Protein AF-A0A9D6HSB9-F1 (afdb_monomer)

Nearest PDB structures (foldseek):
  6v7g-assembly1_A  TM=1.587E-01  e=1.668E-02  Canavalia ensiformis
  6cxb-assembly1_A  TM=3.527E-01  e=1.781E+00  Pseudomonas aeruginosa LESB58
  6v7l-assembly1_A  TM=1.735E-01  e=2.803E-02  Canavalia ensiformis
  6v7l-assembly1_C  TM=1.920E-01  e=6.772E-02  Canavalia ensiformis
  6cl5-assembly2_F  TM=3.652E-01  e=3.879E+00  Pseudomonas aeruginos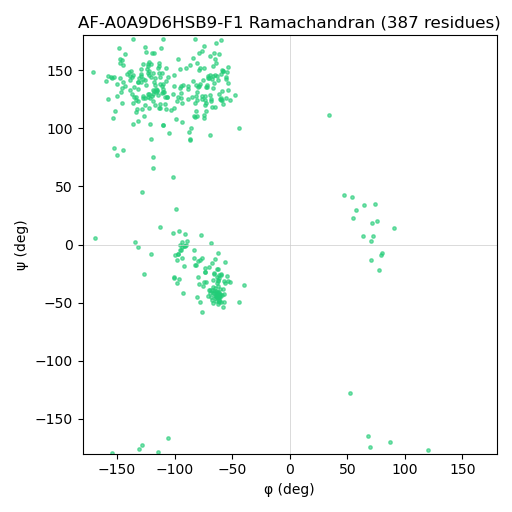a LESB58

pLDDT: mean 82.83, std 13.98, range [35.16, 97.69]

Secondary structure (DSSP, 8-state):
-HHHHHHHHHHHHHHHHHHHHHHHHHHHHHHHHHHHHHHHHHHHHHH-BTTB--GGG-SEEEEEETTEEEEE--EEPPPEEP--TT-EEEPSSPBPTTPPPPEEEEE-TT--S-EEE-EEEE--TT-SS-EEEESS---TT-EEEEEE-B-TTT-GGG-EEEEEETTTTEEEEE-SSS--EESS--SS--EEEEEEEEEE-TT--B--SSSB--GGGGGG--EEEEEEEEEETTEEEEEEEEEE-TT-HHHH-EEEE-TT-EEEE--SSS-SEEEEEEEES--TT-EEEEEEE-SSSPPEEEEEEEE--TTS--EEEEEEEESSTT-EEEEE----BGGG-EETT--STT---BBSS-SS---BB---SSEEEEEEEE-SSEEEEEEE-

Foldseek 3Di:
DVVVVVVCVVVVVVVVVVVVVVVVVVVVVQVVVQVVLVVQLVCCQFANDPPGGHQQQFQFWPWDFFFKTKGFGKDKFDKDWADFQADKDWTPFAFAFAWDDWWKWWAPPPGDDTDTFDKDWDADQDDPTTIIGTPDHDDGRIIMMIIGGGHCVSPVLSMKMWGADQVQQFIWIQNSVGDIDTSSDDPQPKGWNDKTKWWAAPVRDTQDPDRTHDSLCRQRTFKIWIKIWIDDDPDIDIDIDMHGHNNNCANFVKGKDDAFHKYWAFKPVQWPFKWKASFAQDAAQWKWKKWKDAPDAAIKMKIWGKHDPPPDAIFGQKIWIATRPPRTPDMDGPRHHRNVTATPQANDPVRADDDDDDDDPDDDDIRDGTMMMHGNGGPTSIMMIGTYD

Mean predicted aligned error: 10.27 Å

Solvent-accessible surface area (backbone atoms only — not comparable to full-atom values): 20891 Å² total; per-residue (Å²): 108,70,70,57,55,52,49,52,54,51,53,50,50,51,50,53,54,52,48,54,51,50,52,52,48,52,52,53,50,52,52,52,49,47,53,48,49,50,51,52,27,48,45,34,52,39,68,18,54,103,87,44,77,14,54,35,51,24,58,44,60,78,45,50,32,35,45,34,40,30,28,28,46,70,41,72,48,75,79,42,72,36,61,62,49,88,46,74,46,75,47,92,58,40,61,30,56,8,43,76,84,51,50,32,31,36,26,52,86,90,46,87,73,71,41,84,41,64,58,40,81,52,90,59,98,78,69,87,59,29,38,36,30,49,72,59,78,64,65,69,67,12,41,29,37,42,37,35,53,54,26,42,93,83,40,60,55,56,33,30,34,44,35,49,42,84,88,78,27,36,38,36,37,33,52,45,81,71,60,76,40,66,58,46,73,70,95,79,69,56,38,38,82,41,55,40,45,44,46,17,31,75,87,70,43,76,75,57,95,56,67,52,61,58,81,72,54,40,84,49,45,17,31,38,40,43,36,42,32,36,36,45,92,96,46,73,52,74,50,75,51,78,40,60,29,52,44,8,46,78,75,68,18,48,41,59,56,50,67,74,33,61,43,83,41,66,20,52,90,50,45,76,40,41,32,42,30,49,60,30,74,66,42,73,76,27,38,42,27,40,34,37,42,39,79,63,78,71,42,37,30,42,40,37,37,31,33,41,52,90,97,54,72,42,23,38,45,33,40,36,34,18,58,46,73,94,35,77,76,47,77,46,67,75,63,40,58,35,87,76,38,46,46,72,70,43,81,46,101,86,58,60,55,64,49,69,98,71,93,75,93,84,55,54,50,61,54,52,55,66,21,38,39,31,24,78,40,60,64,40,67,13,28,18,38,35,47,36,105

Radius of gyration: 28.24 Å; Cα contacts (8 Å, |Δi|>4): 897; chains: 1; bounding box: 81×59×90 Å

Sequence (389 aa):
MISITLVVIITGSIYYCMNSALESWSYSRDQLSLQKVLAETIDKVINGSFKRYGLKDTLEIVSAGNREVEFVPPWVDNTHTAGPLNFIYTLNKKIKPGSPIPLGQYRPTDKDPWQFLPLARVDLENDLSSQLQLKLAVQEGSLLRFIYHPDYESSPDVAEKIYWDETDRQVYFDDGEGNLESLSKNLFGVEIERMELRYYTNSNQLVTDRRWVDVADLPILTGVEVMIEAKLNDHKQTLVTFVTLRNAPARTGYLSLRRDMRLRIPDSEHVKTLMITSLTGITNNDKLQLEAVPASGEIWRLTVDFEKPAGAKPVIKMLTVEYPPQQTVYTEYPRSDADLGINLNLIGNDGRYDYDDDGDVDDAVLLEGDVDLVVTQMNIKGAGIFVRP

Structure (mmCIF, N/CA/C/O backbone):
data_AF-A0A9D6HSB9-F1
#
_entry.id   AF-A0A9D6HSB9-F1
#
loop_
_atom_site.group_PDB
_atom_site.id
_atom_site.type_symbol
_atom_site.label_atom_id
_atom_site.label_alt_id
_atom_site.label_comp_id
_atom_site.label_asym_id
_atom_site.label_entity_id
_atom_site.label_seq_id
_atom_site.pdbx_PDB_ins_code
_atom_site.Cartn_x
_atom_site.Cartn_y
_atom_site.Cartn_z
_atom_site.occupancy
_atom_site.B_iso_or_equiv
_atom_site.auth_seq_id
_atom_site.auth_comp_id
_atom_site.auth_asym_id
_atom_site.auth_atom_id
_atom_site.pdbx_PDB_model_num
ATOM 1 N N . MET A 1 1 ? 55.634 -11.070 -57.864 1.00 61.94 1 MET A N 1
ATOM 2 C CA . MET A 1 1 ? 54.511 -11.865 -57.316 1.00 61.94 1 MET A CA 1
ATOM 3 C C . MET A 1 1 ? 54.596 -12.030 -55.805 1.00 61.94 1 MET A C 1
ATOM 5 O O . MET A 1 1 ? 53.731 -11.470 -55.158 1.00 61.94 1 MET A O 1
ATOM 9 N N . ILE A 1 2 ? 55.621 -12.689 -55.239 1.00 78.56 2 ILE A N 1
ATOM 10 C CA . ILE A 1 2 ? 55.722 -12.997 -53.788 1.00 78.56 2 ILE A CA 1
ATOM 11 C C . ILE A 1 2 ? 55.337 -11.814 -52.875 1.00 78.56 2 ILE A C 1
ATOM 13 O O . ILE A 1 2 ? 54.478 -11.969 -52.013 1.00 78.56 2 ILE A O 1
ATOM 17 N N . SER A 1 3 ? 55.886 -10.616 -53.104 1.00 69.50 3 SER A N 1
ATOM 18 C CA . SER A 1 3 ? 55.573 -9.422 -52.300 1.00 69.50 3 SER A CA 1
ATOM 19 C C . SER A 1 3 ? 54.103 -8.982 -52.381 1.00 69.50 3 SER A C 1
ATOM 21 O O . SER A 1 3 ? 53.558 -8.507 -51.395 1.00 69.50 3 SER A O 1
ATOM 23 N N . ILE A 1 4 ? 53.446 -9.169 -53.531 1.00 78.56 4 ILE A N 1
ATOM 24 C CA . ILE A 1 4 ? 52.016 -8.864 -53.718 1.00 78.56 4 ILE A CA 1
ATOM 25 C C . ILE A 1 4 ? 51.176 -9.883 -52.942 1.00 78.56 4 ILE A C 1
ATOM 27 O O . ILE A 1 4 ? 50.260 -9.500 -52.224 1.00 78.56 4 ILE A O 1
ATOM 31 N N . THR A 1 5 ? 51.526 -11.170 -53.022 1.00 79.38 5 THR A N 1
ATOM 32 C CA . THR A 1 5 ? 50.860 -12.241 -52.266 1.00 79.38 5 THR A CA 1
ATOM 33 C C . THR A 1 5 ? 50.980 -12.024 -50.755 1.00 79.38 5 THR A C 1
ATOM 35 O O . THR A 1 5 ? 49.985 -12.140 -50.047 1.00 79.38 5 THR A O 1
ATOM 38 N N . LEU A 1 6 ? 52.165 -11.640 -50.263 1.00 78.38 6 LEU A N 1
ATOM 39 C CA . LEU A 1 6 ? 52.378 -11.297 -48.852 1.00 78.38 6 LEU A CA 1
ATOM 40 C C . LEU A 1 6 ? 51.539 -10.089 -48.417 1.00 78.38 6 LEU A C 1
ATOM 42 O O . LEU A 1 6 ? 50.896 -10.155 -47.374 1.00 78.38 6 LEU A O 1
ATOM 46 N N . VAL A 1 7 ? 51.489 -9.019 -49.220 1.00 88.38 7 VAL A N 1
ATOM 47 C CA . VAL A 1 7 ? 50.640 -7.850 -48.929 1.00 88.38 7 VAL A CA 1
ATOM 48 C C . VAL A 1 7 ? 49.162 -8.240 -48.873 1.00 88.38 7 VAL A C 1
ATOM 50 O O . VAL A 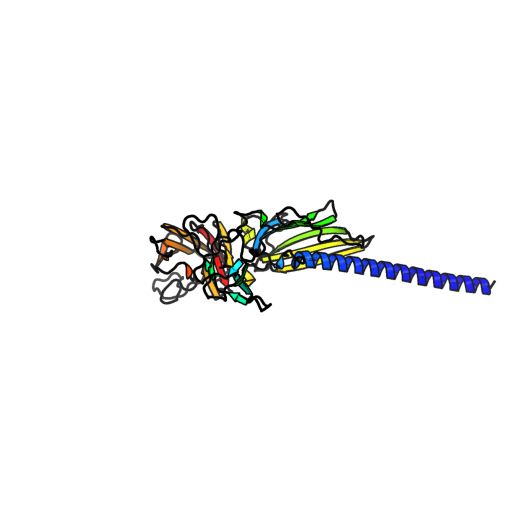1 7 ? 48.498 -7.883 -47.910 1.00 88.38 7 VAL A O 1
ATOM 53 N N . VAL A 1 8 ? 48.653 -9.031 -49.824 1.00 84.81 8 VAL A N 1
ATOM 54 C CA . VAL A 1 8 ? 47.248 -9.488 -49.813 1.00 84.81 8 VAL A CA 1
ATOM 55 C C . VAL A 1 8 ? 46.928 -10.321 -48.565 1.00 84.81 8 VAL A C 1
ATOM 57 O O . VAL A 1 8 ? 45.890 -10.099 -47.947 1.00 84.81 8 VAL A O 1
ATOM 60 N N . ILE A 1 9 ? 47.820 -11.227 -48.145 1.00 85.75 9 ILE A N 1
ATOM 61 C CA . ILE A 1 9 ? 47.636 -12.028 -46.920 1.00 85.75 9 ILE A CA 1
ATOM 62 C C . ILE A 1 9 ? 47.632 -11.136 -45.669 1.00 85.75 9 ILE A C 1
ATOM 64 O O . ILE A 1 9 ? 46.773 -11.300 -44.802 1.00 85.75 9 ILE A O 1
ATOM 68 N N . ILE A 1 10 ? 48.556 -10.174 -45.576 1.00 86.81 10 ILE A N 1
ATOM 69 C CA . ILE A 1 10 ? 48.653 -9.253 -44.434 1.00 86.81 10 ILE A CA 1
ATOM 70 C C . ILE A 1 10 ? 47.429 -8.331 -44.382 1.00 86.81 10 ILE A C 1
ATOM 72 O O . ILE A 1 10 ? 46.777 -8.247 -43.345 1.00 86.81 10 ILE A O 1
ATOM 76 N N . THR A 1 11 ? 47.068 -7.685 -45.493 1.00 85.75 11 THR A N 1
ATOM 77 C CA . THR A 1 11 ? 45.900 -6.797 -45.576 1.00 85.75 11 THR A CA 1
ATOM 78 C C . THR A 1 11 ? 44.598 -7.552 -45.317 1.00 85.75 11 THR A C 1
ATOM 80 O O . THR A 1 11 ? 43.761 -7.048 -44.576 1.00 85.75 11 THR A O 1
ATOM 83 N N . GLY A 1 12 ? 44.442 -8.771 -45.847 1.00 83.81 12 GLY A N 1
ATOM 84 C CA . GLY A 1 12 ? 43.291 -9.626 -45.552 1.00 83.81 12 GLY A CA 1
ATOM 85 C C . GLY A 1 12 ? 43.206 -9.995 -44.070 1.00 83.81 12 GLY A C 1
ATOM 86 O O . GLY A 1 12 ? 42.148 -9.853 -43.466 1.00 83.81 12 GLY A O 1
ATOM 87 N N . SER A 1 13 ? 44.326 -10.383 -43.453 1.00 84.19 13 SER A N 1
ATOM 88 C CA . SER A 1 13 ? 44.377 -10.700 -42.016 1.00 84.19 13 SER A CA 1
ATOM 89 C C . SER A 1 13 ? 44.042 -9.484 -41.145 1.00 84.19 13 SER A C 1
ATOM 91 O O . SER A 1 13 ? 43.254 -9.599 -40.211 1.00 84.19 13 SER A O 1
ATOM 93 N N . ILE A 1 14 ? 44.585 -8.304 -41.471 1.00 88.19 14 ILE A N 1
ATOM 94 C CA . ILE A 1 14 ? 44.258 -7.045 -40.782 1.00 88.19 14 ILE A CA 1
ATOM 95 C C . ILE A 1 14 ? 42.769 -6.721 -40.942 1.00 88.19 14 ILE A C 1
ATOM 97 O O . ILE A 1 14 ? 42.117 -6.406 -39.951 1.00 88.19 14 ILE A O 1
ATOM 101 N N . TYR A 1 15 ? 42.219 -6.847 -42.152 1.00 89.62 15 TYR A N 1
ATOM 102 C CA . TYR A 1 15 ? 40.804 -6.603 -42.425 1.00 89.62 15 TYR A CA 1
ATOM 103 C C . TYR A 1 15 ? 39.891 -7.528 -41.607 1.00 89.62 15 TYR A C 1
ATOM 105 O O . TYR A 1 15 ? 39.001 -7.034 -40.920 1.00 89.62 15 TYR A O 1
ATOM 113 N N . TYR A 1 16 ? 40.146 -8.842 -41.596 1.00 86.19 16 TYR A N 1
ATOM 114 C CA . TYR A 1 16 ? 39.364 -9.791 -40.792 1.00 86.19 16 TYR A CA 1
ATOM 115 C C . TYR A 1 16 ? 39.469 -9.517 -39.286 1.00 86.19 16 TYR A C 1
ATOM 117 O O . TYR A 1 16 ? 38.446 -9.518 -38.598 1.00 86.19 16 TYR A O 1
ATOM 125 N N . CYS A 1 17 ? 40.671 -9.235 -38.770 1.00 87.69 17 CYS A N 1
ATOM 126 C CA . CYS A 1 17 ? 40.861 -8.884 -37.361 1.00 87.69 17 CYS A CA 1
ATOM 127 C C . CYS A 1 17 ? 40.143 -7.578 -36.987 1.00 87.69 17 CYS A C 1
ATOM 129 O O . CYS A 1 17 ? 39.495 -7.521 -35.945 1.00 87.69 17 CYS A O 1
ATOM 131 N N . MET A 1 18 ? 40.216 -6.543 -37.831 1.00 87.12 18 MET A N 1
ATOM 132 C CA . MET A 1 18 ? 39.514 -5.276 -37.600 1.00 87.12 18 MET A CA 1
ATOM 133 C C . MET A 1 18 ? 37.996 -5.440 -37.681 1.00 87.12 18 MET A C 1
ATOM 135 O O . MET A 1 18 ? 37.296 -4.902 -36.830 1.00 87.12 18 MET A O 1
ATOM 139 N N . ASN A 1 19 ? 37.484 -6.203 -38.651 1.00 89.38 19 ASN A N 1
ATOM 140 C CA . ASN A 1 19 ? 36.052 -6.453 -38.784 1.00 89.38 19 ASN A CA 1
ATOM 141 C C . ASN A 1 19 ? 35.509 -7.220 -37.567 1.00 89.38 19 ASN A C 1
ATOM 143 O O . ASN A 1 19 ? 34.573 -6.756 -36.926 1.00 89.38 19 ASN A O 1
ATOM 147 N N . SER A 1 20 ? 36.177 -8.306 -37.165 1.00 86.94 20 SER A N 1
ATOM 148 C CA . SER A 1 20 ? 35.794 -9.089 -35.977 1.00 86.94 20 SER A CA 1
ATOM 149 C C . SER A 1 20 ? 35.878 -8.264 -34.683 1.00 86.94 20 SER A C 1
ATOM 151 O O . SER A 1 20 ? 35.050 -8.418 -33.788 1.00 86.94 20 SER A O 1
ATOM 153 N N . ALA A 1 21 ? 36.858 -7.356 -34.572 1.00 85.44 21 ALA A N 1
ATOM 154 C CA . ALA A 1 21 ? 36.970 -6.444 -33.433 1.00 85.44 21 ALA A CA 1
ATOM 155 C C . ALA A 1 21 ? 35.845 -5.391 -33.409 1.00 85.44 21 ALA A C 1
ATOM 157 O O . ALA A 1 21 ? 35.326 -5.086 -32.337 1.00 85.44 21 ALA A O 1
ATOM 158 N N . LEU A 1 22 ? 35.441 -4.859 -34.569 1.00 88.19 22 LEU A N 1
ATOM 159 C CA . LEU A 1 22 ? 34.322 -3.917 -34.691 1.00 88.19 22 LEU A CA 1
ATOM 160 C C . LEU A 1 22 ? 32.972 -4.590 -34.410 1.00 88.19 22 LEU A C 1
ATOM 162 O O . LEU A 1 22 ? 32.155 -4.017 -33.692 1.00 88.19 22 LEU A O 1
ATOM 166 N N . GLU A 1 23 ? 32.760 -5.810 -34.906 1.00 86.31 23 GLU A N 1
ATOM 167 C CA . GLU A 1 23 ? 31.581 -6.633 -34.605 1.00 86.31 23 GLU A CA 1
ATOM 168 C C . GLU A 1 23 ? 31.502 -6.944 -33.105 1.00 86.31 23 GLU A C 1
ATOM 170 O O . GLU A 1 23 ? 30.487 -6.666 -32.467 1.00 86.31 23 GLU A O 1
ATOM 175 N N . SER A 1 24 ? 32.602 -7.417 -32.505 1.00 85.19 24 SER A N 1
ATOM 176 C CA . SER A 1 24 ? 32.686 -7.680 -31.063 1.00 85.19 24 SER A CA 1
ATOM 177 C C . SER A 1 24 ? 32.464 -6.419 -30.220 1.00 85.19 24 SER A C 1
ATOM 179 O O . SER A 1 24 ? 31.808 -6.492 -29.176 1.00 85.19 24 SER A O 1
ATOM 181 N N . TRP A 1 25 ? 32.968 -5.262 -30.659 1.00 89.12 25 TRP A N 1
ATOM 182 C CA . TRP A 1 25 ? 32.743 -3.984 -29.985 1.00 89.12 25 TRP A CA 1
ATOM 183 C C . TRP A 1 25 ? 31.286 -3.523 -30.094 1.00 89.12 25 TRP A C 1
ATOM 185 O O . TRP A 1 25 ? 30.707 -3.132 -29.082 1.00 89.12 25 TRP A O 1
ATOM 195 N N . SER A 1 26 ? 30.671 -3.614 -31.280 1.00 86.50 26 SER A N 1
ATOM 196 C CA . SER A 1 26 ? 29.261 -3.253 -31.479 1.00 86.50 26 SER A CA 1
ATOM 197 C C . SER A 1 26 ? 28.340 -4.152 -30.657 1.00 86.50 26 SER A C 1
ATOM 199 O O . SER A 1 26 ? 27.472 -3.645 -29.957 1.00 86.50 26 SER A O 1
ATOM 201 N N . TYR A 1 27 ? 28.584 -5.465 -30.661 1.00 88.06 27 TYR A N 1
ATOM 202 C CA . TYR A 1 27 ? 27.861 -6.431 -29.834 1.00 88.06 27 TYR A CA 1
ATOM 203 C C . TYR A 1 27 ? 27.966 -6.091 -28.339 1.00 88.06 27 TYR A C 1
ATOM 205 O O . TYR A 1 27 ? 26.957 -5.984 -27.644 1.00 88.06 27 TYR A O 1
ATOM 213 N N . SER A 1 28 ? 29.187 -5.845 -27.849 1.00 88.12 28 SER A N 1
ATOM 214 C CA . SER A 1 28 ? 29.426 -5.496 -26.441 1.00 88.12 28 SER A CA 1
ATOM 215 C C . SER A 1 28 ? 28.752 -4.177 -26.055 1.00 88.12 28 SER A C 1
ATOM 217 O O . SER A 1 28 ? 28.167 -4.073 -24.979 1.00 88.12 28 SER A O 1
ATOM 219 N N . ARG A 1 29 ? 28.800 -3.168 -26.934 1.00 91.38 29 ARG A N 1
ATOM 220 C CA . ARG A 1 29 ? 28.112 -1.885 -26.749 1.00 91.38 29 ARG A CA 1
ATOM 221 C C . ARG A 1 29 ? 26.601 -2.085 -26.660 1.00 91.38 29 ARG A C 1
ATOM 223 O O . ARG A 1 29 ? 25.987 -1.560 -25.737 1.00 91.38 29 ARG A O 1
ATOM 230 N N . ASP A 1 30 ? 26.018 -2.842 -27.583 1.00 92.19 30 ASP A N 1
ATOM 231 C CA . ASP A 1 30 ? 24.570 -3.030 -27.665 1.00 92.19 30 ASP A CA 1
ATOM 232 C C . ASP A 1 30 ? 24.044 -3.822 -26.455 1.00 92.19 30 ASP A C 1
ATOM 234 O O . ASP A 1 30 ? 23.033 -3.439 -25.865 1.00 92.19 30 ASP A O 1
ATOM 238 N N . GLN A 1 31 ? 24.781 -4.842 -25.993 1.00 91.38 31 GLN A N 1
ATOM 239 C CA . GLN A 1 31 ? 24.486 -5.531 -24.729 1.00 91.38 31 GLN A CA 1
ATOM 240 C C . GLN A 1 31 ? 24.580 -4.605 -23.507 1.00 91.38 31 GLN A C 1
ATOM 242 O O . GLN A 1 31 ? 23.696 -4.628 -22.653 1.00 91.38 31 GLN A O 1
ATOM 247 N N . LEU A 1 32 ? 25.617 -3.763 -23.413 1.00 92.62 32 LEU A N 1
ATOM 248 C CA . LEU A 1 32 ? 25.759 -2.807 -22.307 1.00 92.62 32 LEU A CA 1
ATOM 249 C C . LEU A 1 32 ? 24.649 -1.745 -22.317 1.00 92.62 32 LEU A C 1
ATOM 251 O O . LEU A 1 32 ? 24.155 -1.368 -21.255 1.00 92.62 32 LEU A O 1
ATOM 255 N N . SER A 1 33 ? 24.223 -1.285 -23.497 1.00 94.38 33 SER A N 1
ATOM 256 C CA . SER A 1 33 ? 23.079 -0.383 -23.655 1.00 94.38 33 SER A CA 1
ATOM 257 C C . SER A 1 33 ? 21.764 -1.042 -23.230 1.00 94.38 33 SER A C 1
ATOM 259 O O . SER A 1 33 ? 21.016 -0.429 -22.467 1.00 94.38 33 SER A O 1
ATOM 261 N N . LEU A 1 34 ? 21.506 -2.287 -23.647 1.00 95.88 34 LEU A N 1
ATOM 262 C CA . LEU A 1 34 ? 20.344 -3.072 -23.211 1.00 95.88 34 LEU A CA 1
ATOM 263 C C . LEU A 1 34 ? 20.318 -3.248 -21.690 1.00 95.88 34 LEU A C 1
ATOM 265 O O . LEU A 1 34 ? 19.338 -2.873 -21.045 1.00 95.88 34 LEU A O 1
ATOM 269 N N . GLN A 1 35 ? 21.412 -3.747 -21.110 1.00 94.56 35 GLN A N 1
ATOM 270 C CA . GLN A 1 35 ? 21.530 -3.966 -19.670 1.00 94.56 35 GLN A CA 1
ATOM 271 C C . GLN A 1 35 ? 21.326 -2.666 -18.886 1.00 94.56 35 GLN A C 1
ATOM 273 O O . GLN A 1 35 ? 20.614 -2.668 -17.883 1.00 94.56 35 GLN A O 1
ATOM 278 N N . LYS A 1 36 ? 21.920 -1.555 -19.344 1.00 95.12 36 LYS A N 1
ATOM 279 C CA . LYS A 1 36 ? 21.776 -0.250 -18.695 1.00 95.12 36 LYS A CA 1
ATOM 280 C C . LYS A 1 36 ? 20.325 0.232 -18.708 1.00 95.12 36 LYS A C 1
ATOM 282 O O . LYS A 1 36 ? 19.810 0.588 -17.654 1.00 95.12 36 LYS A O 1
ATOM 287 N N . VAL A 1 37 ? 19.665 0.228 -19.868 1.00 96.12 37 VAL A N 1
ATOM 288 C CA . VAL A 1 37 ? 18.280 0.717 -19.987 1.00 96.12 37 VAL A CA 1
ATOM 289 C C . VAL A 1 37 ? 17.312 -0.172 -19.212 1.00 96.12 37 VAL A C 1
ATOM 291 O O . VAL A 1 37 ? 16.439 0.354 -18.525 1.00 96.12 37 VAL A O 1
ATOM 294 N N . LEU A 1 38 ? 17.482 -1.498 -19.247 1.00 96.19 38 LEU A N 1
ATOM 295 C CA . LEU A 1 38 ? 16.680 -2.423 -18.441 1.00 96.19 38 LEU A CA 1
ATOM 296 C C . LEU A 1 38 ? 16.865 -2.181 -16.941 1.00 96.19 38 LEU A C 1
ATOM 298 O O . LEU A 1 38 ? 15.874 -2.075 -16.224 1.00 96.19 38 LEU A O 1
ATOM 302 N N . ALA A 1 39 ? 18.109 -2.052 -16.472 1.00 95.12 39 ALA A N 1
ATOM 303 C CA . ALA A 1 39 ? 18.399 -1.803 -15.063 1.00 95.12 39 ALA A CA 1
ATOM 304 C C . ALA A 1 39 ? 17.851 -0.447 -14.589 1.00 95.12 39 ALA A C 1
ATOM 306 O O . ALA A 1 39 ? 17.212 -0.398 -13.546 1.00 95.12 39 ALA A O 1
ATOM 307 N N . GLU A 1 40 ? 18.029 0.631 -15.363 1.00 94.94 40 GLU A N 1
ATOM 308 C CA . GLU A 1 40 ? 17.478 1.959 -15.041 1.00 94.94 40 GLU A CA 1
ATOM 309 C C . GLU A 1 40 ? 15.940 1.985 -15.096 1.00 94.94 40 GLU A C 1
ATOM 311 O O . GLU A 1 40 ? 15.312 2.644 -14.271 1.00 94.94 40 GLU A O 1
ATOM 316 N N . THR A 1 41 ? 15.315 1.266 -16.036 1.00 95.62 41 THR A N 1
ATOM 317 C CA . THR A 1 41 ? 13.845 1.171 -16.120 1.00 95.62 41 THR A CA 1
ATOM 318 C C . THR A 1 41 ? 13.289 0.409 -14.922 1.00 95.62 41 THR A C 1
ATOM 320 O O . THR A 1 41 ? 12.359 0.882 -14.275 1.00 95.62 41 THR A O 1
ATOM 323 N N . ILE A 1 42 ? 13.880 -0.745 -14.590 1.00 95.12 42 ILE A N 1
ATOM 324 C CA . ILE A 1 42 ? 13.476 -1.525 -13.420 1.00 95.12 42 ILE A CA 1
ATOM 325 C C . ILE A 1 42 ? 13.718 -0.743 -12.129 1.00 95.12 42 ILE A C 1
ATOM 327 O O . ILE A 1 42 ? 12.819 -0.695 -11.299 1.00 95.12 42 ILE A O 1
ATOM 331 N N . ASP A 1 43 ? 14.869 -0.091 -11.954 1.00 94.19 43 ASP A N 1
ATOM 332 C CA . ASP A 1 43 ? 15.149 0.686 -10.741 1.00 94.19 43 ASP A CA 1
ATOM 333 C C . ASP A 1 43 ? 14.088 1.773 -10.508 1.00 94.19 43 ASP A C 1
ATOM 335 O O . ASP A 1 43 ? 13.554 1.870 -9.404 1.00 94.19 43 ASP A O 1
ATOM 339 N N . LYS A 1 44 ? 13.675 2.489 -11.565 1.00 94.62 44 LYS A N 1
ATOM 340 C CA . LYS A 1 44 ? 12.571 3.460 -11.493 1.00 94.62 44 LYS A CA 1
ATOM 341 C C . LYS A 1 44 ? 11.219 2.823 -11.165 1.00 94.62 44 LYS A C 1
ATOM 343 O O . LYS A 1 44 ? 10.465 3.394 -10.388 1.00 94.62 44 LYS A O 1
ATOM 348 N N . VAL A 1 45 ? 10.899 1.654 -11.726 1.00 95.00 45 VAL A N 1
ATOM 349 C CA . VAL A 1 45 ? 9.645 0.936 -11.416 1.00 95.00 45 VAL A CA 1
ATOM 350 C C . VAL A 1 45 ? 9.628 0.454 -9.957 1.00 95.00 45 VAL A C 1
ATOM 352 O O . VAL A 1 45 ? 8.610 0.571 -9.277 1.00 95.00 45 VAL A O 1
ATOM 355 N N . ILE A 1 46 ? 10.749 -0.063 -9.443 1.00 93.56 46 ILE A N 1
ATOM 356 C CA . ILE A 1 46 ? 10.846 -0.577 -8.069 1.00 93.56 46 ILE A CA 1
ATOM 357 C C . ILE A 1 46 ? 10.923 0.559 -7.048 1.00 93.56 46 ILE A C 1
ATOM 359 O O . ILE A 1 46 ? 10.131 0.590 -6.110 1.00 93.56 46 ILE A O 1
ATOM 363 N N . ASN A 1 47 ? 11.925 1.431 -7.175 1.00 90.19 47 ASN A N 1
ATOM 364 C CA . ASN A 1 47 ? 12.324 2.405 -6.157 1.00 90.19 47 ASN A CA 1
ATOM 365 C C . ASN A 1 47 ? 11.784 3.820 -6.428 1.00 90.19 47 ASN A C 1
ATOM 367 O O . ASN A 1 47 ? 11.900 4.672 -5.550 1.00 90.19 47 ASN A O 1
ATOM 371 N N . GLY A 1 48 ? 11.192 4.068 -7.600 1.00 88.31 48 GLY A N 1
ATOM 372 C CA . GLY A 1 48 ? 10.676 5.377 -7.992 1.00 88.31 48 GLY A CA 1
ATOM 373 C C . GLY A 1 48 ? 11.725 6.278 -8.649 1.00 88.31 48 GLY A C 1
ATOM 374 O O . GLY A 1 48 ? 12.833 5.856 -8.985 1.00 88.31 48 GLY A O 1
ATOM 375 N N . SER A 1 49 ? 11.375 7.548 -8.847 1.00 83.00 49 SER A N 1
ATOM 376 C CA . SER A 1 49 ? 12.281 8.581 -9.373 1.00 83.00 49 SER A CA 1
ATOM 377 C C . SER A 1 49 ? 12.554 9.654 -8.309 1.00 83.00 49 SER A C 1
ATOM 379 O O . SER A 1 49 ? 12.066 9.572 -7.186 1.00 83.00 49 SER A O 1
ATOM 381 N N . PHE A 1 50 ? 13.331 10.698 -8.626 1.00 71.88 50 PHE A N 1
ATOM 382 C CA . PHE A 1 50 ? 13.746 11.731 -7.654 1.00 71.88 50 PHE A CA 1
ATOM 383 C C . PHE A 1 50 ? 12.584 12.443 -6.916 1.00 71.88 50 PHE A C 1
ATOM 385 O O . PHE A 1 50 ? 12.821 13.125 -5.918 1.00 71.88 50 PHE A O 1
ATOM 392 N N . LYS A 1 51 ? 11.339 12.312 -7.395 1.00 75.75 51 LYS A N 1
ATOM 393 C CA . LYS A 1 51 ? 10.131 12.884 -6.773 1.00 75.75 51 LYS A CA 1
ATOM 394 C C . LYS A 1 51 ? 8.934 11.930 -6.680 1.00 75.75 51 LYS A C 1
ATOM 396 O O . LYS A 1 51 ? 7.875 12.374 -6.254 1.00 75.75 51 LYS A O 1
ATOM 401 N N . ARG A 1 52 ? 9.069 10.678 -7.118 1.00 83.62 52 ARG A N 1
ATOM 402 C CA . ARG A 1 52 ? 7.949 9.744 -7.317 1.00 83.62 52 ARG A CA 1
ATOM 403 C C . ARG A 1 52 ? 8.246 8.430 -6.632 1.00 83.62 52 ARG A C 1
ATOM 405 O O . ARG A 1 52 ? 9.406 8.022 -6.599 1.00 83.62 52 ARG A O 1
ATOM 412 N N . TYR A 1 53 ? 7.221 7.785 -6.098 1.00 87.94 53 TYR A N 1
ATOM 413 C CA . TYR A 1 53 ? 7.371 6.499 -5.435 1.00 87.94 53 TYR A CA 1
ATOM 414 C C . TYR A 1 53 ? 7.429 5.365 -6.463 1.00 87.94 53 TYR A C 1
ATOM 416 O O . TYR A 1 53 ? 6.988 5.507 -7.597 1.00 87.94 53 TYR A O 1
ATOM 424 N N . GLY A 1 54 ? 8.036 4.242 -6.090 1.00 90.75 54 GLY A N 1
ATOM 425 C CA . GLY A 1 54 ? 7.980 3.008 -6.876 1.00 90.75 54 GLY A CA 1
ATOM 426 C C . GLY A 1 54 ? 7.133 1.952 -6.174 1.00 90.75 54 GLY A C 1
ATOM 427 O O . GLY A 1 54 ? 6.714 2.141 -5.029 1.00 90.75 54 GLY A O 1
ATOM 428 N N . LEU A 1 55 ? 6.955 0.796 -6.817 1.00 92.19 55 LEU A N 1
ATOM 429 C CA . LEU A 1 55 ? 6.174 -0.330 -6.275 1.00 92.19 55 LEU A CA 1
ATOM 430 C C . LEU A 1 55 ? 6.639 -0.782 -4.883 1.00 92.19 55 LEU A C 1
ATOM 432 O O . LEU A 1 55 ? 5.871 -1.309 -4.083 1.00 92.19 55 LEU A O 1
ATOM 436 N N . LYS A 1 56 ? 7.913 -0.564 -4.556 1.00 88.50 56 LYS A N 1
ATOM 437 C CA . LYS A 1 56 ? 8.453 -0.866 -3.233 1.00 88.50 56 LYS A CA 1
ATOM 438 C C . LYS A 1 56 ? 7.794 -0.052 -2.126 1.00 88.50 56 LYS A C 1
ATOM 440 O O . LYS A 1 56 ? 7.736 -0.560 -1.016 1.00 88.50 56 LYS A O 1
ATOM 445 N N . ASP A 1 57 ? 7.325 1.167 -2.389 1.00 87.19 57 ASP A N 1
ATOM 446 C CA . ASP A 1 57 ? 6.742 2.072 -1.388 1.00 87.19 57 ASP A CA 1
ATOM 447 C C . ASP A 1 57 ? 5.209 2.009 -1.296 1.00 87.19 57 ASP A C 1
ATOM 449 O O . ASP A 1 57 ? 4.638 2.609 -0.384 1.00 87.19 57 ASP A O 1
ATOM 453 N N . THR A 1 58 ? 4.555 1.232 -2.164 1.00 89.12 58 THR A N 1
ATOM 454 C CA . THR A 1 58 ? 3.102 1.023 -2.189 1.00 89.12 58 THR A CA 1
ATOM 455 C C . THR A 1 58 ? 2.499 0.716 -0.811 1.00 89.12 58 THR A C 1
ATOM 457 O O . THR A 1 58 ? 2.933 -0.206 -0.107 1.00 89.12 58 THR A O 1
ATOM 460 N N . LEU A 1 59 ? 1.448 1.468 -0.465 1.00 85.75 59 LEU A N 1
ATOM 461 C CA . LEU A 1 59 ? 0.601 1.264 0.711 1.00 85.75 59 LEU A CA 1
ATOM 462 C C . LEU A 1 59 ? -0.674 0.464 0.414 1.00 85.75 59 LEU A C 1
ATOM 464 O O . LEU A 1 59 ? -1.177 -0.233 1.293 1.00 85.75 59 LEU A O 1
ATOM 468 N N . GLU A 1 60 ? -1.190 0.560 -0.808 1.00 87.19 60 GLU A N 1
ATOM 469 C CA . GLU A 1 60 ? -2.392 -0.134 -1.273 1.00 87.19 60 GLU A CA 1
ATOM 470 C C . GLU A 1 60 ? -2.347 -0.290 -2.796 1.00 87.19 60 GLU A C 1
ATOM 472 O O . GLU A 1 60 ? -1.868 0.605 -3.489 1.00 87.19 60 GLU A O 1
ATOM 477 N N . ILE A 1 61 ? -2.853 -1.408 -3.316 1.00 91.06 61 ILE A N 1
ATOM 478 C CA . ILE A 1 61 ? -3.069 -1.617 -4.751 1.00 91.06 61 ILE A CA 1
ATOM 479 C C . ILE A 1 61 ? -4.538 -1.299 -5.059 1.00 91.06 61 ILE A C 1
ATOM 481 O O . ILE A 1 61 ? -5.430 -1.855 -4.420 1.00 91.06 61 ILE A O 1
ATOM 485 N N . VAL A 1 62 ? -4.779 -0.416 -6.030 1.00 92.06 62 VAL A N 1
ATOM 486 C CA . VAL A 1 62 ? -6.120 -0.010 -6.495 1.00 92.06 62 VAL A CA 1
ATOM 487 C C . VAL A 1 62 ? -6.564 -0.877 -7.672 1.00 92.06 62 VAL A C 1
ATOM 489 O O . VAL A 1 62 ? -7.704 -1.334 -7.713 1.00 92.06 62 VAL A O 1
ATOM 492 N N . SER A 1 63 ? -5.651 -1.160 -8.605 1.00 94.12 63 SER A N 1
ATOM 493 C CA . SER A 1 63 ? -5.883 -2.093 -9.706 1.00 94.12 63 SER A CA 1
ATOM 494 C C . SER A 1 63 ? -4.588 -2.820 -10.096 1.00 94.12 63 SER A C 1
ATOM 496 O O . SER A 1 63 ? -3.490 -2.267 -10.022 1.00 94.12 63 SER A O 1
ATOM 498 N N . ALA A 1 64 ? -4.703 -4.102 -10.457 1.00 95.25 64 ALA A N 1
ATOM 499 C CA . ALA A 1 64 ? -3.569 -4.984 -10.742 1.00 95.25 64 ALA A CA 1
ATOM 500 C C . ALA A 1 64 ? -3.822 -5.822 -11.997 1.00 95.25 64 ALA A C 1
ATOM 502 O O . ALA A 1 64 ? -4.575 -6.801 -11.975 1.00 95.25 64 ALA A O 1
ATOM 503 N N . GLY A 1 65 ? -3.183 -5.427 -13.094 1.00 96.31 65 GLY A N 1
ATOM 504 C CA . GLY A 1 65 ? -3.230 -6.091 -14.386 1.00 96.31 65 GLY A CA 1
ATOM 505 C C . GLY A 1 65 ? -1.842 -6.532 -14.841 1.00 96.31 65 GLY A C 1
ATOM 506 O O . GLY A 1 65 ? -0.821 -5.946 -14.501 1.00 96.31 65 GLY A O 1
ATOM 507 N N . ASN A 1 66 ? -1.779 -7.547 -15.696 1.00 95.06 66 ASN A N 1
ATOM 508 C CA . ASN A 1 66 ? -0.510 -8.144 -16.122 1.00 95.06 66 ASN A CA 1
ATOM 509 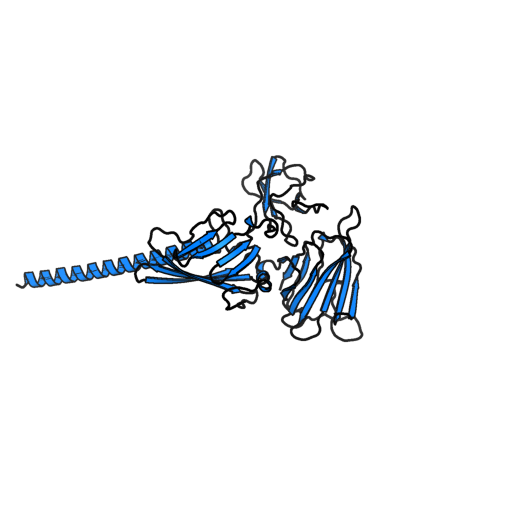C C . ASN A 1 66 ? 0.452 -7.201 -16.879 1.00 95.06 66 ASN A C 1
ATOM 511 O O . ASN A 1 66 ? 1.572 -7.603 -17.171 1.00 95.06 66 ASN A O 1
ATOM 515 N N . ARG A 1 67 ? 0.032 -5.981 -17.228 1.00 95.12 67 ARG A N 1
ATOM 516 C CA . ARG A 1 67 ? 0.836 -4.940 -17.895 1.00 95.12 67 ARG A CA 1
ATOM 517 C C . ARG A 1 67 ? 0.729 -3.568 -17.221 1.00 95.12 67 ARG A C 1
ATOM 519 O O . ARG A 1 67 ? 1.359 -2.624 -17.693 1.00 95.12 67 ARG A O 1
ATOM 526 N N . GLU A 1 68 ? -0.082 -3.440 -16.173 1.00 95.88 68 GLU A N 1
ATOM 527 C CA . GLU A 1 68 ? -0.315 -2.171 -15.490 1.00 95.88 68 GLU A CA 1
ATOM 528 C C . GLU A 1 68 ? -0.727 -2.363 -14.035 1.00 95.88 68 GLU A C 1
ATOM 530 O O . GLU A 1 68 ? -1.455 -3.290 -13.696 1.00 95.88 68 GLU A O 1
ATOM 535 N N . VAL A 1 69 ? -0.264 -1.470 -13.171 1.00 95.69 69 VAL A N 1
ATOM 536 C CA . VAL A 1 69 ? -0.588 -1.463 -11.749 1.00 95.69 69 VAL A CA 1
ATOM 537 C C . VAL A 1 69 ? -0.836 -0.036 -11.299 1.00 95.69 69 VAL A C 1
ATOM 539 O O . VAL A 1 69 ? -0.060 0.869 -11.599 1.00 95.69 69 VAL A O 1
ATOM 542 N N . GLU A 1 70 ? -1.927 0.141 -10.576 1.00 95.44 70 GLU A N 1
ATOM 543 C CA . GLU A 1 70 ? -2.351 1.393 -9.971 1.00 95.44 70 GLU A CA 1
ATOM 544 C C . GLU A 1 70 ? -2.287 1.223 -8.457 1.00 95.44 70 GLU A C 1
ATOM 546 O O . GLU A 1 70 ? -2.785 0.232 -7.909 1.00 95.44 70 GLU A O 1
ATOM 551 N N . PHE A 1 71 ? -1.628 2.149 -7.776 1.00 93.50 71 PHE A N 1
ATOM 552 C CA . PHE A 1 71 ? -1.294 2.004 -6.370 1.00 93.50 71 PHE A CA 1
ATOM 553 C C . PHE A 1 71 ? -1.294 3.340 -5.636 1.00 93.50 71 PHE A C 1
ATOM 555 O O . PHE A 1 71 ? -1.090 4.403 -6.211 1.00 93.50 71 PHE A O 1
ATOM 562 N N . VAL A 1 72 ? -1.494 3.271 -4.324 1.00 91.81 72 VAL A N 1
ATOM 563 C CA . VAL A 1 72 ? -1.442 4.426 -3.429 1.00 91.81 72 VAL A CA 1
ATOM 564 C C . VAL A 1 72 ? -0.082 4.441 -2.723 1.00 91.81 72 VAL A C 1
ATOM 566 O O . VAL A 1 72 ? 0.219 3.496 -1.981 1.00 91.81 72 VAL A O 1
ATOM 569 N N . PRO A 1 73 ? 0.761 5.465 -2.921 1.00 90.50 73 PRO A N 1
ATOM 570 C CA . PRO A 1 73 ? 1.994 5.661 -2.166 1.00 90.50 73 PRO A CA 1
ATOM 571 C C . PRO A 1 73 ? 1.738 6.359 -0.810 1.00 90.50 73 PRO A C 1
ATOM 573 O O . PRO A 1 73 ? 0.616 6.774 -0.505 1.00 90.50 73 PRO A O 1
ATOM 576 N N . PRO A 1 74 ? 2.772 6.548 0.031 1.00 89.25 74 PRO A N 1
ATOM 577 C CA . PRO A 1 74 ? 2.691 7.423 1.194 1.00 89.25 74 PRO A CA 1
ATOM 578 C C . PRO A 1 74 ? 2.588 8.887 0.759 1.00 89.25 74 PRO A C 1
ATOM 580 O O . PRO A 1 74 ? 3.479 9.404 0.089 1.00 89.25 74 PRO A O 1
ATOM 583 N N . TRP A 1 75 ? 1.547 9.587 1.203 1.00 89.00 75 TRP A N 1
ATOM 584 C CA . TRP A 1 75 ? 1.402 11.018 0.952 1.00 89.00 75 TRP A CA 1
ATOM 585 C C . TRP A 1 75 ? 2.224 11.832 1.950 1.00 89.00 75 TRP A C 1
ATOM 587 O O . TRP A 1 75 ? 2.204 11.549 3.151 1.00 89.00 75 TRP A O 1
ATOM 597 N N . VAL A 1 76 ? 2.915 12.866 1.466 1.00 89.31 76 VAL A N 1
ATOM 598 C CA . VAL A 1 76 ? 3.606 13.861 2.296 1.00 89.31 76 VAL A CA 1
ATOM 599 C C . VAL A 1 76 ? 2.821 15.164 2.225 1.00 89.31 76 VAL A C 1
ATOM 601 O O . VAL A 1 76 ? 2.704 15.769 1.164 1.00 89.31 76 VAL A O 1
ATOM 604 N N . ASP A 1 77 ? 2.284 15.602 3.360 1.00 89.19 77 ASP A N 1
ATOM 605 C CA . ASP A 1 77 ? 1.517 16.845 3.435 1.00 89.19 77 ASP A CA 1
ATOM 606 C C . ASP A 1 77 ? 2.381 18.084 3.164 1.00 89.19 77 ASP A C 1
ATOM 608 O O . ASP A 1 77 ? 3.614 18.051 3.275 1.00 89.19 77 ASP A O 1
ATOM 612 N N . ASN A 1 78 ? 1.721 19.215 2.895 1.00 88.56 78 ASN A N 1
ATOM 613 C CA . ASN A 1 78 ? 2.400 20.508 2.861 1.00 88.56 78 ASN A CA 1
ATOM 614 C C . ASN A 1 78 ? 3.173 20.758 4.165 1.00 88.56 78 ASN A C 1
ATOM 616 O O . ASN A 1 78 ? 2.830 20.259 5.236 1.00 88.56 78 ASN A O 1
ATOM 620 N N . THR A 1 79 ? 4.235 21.559 4.084 1.00 89.38 79 THR A N 1
ATOM 621 C CA . THR A 1 79 ? 4.983 21.935 5.287 1.00 89.38 79 THR A CA 1
ATOM 622 C C . THR A 1 79 ? 4.173 22.935 6.111 1.00 89.38 79 THR A C 1
ATOM 624 O O . THR A 1 79 ? 3.853 24.020 5.631 1.00 89.38 79 THR A O 1
ATOM 627 N N . HIS A 1 80 ? 3.882 22.580 7.360 1.00 90.44 80 HIS A N 1
ATOM 628 C CA . HIS A 1 80 ? 3.191 23.427 8.335 1.00 90.44 80 HIS A CA 1
ATOM 629 C C . HIS A 1 80 ? 4.199 24.135 9.247 1.00 90.44 80 HIS A C 1
ATOM 631 O O . HIS A 1 80 ? 5.333 23.682 9.414 1.00 90.44 80 HIS A O 1
ATOM 637 N N . THR A 1 81 ? 3.785 25.222 9.896 1.00 90.62 81 THR A N 1
ATOM 638 C CA . THR A 1 81 ? 4.557 25.842 10.985 1.00 90.62 81 THR A CA 1
ATOM 639 C C . THR A 1 81 ? 4.108 25.279 12.333 1.00 90.62 81 THR A C 1
ATOM 641 O O . THR A 1 81 ? 2.914 25.124 12.594 1.00 90.62 81 THR A O 1
ATOM 644 N N . ALA A 1 82 ? 5.060 24.975 13.210 1.00 89.38 82 ALA A N 1
ATOM 645 C CA . ALA A 1 82 ? 4.790 24.548 14.573 1.00 89.38 82 ALA A CA 1
ATOM 646 C C . ALA A 1 82 ? 4.128 25.669 15.388 1.00 89.38 82 ALA A C 1
ATOM 648 O O . ALA A 1 82 ? 4.721 26.731 15.593 1.00 89.38 82 ALA A O 1
ATOM 649 N N . GLY A 1 83 ? 2.910 25.392 15.850 1.00 86.62 83 GLY A N 1
ATOM 650 C CA . GLY A 1 83 ? 2.155 26.182 16.812 1.00 86.62 83 GLY A CA 1
ATOM 651 C C . GLY A 1 83 ? 2.145 25.498 18.187 1.00 86.62 83 GLY A C 1
ATOM 652 O O . GLY A 1 83 ? 2.919 24.564 18.419 1.00 86.62 83 GLY A O 1
ATOM 653 N N . PRO A 1 84 ? 1.273 25.936 19.111 1.00 85.81 84 PRO A N 1
ATOM 654 C CA . PRO A 1 84 ? 1.202 25.375 20.458 1.00 85.81 84 PRO A CA 1
ATOM 655 C C . PRO A 1 84 ? 0.751 23.905 20.456 1.00 85.81 84 PRO A C 1
ATOM 657 O O . PRO A 1 84 ? 0.080 23.447 19.538 1.00 85.81 84 PRO A O 1
ATOM 660 N N . LEU A 1 85 ? 1.047 23.173 21.537 1.00 86.00 85 LEU A N 1
ATOM 661 C CA . LEU A 1 85 ? 0.744 21.735 21.692 1.00 86.00 85 LEU A CA 1
ATOM 662 C C . LEU A 1 85 ? -0.728 21.354 21.420 1.00 86.00 85 LEU A C 1
ATOM 664 O O . LEU A 1 85 ? -1.014 20.265 20.928 1.00 86.00 85 LEU A O 1
ATOM 668 N N . ASN A 1 86 ? -1.660 22.255 21.732 1.00 85.44 86 ASN A N 1
ATOM 669 C CA . ASN A 1 86 ? -3.098 22.047 21.539 1.00 85.44 86 ASN A CA 1
ATOM 670 C C . ASN A 1 86 ? -3.609 22.538 20.173 1.00 85.44 86 ASN A C 1
ATOM 672 O O . ASN A 1 86 ? -4.817 22.607 19.962 1.00 85.44 86 ASN A O 1
ATOM 676 N N . PHE A 1 87 ? -2.714 22.915 19.256 1.00 88.00 87 PHE A N 1
ATOM 677 C CA . PHE A 1 87 ? -3.084 23.276 17.894 1.00 88.00 87 PHE A CA 1
ATOM 678 C C . PHE A 1 87 ? -3.480 22.029 17.096 1.00 88.00 87 PHE A C 1
ATOM 680 O O . PHE A 1 87 ? -2.799 21.001 17.143 1.00 88.00 87 PHE A O 1
ATOM 687 N N . ILE A 1 88 ? -4.575 22.148 16.348 1.00 90.12 88 ILE A N 1
ATOM 688 C CA . ILE A 1 88 ? -5.106 21.086 15.499 1.00 90.12 88 ILE A CA 1
ATOM 689 C C . ILE A 1 88 ? -4.745 21.408 14.049 1.00 90.12 88 ILE A C 1
ATOM 691 O O . ILE A 1 88 ? -5.189 22.406 13.482 1.00 90.12 88 ILE A O 1
ATOM 695 N N . TYR A 1 89 ? -3.927 20.549 13.453 1.00 90.69 89 TYR A N 1
ATOM 696 C CA . TYR A 1 89 ? -3.499 20.635 12.065 1.00 90.69 89 TYR A CA 1
ATOM 697 C C . TYR A 1 89 ? -4.537 19.968 11.172 1.00 90.69 89 TYR A C 1
ATOM 699 O O . TYR A 1 89 ? -4.885 18.811 11.393 1.00 90.69 89 TYR A O 1
ATOM 707 N N . THR A 1 90 ? -5.012 20.681 10.153 1.00 91.12 90 THR A N 1
ATOM 708 C CA . THR A 1 90 ? -5.854 20.106 9.096 1.00 91.12 90 THR A CA 1
ATOM 709 C C . THR A 1 90 ? -4.974 19.690 7.924 1.00 91.12 90 THR A C 1
ATOM 711 O O . THR A 1 90 ? -4.149 20.482 7.473 1.00 91.12 90 THR A O 1
ATOM 714 N N . LEU A 1 91 ? -5.147 18.457 7.451 1.00 90.88 91 LEU A N 1
ATOM 715 C CA . LEU A 1 91 ? -4.398 17.891 6.328 1.00 90.88 91 LEU A CA 1
ATOM 716 C C . LEU A 1 91 ? -5.042 18.227 4.979 1.00 90.88 91 LEU A C 1
ATOM 718 O O . LEU A 1 91 ? -6.257 18.422 4.896 1.00 90.88 91 LEU A O 1
ATOM 722 N N . ASN A 1 92 ? -4.234 18.234 3.915 1.00 89.50 92 ASN A N 1
ATOM 723 C CA . ASN A 1 92 ? -4.708 18.498 2.552 1.00 89.50 92 ASN A CA 1
ATOM 724 C C . ASN A 1 92 ? -5.577 17.365 1.987 1.00 89.50 92 ASN A C 1
ATOM 726 O O . ASN A 1 92 ? -6.539 17.620 1.263 1.00 89.50 92 ASN A O 1
ATOM 730 N N . LYS A 1 93 ? -5.206 16.115 2.278 1.00 90.62 93 LYS A N 1
ATOM 731 C CA . LYS A 1 93 ? -5.908 14.898 1.860 1.00 90.62 93 LYS A CA 1
ATOM 732 C C . LYS A 1 93 ? -6.456 14.199 3.100 1.00 90.62 93 LYS A C 1
ATOM 734 O O . LYS A 1 93 ? -5.901 14.327 4.195 1.00 90.62 93 LYS A O 1
ATOM 739 N N . LYS A 1 94 ? -7.550 13.450 2.949 1.00 90.62 94 LYS A N 1
ATOM 740 C CA . LYS A 1 94 ? -8.030 12.604 4.047 1.00 90.62 94 LYS A CA 1
ATOM 741 C C . LYS A 1 94 ? -7.056 11.458 4.281 1.00 90.62 94 LYS A C 1
ATOM 743 O O . LYS A 1 94 ? -6.454 10.942 3.342 1.00 90.62 94 LYS A O 1
ATOM 748 N N . ILE A 1 95 ? -6.918 11.056 5.537 1.00 88.25 95 ILE A N 1
ATOM 749 C CA . ILE A 1 95 ? -6.212 9.833 5.904 1.00 88.25 95 ILE A CA 1
ATOM 750 C C . ILE A 1 95 ? -7.164 8.660 5.672 1.00 88.25 95 ILE A C 1
ATOM 752 O O . ILE A 1 95 ? -8.319 8.727 6.096 1.00 88.25 95 ILE A O 1
ATOM 756 N N . LYS A 1 96 ? -6.681 7.574 5.062 1.00 88.12 96 LYS A N 1
ATOM 757 C CA . LYS A 1 96 ? -7.478 6.363 4.853 1.00 88.12 96 LYS A CA 1
ATOM 758 C C . LYS A 1 96 ? -8.042 5.843 6.187 1.00 88.12 96 LYS A C 1
ATOM 760 O O . LYS A 1 96 ? -7.248 5.611 7.111 1.00 88.12 96 LYS A O 1
ATOM 765 N N . PRO A 1 97 ? -9.363 5.621 6.313 1.00 85.56 97 PRO A N 1
ATOM 766 C CA . PRO A 1 97 ? -9.944 4.985 7.491 1.00 85.56 97 PRO A CA 1
ATOM 767 C C . PRO A 1 97 ? -9.267 3.642 7.795 1.00 85.56 97 PRO A C 1
ATOM 769 O O . PRO A 1 97 ? -8.929 2.885 6.889 1.00 85.56 97 PRO A O 1
ATOM 772 N N . GLY A 1 98 ? -9.019 3.351 9.074 1.00 80.44 98 GLY A N 1
ATOM 773 C CA . GLY A 1 98 ? -8.349 2.110 9.481 1.00 80.44 98 GLY A CA 1
ATOM 774 C C . GLY A 1 98 ? -6.855 2.002 9.152 1.00 80.44 98 GLY A C 1
ATOM 775 O O . GLY A 1 98 ? -6.261 0.961 9.405 1.00 80.44 98 GLY A O 1
ATOM 776 N N . SER A 1 99 ? -6.218 3.026 8.577 1.00 84.00 99 SER A N 1
ATOM 777 C CA . SER A 1 99 ? -4.752 3.061 8.421 1.00 84.00 99 SER A CA 1
ATOM 778 C C . SER A 1 99 ? -4.048 3.463 9.733 1.00 84.00 99 SER A C 1
ATOM 780 O O . SER A 1 99 ? -4.709 4.034 10.612 1.00 84.00 99 SER A O 1
ATOM 782 N N . PRO A 1 100 ? -2.721 3.262 9.878 1.00 79.69 100 PRO A N 1
ATOM 783 C CA . PRO A 1 100 ? -1.963 3.682 11.061 1.00 79.69 100 PRO A CA 1
ATOM 784 C C . PRO A 1 100 ? -1.929 5.205 11.279 1.00 79.69 100 PRO A C 1
ATOM 786 O O . PRO A 1 100 ? -2.034 5.996 10.337 1.00 79.69 100 PRO A O 1
ATOM 789 N N . ILE A 1 101 ? -1.711 5.636 12.528 1.00 81.94 101 ILE A N 1
ATOM 790 C CA . ILE A 1 101 ? -1.506 7.057 12.871 1.00 81.94 101 ILE A CA 1
ATOM 791 C C . ILE A 1 101 ? -0.362 7.644 12.011 1.00 81.94 101 ILE A C 1
ATOM 793 O O . ILE A 1 101 ? 0.700 7.021 11.930 1.00 81.94 101 ILE A O 1
ATOM 797 N N . PRO A 1 102 ? -0.540 8.830 11.392 1.00 86.44 102 PRO A N 1
ATOM 798 C CA . PRO A 1 102 ? 0.488 9.461 10.567 1.00 86.44 102 PRO A CA 1
ATOM 799 C C . PRO A 1 102 ? 1.833 9.654 11.268 1.00 86.44 102 PRO A C 1
ATOM 801 O O . PRO A 1 102 ? 1.907 9.943 12.465 1.00 86.44 102 PRO A O 1
ATOM 804 N N . LEU A 1 103 ? 2.906 9.582 10.484 1.00 86.25 103 LEU A N 1
ATOM 805 C CA . LEU A 1 103 ? 4.252 9.896 10.944 1.00 86.25 103 LEU A CA 1
ATOM 806 C C . LEU A 1 103 ? 4.446 11.413 10.942 1.00 86.25 103 LEU A C 1
ATOM 808 O O . LEU A 1 103 ? 4.533 12.042 9.885 1.00 86.25 103 LEU A O 1
ATOM 812 N N . GLY A 1 104 ? 4.539 11.995 12.135 1.00 88.12 104 GLY A N 1
ATOM 813 C CA . GLY A 1 104 ? 4.953 13.380 12.314 1.00 88.12 104 GLY A CA 1
ATOM 814 C C . GLY A 1 104 ? 6.462 13.519 12.201 1.00 88.12 104 GLY A C 1
ATOM 815 O O . GLY A 1 104 ? 7.215 12.729 12.776 1.00 88.12 104 GLY A O 1
ATOM 816 N N . GLN A 1 105 ? 6.911 14.549 11.491 1.00 89.69 105 GLN A N 1
ATOM 817 C CA . GLN A 1 105 ? 8.301 14.978 11.512 1.00 89.69 105 GLN A CA 1
ATOM 818 C C . GLN A 1 105 ? 8.394 16.487 11.718 1.00 89.69 105 GLN A C 1
ATOM 820 O O . GLN A 1 105 ? 7.626 17.243 11.125 1.00 89.69 105 GLN A O 1
ATOM 825 N N . TYR A 1 106 ? 9.365 16.922 12.523 1.00 91.88 106 TYR A N 1
ATOM 826 C CA . TYR A 1 106 ? 9.686 18.332 12.727 1.00 91.88 106 TYR A CA 1
ATOM 827 C C . TYR A 1 106 ? 11.140 18.645 12.385 1.00 91.88 106 TYR A C 1
ATOM 829 O O . TYR A 1 106 ? 12.028 17.809 12.551 1.00 91.88 106 TYR A O 1
ATOM 837 N N . ARG A 1 107 ? 11.384 19.869 11.920 1.00 90.81 107 ARG A N 1
ATOM 838 C CA . ARG A 1 107 ? 12.715 20.420 11.678 1.00 90.81 107 ARG A CA 1
ATOM 839 C C . ARG A 1 107 ? 12.844 21.753 12.427 1.00 90.81 107 ARG A C 1
ATOM 841 O O . ARG A 1 107 ? 12.162 22.708 12.045 1.00 90.81 107 ARG A O 1
ATOM 848 N N . PRO A 1 108 ? 13.671 21.829 13.488 1.00 85.75 108 PRO A N 1
ATOM 849 C CA . PRO A 1 108 ? 13.994 23.091 14.149 1.00 85.75 108 PRO A CA 1
ATOM 850 C C . PRO A 1 108 ? 14.614 24.080 13.162 1.00 85.75 108 PRO A C 1
ATOM 852 O O . PRO A 1 108 ? 15.328 23.668 12.249 1.00 85.75 108 PRO A O 1
ATOM 855 N N . THR A 1 109 ? 14.393 25.375 13.376 1.00 77.25 109 THR A N 1
ATOM 856 C CA . THR A 1 109 ? 14.791 26.454 12.453 1.00 77.25 109 THR A CA 1
ATOM 857 C C . THR A 1 109 ? 16.279 26.424 12.074 1.00 77.25 109 THR A C 1
ATOM 859 O O . THR A 1 109 ? 16.625 26.747 10.942 1.00 77.25 109 THR A O 1
ATOM 862 N N . ASP A 1 110 ? 17.134 25.955 12.992 1.00 73.19 110 ASP A N 1
ATOM 863 C CA . ASP A 1 110 ? 18.599 25.961 12.871 1.00 73.19 110 ASP A CA 1
ATOM 864 C C . ASP A 1 110 ? 19.227 24.552 12.740 1.00 73.19 110 ASP A C 1
ATOM 866 O O . ASP A 1 110 ? 20.427 24.382 12.971 1.00 73.19 110 ASP A O 1
ATOM 870 N N . LYS A 1 111 ? 18.442 23.501 12.446 1.00 70.75 111 LYS A N 1
ATOM 871 C CA . LYS A 1 111 ? 18.943 22.111 12.352 1.00 70.75 111 LYS A CA 1
ATOM 872 C C . LYS A 1 111 ? 18.368 21.377 11.149 1.00 70.75 111 LYS A C 1
ATOM 874 O O . LYS A 1 111 ? 17.158 21.311 10.994 1.00 70.75 111 LYS A O 1
ATOM 879 N N . ASP A 1 112 ? 19.227 20.748 10.350 1.00 66.31 112 ASP A N 1
ATOM 880 C CA . ASP A 1 112 ? 18.800 20.125 9.091 1.00 66.31 112 ASP A CA 1
ATOM 881 C C . ASP A 1 112 ? 18.109 18.743 9.165 1.00 66.31 112 ASP A C 1
ATOM 883 O O . ASP A 1 112 ? 17.213 18.506 8.350 1.00 66.31 112 ASP A O 1
ATOM 887 N N . PRO A 1 113 ? 18.438 17.807 10.085 1.00 85.12 113 PRO A N 1
ATOM 888 C CA . PRO A 1 113 ? 17.747 16.522 10.106 1.00 85.12 113 PRO A CA 1
ATOM 889 C C . PRO A 1 113 ? 16.329 16.673 10.664 1.00 85.12 113 PRO A C 1
ATOM 891 O O . PRO A 1 113 ? 16.137 17.114 11.800 1.00 85.12 113 PRO A O 1
ATOM 894 N N . TRP A 1 114 ? 15.344 16.234 9.878 1.00 85.62 114 TRP A N 1
ATOM 895 C CA . TRP A 1 114 ? 13.977 16.002 10.343 1.00 85.62 114 TRP A CA 1
ATOM 896 C C . TRP A 1 114 ? 13.971 14.963 11.474 1.00 85.62 114 TRP A C 1
ATOM 898 O O . TRP A 1 114 ? 14.568 13.894 11.349 1.00 85.62 114 TRP A O 1
ATOM 908 N N . GLN A 1 115 ? 13.275 15.268 12.566 1.00 87.62 115 GLN A N 1
ATOM 909 C CA . GLN A 1 115 ? 13.145 14.418 13.751 1.00 87.62 115 GLN A CA 1
ATOM 910 C C . GLN A 1 115 ? 11.703 13.928 13.881 1.00 87.62 115 GLN A C 1
ATOM 912 O O . GLN A 1 115 ? 10.771 14.656 13.544 1.00 87.62 115 GLN A O 1
ATOM 917 N N . PHE A 1 116 ? 11.504 12.693 14.344 1.00 86.56 116 PHE A N 1
ATOM 918 C CA . PHE A 1 116 ? 10.165 12.125 14.507 1.00 86.56 116 PHE A CA 1
ATOM 919 C C . PHE A 1 116 ? 9.404 12.770 15.669 1.00 86.56 116 PHE A C 1
ATOM 921 O O . PHE A 1 116 ? 9.987 13.107 16.699 1.00 86.56 116 PHE A O 1
ATOM 928 N N . LEU A 1 117 ? 8.089 12.904 15.500 1.00 86.81 117 LEU A N 1
ATOM 929 C CA . LEU A 1 117 ? 7.185 13.537 16.452 1.00 86.81 117 LEU A CA 1
ATOM 930 C C . LEU A 1 117 ? 5.933 12.663 16.645 1.00 86.81 117 LEU A C 1
ATOM 932 O O . LEU A 1 117 ? 5.271 12.349 15.653 1.00 86.81 117 LEU A O 1
ATOM 936 N N . PRO A 1 118 ? 5.581 12.260 17.881 1.00 86.00 118 PRO A N 1
ATOM 937 C CA . PRO A 1 118 ? 4.364 11.499 18.131 1.00 86.00 118 PRO A CA 1
ATOM 938 C C . PRO A 1 118 ? 3.125 12.383 17.964 1.00 86.00 118 PRO A C 1
ATOM 940 O O . PRO A 1 118 ? 3.076 13.515 18.456 1.00 86.00 118 PRO A O 1
ATOM 943 N N . LEU A 1 119 ? 2.106 11.831 17.307 1.00 87.25 119 LEU A N 1
ATOM 944 C CA . LEU A 1 119 ? 0.852 12.511 16.988 1.00 87.25 119 LEU A CA 1
ATOM 945 C C . LEU A 1 119 ? -0.357 11.804 17.617 1.00 87.25 119 LEU A C 1
ATOM 947 O O . LEU A 1 119 ? -0.284 10.650 18.051 1.00 87.25 119 LEU A O 1
ATOM 951 N N . ALA A 1 120 ? -1.482 12.509 17.642 1.00 85.94 120 ALA A N 1
ATOM 952 C CA . ALA A 1 120 ? -2.825 11.974 17.823 1.00 85.94 120 ALA A CA 1
ATOM 953 C C . ALA A 1 120 ? -3.666 12.299 16.580 1.00 85.94 120 ALA A C 1
ATOM 955 O O . ALA A 1 120 ? -3.481 13.359 15.978 1.00 85.94 120 ALA A O 1
ATOM 956 N N . ARG A 1 121 ? -4.603 11.414 16.223 1.00 84.00 121 ARG A N 1
ATOM 957 C CA . ARG A 1 121 ? -5.734 11.779 15.357 1.00 84.00 121 ARG A CA 1
ATOM 958 C C . ARG A 1 121 ? -6.781 12.520 16.184 1.00 84.00 121 ARG A C 1
ATOM 960 O O . ARG A 1 121 ? -6.895 12.276 17.384 1.00 84.00 121 ARG A O 1
ATOM 967 N N . VAL A 1 122 ? -7.518 13.416 15.539 1.00 82.62 122 VAL A N 1
ATOM 968 C CA . VAL A 1 122 ? -8.650 14.131 16.133 1.00 82.62 122 VAL A CA 1
ATOM 969 C C . VAL A 1 122 ? -9.885 13.828 15.289 1.00 82.62 122 VAL A C 1
ATOM 971 O O . VAL A 1 122 ? -10.024 14.375 14.202 1.00 82.62 122 VAL A O 1
ATOM 974 N N . ASP A 1 123 ? -10.759 12.951 15.784 1.00 69.62 123 ASP A N 1
ATOM 975 C CA . ASP A 1 123 ? -12.011 12.577 15.113 1.00 69.62 123 ASP A CA 1
ATOM 976 C C . ASP A 1 123 ? -13.118 13.590 15.475 1.00 69.62 123 ASP A C 1
ATOM 978 O O . ASP A 1 123 ? -13.722 13.511 16.553 1.00 69.62 123 ASP A O 1
ATOM 982 N N . LEU A 1 124 ? -13.410 14.543 14.581 1.00 67.19 124 LEU A N 1
ATOM 983 C CA . LEU A 1 124 ? -14.543 15.464 14.740 1.00 67.19 124 LEU A CA 1
ATOM 984 C C . LEU A 1 124 ? -15.823 14.908 14.097 1.00 67.19 124 LEU A C 1
ATOM 986 O O . LEU A 1 124 ? -15.804 14.153 13.127 1.00 67.19 124 LEU A O 1
ATOM 990 N N . GLU A 1 125 ? -16.983 15.303 14.630 1.00 55.78 125 GLU A N 1
ATOM 991 C CA . GLU A 1 125 ? -18.270 14.674 14.278 1.00 55.78 125 GLU A CA 1
ATOM 992 C C . GLU A 1 125 ? -18.732 14.926 12.829 1.00 55.78 125 GLU A C 1
ATOM 994 O O . GLU A 1 125 ? -19.573 14.187 12.328 1.00 55.78 125 GLU A O 1
ATOM 999 N N . ASN A 1 126 ? -18.153 15.916 12.139 1.00 56.81 126 ASN A N 1
ATOM 1000 C CA . ASN A 1 126 ? -18.516 16.338 10.779 1.00 56.81 126 ASN A CA 1
ATOM 1001 C C . ASN A 1 126 ? -17.293 16.397 9.832 1.00 56.81 126 ASN A C 1
ATOM 1003 O O . ASN A 1 126 ? -17.110 17.375 9.107 1.00 56.81 126 ASN A O 1
ATOM 1007 N N . ASP A 1 127 ? -16.424 15.380 9.860 1.00 59.41 127 ASP A N 1
ATOM 1008 C CA . ASP A 1 127 ? -15.108 15.430 9.195 1.00 59.41 127 ASP A CA 1
ATOM 1009 C C . ASP A 1 127 ? -15.135 15.425 7.648 1.00 59.41 127 ASP A C 1
ATOM 1011 O O . ASP A 1 127 ? -15.122 14.393 6.957 1.00 59.41 127 ASP A O 1
ATOM 1015 N N . LEU A 1 128 ? -15.102 16.639 7.089 1.00 65.56 128 LEU A N 1
ATOM 1016 C CA . LEU A 1 128 ? -14.793 16.923 5.684 1.00 65.56 128 LEU A CA 1
ATOM 1017 C C . LEU A 1 128 ? -13.286 16.898 5.378 1.00 65.56 128 LEU A C 1
ATOM 1019 O O . LEU A 1 128 ? -12.919 16.802 4.211 1.00 65.56 128 LEU A O 1
ATOM 1023 N N . SER A 1 129 ? -12.425 16.913 6.392 1.00 77.19 129 SER A N 1
ATOM 1024 C CA . SER A 1 129 ? -10.965 16.793 6.293 1.00 77.19 129 SER A CA 1
ATOM 1025 C C . SER A 1 129 ? -10.446 15.835 7.372 1.00 77.19 129 SER A C 1
ATOM 1027 O O . SER A 1 129 ? -11.235 15.318 8.156 1.00 77.19 129 SER A O 1
ATOM 1029 N N . SER A 1 130 ? -9.143 15.545 7.397 1.00 85.38 130 SER A N 1
ATOM 1030 C CA . SER A 1 130 ? -8.521 14.791 8.494 1.00 85.38 130 SER A CA 1
ATOM 1031 C C . SER A 1 130 ? -7.661 15.708 9.353 1.00 85.38 130 SER A C 1
ATOM 1033 O O . SER A 1 130 ? -6.973 16.587 8.828 1.00 85.38 130 SER A O 1
ATOM 1035 N N . GLN A 1 131 ? -7.697 15.495 10.669 1.00 89.19 131 GLN A N 1
ATOM 1036 C CA . GLN A 1 131 ? -7.079 16.388 11.644 1.00 89.19 131 GLN A CA 1
ATOM 1037 C C . GLN A 1 131 ? -6.102 15.667 12.579 1.00 89.19 131 GLN A C 1
ATOM 1039 O O . GLN A 1 131 ? -6.340 14.536 13.010 1.00 89.19 131 GLN A O 1
ATOM 1044 N N . LEU A 1 132 ? -4.991 16.338 12.895 1.00 89.94 132 LEU A N 1
ATOM 1045 C CA . LEU A 1 132 ? -3.918 15.830 13.751 1.00 89.94 132 LEU A CA 1
ATOM 1046 C C . LEU A 1 132 ? -3.559 16.820 14.860 1.00 89.94 132 LEU A C 1
ATOM 1048 O O . LEU A 1 132 ? -3.548 18.031 14.654 1.00 89.94 132 LEU A O 1
ATOM 1052 N N . GLN A 1 133 ? -3.173 16.289 16.017 1.00 91.00 133 GLN A N 1
ATOM 1053 C CA . GLN A 1 133 ? -2.620 17.050 17.136 1.00 91.00 133 GLN A CA 1
ATOM 1054 C C . GLN A 1 133 ? -1.239 16.494 17.515 1.00 91.00 133 GLN A C 1
ATOM 1056 O O . GLN A 1 133 ? -0.984 15.292 17.404 1.00 91.00 133 GLN A O 1
ATOM 1061 N N . LEU A 1 134 ? -0.335 17.357 17.981 1.00 90.44 134 LEU A N 1
ATOM 1062 C CA . LEU A 1 134 ? 0.963 16.935 18.510 1.00 90.44 134 LEU A CA 1
ATOM 1063 C C . LEU A 1 134 ? 0.795 16.327 19.912 1.00 90.44 134 LEU A C 1
ATOM 1065 O O . LEU A 1 134 ? 0.037 16.848 20.725 1.00 90.44 134 LEU A O 1
ATOM 1069 N N . LYS A 1 135 ? 1.539 15.260 20.236 1.00 89.12 135 LYS A N 1
ATOM 1070 C CA . LYS A 1 135 ? 1.622 14.733 21.617 1.00 89.12 135 LYS A CA 1
ATOM 1071 C C . LYS A 1 135 ? 2.799 15.299 22.419 1.00 89.12 135 LYS A C 1
ATOM 1073 O O . LYS A 1 135 ? 2.852 15.109 23.629 1.00 89.12 135 LYS A O 1
ATOM 1078 N N . LEU A 1 136 ? 3.736 15.987 21.765 1.00 88.75 136 LEU A N 1
ATOM 1079 C CA . LEU A 1 136 ? 4.877 16.653 22.395 1.00 88.75 136 LEU A CA 1
ATOM 1080 C C . LEU A 1 136 ? 5.014 18.078 21.865 1.00 88.75 136 LEU A C 1
ATOM 1082 O O . LEU A 1 136 ? 4.843 18.323 20.671 1.00 88.75 136 LEU A O 1
ATOM 1086 N N . ALA A 1 137 ? 5.331 19.013 22.760 1.00 87.25 137 ALA A N 1
ATOM 1087 C CA . ALA A 1 137 ? 5.594 20.393 22.384 1.00 87.25 137 ALA A CA 1
ATOM 1088 C C . ALA A 1 137 ? 6.944 20.483 21.658 1.00 87.25 137 ALA A C 1
ATOM 1090 O O . ALA A 1 137 ? 7.938 19.905 22.099 1.00 87.25 137 ALA A O 1
ATOM 1091 N N . VAL A 1 138 ? 6.974 21.235 20.562 1.00 88.19 138 VAL A N 1
ATOM 1092 C CA . VAL A 1 138 ? 8.186 21.559 19.803 1.00 88.19 138 VAL A CA 1
ATOM 1093 C C . VAL A 1 138 ? 8.414 23.069 19.826 1.00 88.19 138 VAL A C 1
ATOM 1095 O O . VAL A 1 138 ? 7.521 23.833 20.183 1.00 88.19 138 VAL A O 1
ATOM 1098 N N . GLN A 1 139 ? 9.615 23.507 19.454 1.00 86.25 139 GLN A N 1
ATOM 1099 C CA . GLN A 1 139 ? 9.938 24.928 19.347 1.00 86.25 139 GLN A CA 1
ATOM 1100 C C . GLN A 1 139 ? 9.023 25.607 18.313 1.00 86.25 139 GLN A C 1
ATOM 1102 O O . GLN A 1 139 ? 8.981 25.179 17.156 1.00 86.25 139 GLN A O 1
ATOM 1107 N N . GLU A 1 140 ? 8.322 26.668 18.715 1.00 83.25 140 GLU A N 1
ATOM 1108 C CA . GLU A 1 140 ? 7.486 27.473 17.815 1.00 83.25 140 GLU A CA 1
ATOM 1109 C C . GLU A 1 140 ? 8.300 27.982 16.617 1.00 83.25 140 GLU A C 1
ATOM 1111 O O . GLU A 1 140 ? 9.485 28.303 16.735 1.00 83.25 140 GLU A O 1
ATOM 1116 N N . GLY A 1 141 ? 7.677 28.010 15.437 1.00 80.50 141 GLY A N 1
ATOM 1117 C CA . GLY A 1 141 ? 8.371 28.346 14.190 1.00 80.50 141 GLY A CA 1
ATOM 1118 C C . GLY A 1 141 ? 9.178 27.199 13.563 1.00 80.50 141 GLY A C 1
ATOM 1119 O O . GLY A 1 141 ? 9.617 27.343 12.423 1.00 80.50 141 GLY A O 1
ATOM 1120 N N . SER A 1 142 ? 9.324 26.046 14.235 1.00 90.00 142 SER A N 1
ATOM 1121 C CA . SER A 1 142 ? 9.823 24.822 13.583 1.00 90.00 142 SER A CA 1
ATOM 1122 C C . SER A 1 142 ? 8.934 24.444 12.399 1.00 90.00 142 SER A C 1
ATOM 1124 O O . SER A 1 142 ? 7.723 24.663 12.419 1.00 90.00 142 SER A O 1
ATOM 1126 N N . LEU A 1 143 ? 9.515 23.818 11.381 1.00 92.06 143 LEU A N 1
ATOM 1127 C CA . LEU A 1 143 ? 8.750 23.271 10.264 1.00 92.06 143 LEU A CA 1
ATOM 1128 C C . LEU A 1 143 ? 8.229 21.881 10.628 1.00 92.06 143 LEU A C 1
ATOM 1130 O O . LEU A 1 143 ? 8.950 21.094 11.237 1.00 92.06 143 LEU A O 1
ATOM 1134 N N . LEU A 1 144 ? 6.999 21.572 10.233 1.00 92.19 144 LEU A N 1
ATOM 1135 C CA . LEU A 1 144 ? 6.343 20.281 10.420 1.00 92.19 144 LEU A CA 1
ATOM 1136 C C . LEU A 1 144 ? 5.967 19.688 9.064 1.00 92.19 144 LEU A C 1
ATOM 1138 O O . LEU A 1 144 ? 5.553 20.415 8.165 1.00 92.19 144 LEU A O 1
ATOM 1142 N N . ARG A 1 145 ? 6.052 18.366 8.932 1.00 91.06 145 ARG A N 1
ATOM 1143 C CA . ARG A 1 145 ? 5.433 17.623 7.830 1.00 91.06 145 ARG A CA 1
ATOM 1144 C C . ARG A 1 145 ? 4.822 16.331 8.350 1.00 91.06 145 ARG A C 1
ATOM 1146 O O . ARG A 1 145 ? 5.336 15.734 9.300 1.00 91.06 145 ARG A O 1
ATOM 1153 N N . PHE A 1 146 ? 3.746 15.901 7.708 1.00 90.94 146 PHE A N 1
ATOM 1154 C CA . PHE A 1 146 ? 2.999 14.703 8.075 1.00 90.94 146 PHE A CA 1
ATOM 1155 C C . PHE A 1 146 ? 3.043 13.713 6.916 1.00 90.94 146 PHE A C 1
ATOM 1157 O O . PHE A 1 146 ? 2.842 14.109 5.771 1.00 90.94 146 PHE A O 1
ATOM 1164 N N . ILE A 1 147 ? 3.332 12.444 7.208 1.00 90.31 147 ILE A N 1
ATOM 1165 C CA . ILE A 1 147 ? 3.391 11.373 6.205 1.00 90.31 147 ILE A CA 1
ATOM 1166 C C . ILE A 1 147 ? 2.336 10.321 6.552 1.00 90.31 147 ILE A C 1
ATOM 1168 O O . ILE A 1 147 ? 2.337 9.807 7.675 1.00 90.31 147 ILE A O 1
ATOM 1172 N N . TYR A 1 148 ? 1.425 10.020 5.626 1.00 89.50 148 TYR A N 1
ATOM 1173 C CA . TYR A 1 148 ? 0.256 9.168 5.881 1.00 89.50 148 TYR A CA 1
ATOM 1174 C C . TYR A 1 148 ? -0.191 8.351 4.665 1.00 89.50 148 TYR A C 1
ATOM 1176 O O . TYR A 1 148 ? 0.270 8.568 3.549 1.00 89.50 148 TYR A O 1
ATOM 1184 N N . HIS A 1 149 ? -1.097 7.399 4.899 1.00 90.06 149 HIS A N 1
ATOM 1185 C CA . HIS A 1 149 ? -1.848 6.706 3.849 1.00 90.06 149 HIS A CA 1
ATOM 1186 C C . HIS A 1 149 ? -3.030 7.598 3.445 1.00 90.06 149 HIS A C 1
ATOM 1188 O O . HIS A 1 149 ? -3.923 7.794 4.277 1.00 90.06 149 HIS A O 1
ATOM 1194 N N . PRO A 1 150 ? -3.045 8.195 2.242 1.00 90.62 150 PRO A N 1
ATOM 1195 C CA . PRO A 1 150 ? -4.166 9.018 1.809 1.00 90.62 150 PRO A CA 1
ATOM 1196 C C . PRO A 1 150 ? -5.374 8.144 1.442 1.00 90.62 150 PRO A C 1
ATOM 1198 O O . PRO A 1 150 ? -5.234 6.994 1.026 1.00 90.62 150 PRO A O 1
ATOM 1201 N N . ASP A 1 151 ? -6.572 8.693 1.594 1.00 90.12 151 ASP A N 1
ATOM 1202 C CA . ASP A 1 151 ? -7.818 8.026 1.224 1.00 90.12 151 ASP A CA 1
ATOM 1203 C C . ASP A 1 151 ? -8.160 8.259 -0.257 1.00 90.12 151 ASP A C 1
ATOM 1205 O O . ASP A 1 151 ? -8.830 9.243 -0.593 1.00 90.12 151 ASP A O 1
ATOM 1209 N N . TYR A 1 152 ? -7.703 7.359 -1.136 1.00 89.94 152 TYR A N 1
ATOM 1210 C CA . TYR A 1 152 ? -7.919 7.473 -2.586 1.00 89.94 152 TYR A CA 1
ATOM 1211 C C . TYR A 1 152 ? -9.407 7.457 -2.984 1.00 89.94 152 TYR A C 1
ATOM 1213 O O . TYR A 1 152 ? -9.774 8.075 -3.977 1.00 89.94 152 TYR A O 1
ATOM 1221 N N . GLU A 1 153 ? -10.290 6.835 -2.191 1.00 89.06 153 GLU A N 1
ATOM 1222 C CA . GLU A 1 153 ? -11.739 6.831 -2.457 1.00 89.06 153 GLU A CA 1
ATOM 1223 C C . GLU A 1 153 ? -12.333 8.245 -2.315 1.00 89.06 153 GLU A C 1
ATOM 1225 O O . GLU A 1 153 ? -13.274 8.615 -3.017 1.00 89.06 153 GLU A O 1
ATOM 1230 N N . SER A 1 154 ? -11.742 9.068 -1.440 1.00 88.94 154 SER A N 1
ATOM 1231 C CA . SER A 1 154 ? -12.101 10.479 -1.250 1.00 88.94 154 SER A CA 1
ATOM 1232 C C . SER A 1 154 ? -11.294 11.455 -2.117 1.00 88.94 154 SER A C 1
ATOM 1234 O O . SER A 1 154 ? -11.663 12.623 -2.244 1.00 88.94 154 SER A O 1
ATOM 1236 N N . SER A 1 155 ? -10.151 11.018 -2.646 1.00 90.06 155 SER A N 1
ATOM 1237 C CA . SER A 1 155 ? -9.183 11.833 -3.391 1.00 90.06 155 SER A CA 1
ATOM 1238 C C . SER A 1 155 ? -8.458 10.960 -4.424 1.00 90.06 155 SER A C 1
ATOM 1240 O O . SER A 1 155 ? -7.327 10.553 -4.170 1.00 90.06 155 SER A O 1
ATOM 1242 N N . PRO A 1 156 ? -9.091 10.631 -5.568 1.00 89.69 156 PRO A N 1
ATOM 1243 C CA . PRO A 1 156 ? -8.537 9.667 -6.528 1.00 89.69 156 PRO A CA 1
ATOM 1244 C C . PRO A 1 156 ? -7.203 10.090 -7.156 1.00 89.69 156 PRO A C 1
ATOM 1246 O O . PRO A 1 156 ? -6.436 9.245 -7.596 1.00 89.69 156 PRO A O 1
ATOM 1249 N N . ASP A 1 157 ? -6.898 11.388 -7.135 1.00 89.94 157 ASP A N 1
ATOM 1250 C CA . ASP A 1 157 ? -5.653 11.993 -7.620 1.00 89.94 157 ASP A CA 1
ATOM 1251 C C . ASP A 1 157 ? -4.408 11.651 -6.776 1.00 89.94 157 ASP A C 1
ATOM 1253 O O . ASP A 1 157 ? -3.317 12.116 -7.078 1.00 89.94 157 ASP A O 1
ATOM 1257 N N . VAL A 1 158 ? -4.548 10.844 -5.718 1.00 90.69 158 VAL A N 1
ATOM 1258 C CA . VAL A 1 158 ? -3.416 10.282 -4.954 1.00 90.69 158 VAL A CA 1
ATOM 1259 C C . VAL A 1 158 ? -2.993 8.887 -5.432 1.00 90.69 158 VAL A C 1
ATOM 1261 O O . VAL A 1 158 ? -2.073 8.312 -4.851 1.00 90.69 158 VAL A O 1
ATOM 1264 N N . ALA A 1 159 ? -3.686 8.307 -6.417 1.00 92.50 159 ALA A N 1
ATOM 1265 C CA . ALA A 1 159 ? -3.324 7.024 -7.009 1.00 92.50 159 ALA A CA 1
ATOM 1266 C C . ALA A 1 159 ? -2.336 7.231 -8.170 1.00 92.50 159 ALA A C 1
ATOM 1268 O O . ALA A 1 159 ? -2.613 7.964 -9.117 1.00 92.50 159 ALA A O 1
ATOM 1269 N N . GLU A 1 160 ? -1.189 6.561 -8.097 1.00 93.81 160 GLU A N 1
ATOM 1270 C CA . GLU A 1 160 ? -0.149 6.562 -9.128 1.00 93.81 160 GLU A CA 1
ATOM 1271 C C . GLU A 1 160 ? -0.263 5.278 -9.966 1.00 93.81 160 GLU A C 1
ATOM 1273 O O . GLU A 1 160 ? -0.597 4.209 -9.445 1.00 93.81 160 GLU A O 1
ATOM 1278 N N . LYS A 1 161 ? 0.030 5.348 -11.269 1.00 95.44 161 LYS A N 1
ATOM 1279 C CA . LYS A 1 161 ? -0.081 4.205 -12.187 1.00 95.44 161 LYS A CA 1
ATOM 1280 C C . LYS A 1 161 ? 1.209 3.970 -12.964 1.00 95.44 161 LYS A C 1
ATOM 1282 O O . LYS A 1 161 ? 1.702 4.852 -13.661 1.00 95.44 161 LYS A O 1
ATOM 1287 N N . ILE A 1 162 ? 1.708 2.735 -12.925 1.00 96.38 162 ILE A N 1
ATOM 1288 C CA . ILE A 1 162 ? 2.791 2.253 -13.793 1.00 96.38 162 ILE A CA 1
ATOM 1289 C C . ILE A 1 162 ? 2.193 1.315 -14.836 1.00 96.38 162 ILE A C 1
ATOM 1291 O O . ILE A 1 162 ? 1.517 0.348 -14.485 1.00 96.38 162 ILE A O 1
ATOM 1295 N N . TYR A 1 163 ? 2.456 1.565 -16.118 1.00 96.56 163 TYR A N 1
ATOM 1296 C CA . TYR A 1 163 ? 1.957 0.728 -17.210 1.00 96.56 163 TYR A CA 1
ATOM 1297 C C . TYR A 1 163 ? 2.935 0.639 -18.382 1.00 96.56 163 TYR A C 1
ATOM 1299 O O . TYR A 1 163 ? 3.803 1.491 -18.554 1.00 96.56 163 TYR A O 1
ATOM 1307 N N . TRP A 1 164 ? 2.798 -0.403 -19.200 1.00 97.06 164 TRP A N 1
ATOM 1308 C CA . TRP A 1 164 ? 3.528 -0.541 -20.462 1.00 97.06 164 TRP A CA 1
ATOM 1309 C C . TRP A 1 164 ? 2.594 -0.352 -21.653 1.00 97.06 164 TRP A C 1
ATOM 1311 O O . TRP A 1 164 ? 1.573 -1.035 -21.764 1.00 97.06 164 TRP A O 1
ATOM 1321 N N . ASP A 1 165 ? 2.971 0.557 -22.550 1.00 95.62 165 ASP A N 1
ATOM 1322 C CA . ASP A 1 165 ? 2.264 0.796 -23.802 1.00 95.62 165 ASP A CA 1
ATOM 1323 C C . ASP A 1 165 ? 2.889 -0.027 -24.942 1.00 95.62 165 ASP A C 1
ATOM 1325 O O . ASP A 1 165 ? 4.078 0.092 -25.254 1.00 95.62 165 ASP A O 1
ATOM 1329 N N . GLU A 1 166 ? 2.069 -0.875 -25.567 1.00 93.31 166 GLU A N 1
ATOM 1330 C CA . GLU A 1 166 ? 2.472 -1.769 -26.663 1.00 93.31 166 GLU A CA 1
ATOM 1331 C C . GLU A 1 166 ? 2.703 -1.020 -27.992 1.00 93.31 166 GLU A C 1
ATOM 1333 O O . GLU A 1 166 ? 3.470 -1.489 -28.835 1.00 93.31 166 GLU A O 1
ATOM 1338 N N . THR A 1 167 ? 2.087 0.153 -28.169 1.00 92.94 167 THR A N 1
ATOM 1339 C CA . THR A 1 167 ? 2.237 1.022 -29.348 1.00 92.94 167 THR A CA 1
ATOM 1340 C C . THR A 1 167 ? 3.547 1.800 -29.278 1.00 92.94 167 THR A C 1
ATOM 1342 O O . THR A 1 167 ? 4.327 1.788 -30.229 1.00 92.94 167 THR A O 1
ATOM 1345 N N . ASP A 1 168 ? 3.808 2.432 -28.131 1.00 92.50 168 ASP A N 1
ATOM 1346 C CA . ASP A 1 168 ? 4.990 3.275 -27.905 1.00 92.50 168 ASP A CA 1
ATOM 1347 C C . ASP A 1 168 ? 6.242 2.483 -27.503 1.00 92.50 168 ASP A C 1
ATOM 1349 O O . ASP A 1 168 ? 7.344 3.045 -27.474 1.00 92.50 168 ASP A O 1
ATOM 1353 N N . ARG A 1 169 ? 6.078 1.193 -27.165 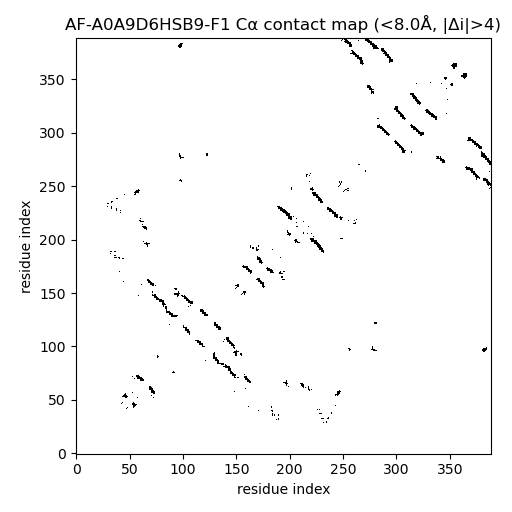1.00 94.31 169 ARG A N 1
ATOM 1354 C CA . ARG A 1 169 ? 7.138 0.284 -26.692 1.00 94.31 169 ARG A CA 1
ATOM 1355 C C . ARG A 1 169 ? 7.891 0.850 -25.485 1.00 94.31 169 ARG A C 1
ATOM 1357 O O . ARG A 1 169 ? 9.121 0.771 -25.397 1.00 94.31 169 ARG A O 1
ATOM 1364 N N . GLN A 1 170 ? 7.149 1.457 -24.559 1.00 94.62 170 GLN A N 1
ATOM 1365 C CA . GLN A 1 170 ? 7.689 2.181 -23.406 1.00 94.62 170 GLN A CA 1
ATOM 1366 C C . GLN A 1 170 ? 6.912 1.893 -22.121 1.00 94.62 170 GLN A C 1
ATOM 1368 O O . GLN A 1 170 ? 5.713 1.619 -22.143 1.00 94.62 170 GLN A O 1
ATOM 1373 N N . VAL A 1 171 ? 7.626 1.947 -20.995 1.00 96.06 171 VAL A N 1
ATOM 1374 C CA . VAL A 1 171 ? 7.035 1.899 -19.653 1.00 96.06 171 VAL A CA 1
ATOM 1375 C C . VAL A 1 171 ? 6.826 3.328 -19.176 1.00 96.06 171 VAL A C 1
ATOM 1377 O O . VAL A 1 171 ? 7.767 4.126 -19.159 1.00 96.06 171 VAL A O 1
ATOM 1380 N N . TYR A 1 172 ? 5.600 3.629 -18.779 1.00 95.69 172 TYR A N 1
ATOM 1381 C CA . TYR A 1 172 ? 5.152 4.934 -18.336 1.00 95.69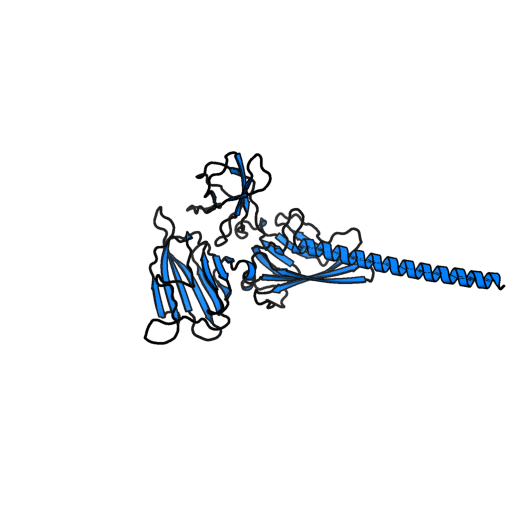 172 TYR A CA 1
ATOM 1382 C C . TYR A 1 172 ? 4.780 4.931 -1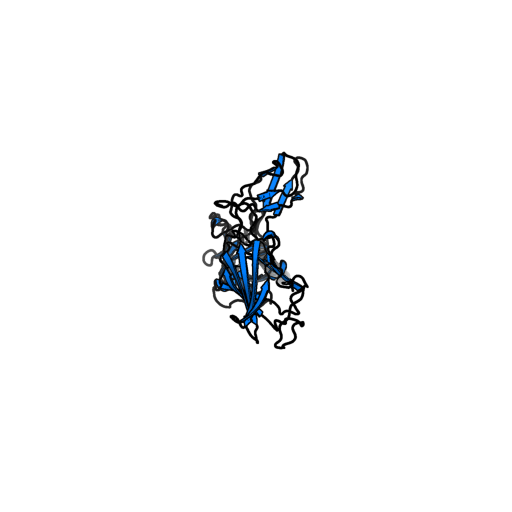6.855 1.00 95.69 172 TYR A C 1
ATOM 1384 O O . TYR A 1 172 ? 4.385 3.910 -16.289 1.00 95.69 172 TYR A O 1
ATOM 1392 N N . PHE A 1 173 ? 4.896 6.113 -16.260 1.00 95.38 173 PHE A N 1
ATOM 1393 C CA . PHE A 1 173 ? 4.383 6.470 -14.950 1.00 95.38 173 PHE A CA 1
ATOM 1394 C C . PHE A 1 173 ? 3.422 7.650 -15.102 1.00 95.38 173 PHE A C 1
ATOM 1396 O O . PHE A 1 173 ? 3.805 8.686 -15.653 1.00 95.38 173 PHE A O 1
ATOM 1403 N N . ASP A 1 174 ? 2.212 7.498 -14.584 1.00 93.56 174 ASP A N 1
ATOM 1404 C CA . ASP A 1 174 ? 1.199 8.541 -14.425 1.00 93.56 174 ASP A CA 1
ATOM 1405 C C . ASP A 1 174 ? 1.044 8.841 -12.925 1.00 93.56 174 ASP A C 1
ATOM 1407 O O . ASP A 1 174 ? 0.991 7.916 -12.113 1.00 93.56 174 ASP A O 1
ATOM 1411 N N . ASP A 1 175 ? 1.024 10.119 -12.550 1.00 88.38 175 ASP A N 1
ATOM 1412 C CA . ASP A 1 175 ? 0.926 10.567 -11.154 1.00 88.38 175 ASP A CA 1
ATOM 1413 C C . ASP A 1 175 ? -0.499 10.906 -10.702 1.00 88.38 175 ASP A C 1
ATOM 1415 O O . ASP A 1 175 ? -0.670 11.526 -9.658 1.00 88.38 175 ASP A O 1
ATOM 1419 N N . GLY A 1 176 ? -1.520 10.548 -11.486 1.00 82.44 176 GLY A N 1
ATOM 1420 C CA . GLY A 1 176 ? -2.928 10.781 -11.140 1.00 82.44 176 GLY A CA 1
ATOM 1421 C C . GLY A 1 176 ? -3.391 12.228 -11.364 1.00 82.44 176 GLY A C 1
ATOM 1422 O O . GLY A 1 176 ? -4.574 12.467 -11.604 1.00 82.44 176 GLY A O 1
ATOM 1423 N N . GLU A 1 177 ? -2.460 13.187 -11.401 1.00 83.00 177 GLU A N 1
ATOM 1424 C CA . GLU A 1 177 ? -2.675 14.555 -11.893 1.00 83.00 177 GLU A CA 1
ATOM 1425 C C . GLU A 1 177 ? -2.557 14.654 -13.433 1.00 83.00 177 GLU A C 1
ATOM 1427 O O . GLU A 1 177 ? -2.821 15.710 -14.017 1.00 83.00 177 GLU A O 1
ATOM 1432 N N . GLY A 1 178 ? -2.195 13.553 -14.106 1.00 78.50 178 GLY A N 1
ATOM 1433 C CA . GLY A 1 178 ? -2.083 13.441 -15.561 1.00 78.50 178 GLY A CA 1
ATOM 1434 C C . GLY A 1 178 ? -0.699 13.780 -16.128 1.00 78.50 178 GLY A C 1
ATOM 1435 O O . GLY A 1 178 ? -0.569 13.972 -17.343 1.00 78.50 178 GLY A O 1
ATOM 1436 N N . ASN A 1 179 ? 0.350 13.871 -15.299 1.00 86.31 179 ASN A N 1
ATOM 1437 C CA . ASN A 1 179 ? 1.710 14.109 -15.787 1.00 86.31 179 ASN A CA 1
ATOM 1438 C C . ASN A 1 179 ? 2.400 12.783 -16.145 1.00 86.31 179 ASN A C 1
ATOM 1440 O O . ASN A 1 179 ? 3.025 12.121 -15.312 1.00 86.31 179 ASN A O 1
ATOM 1444 N N . LEU A 1 180 ? 2.369 12.425 -17.426 1.00 91.31 180 LEU A N 1
ATOM 1445 C CA . LEU A 1 180 ? 3.024 11.217 -17.922 1.00 91.31 180 LEU A CA 1
ATOM 1446 C C . LEU A 1 180 ? 4.564 11.349 -17.979 1.00 91.31 180 LEU A C 1
ATOM 1448 O O . LEU A 1 180 ? 5.102 12.253 -18.621 1.00 91.31 180 LEU A O 1
ATOM 1452 N N . GLU A 1 181 ? 5.292 10.401 -17.385 1.00 92.69 181 GLU A N 1
ATOM 1453 C CA . GLU A 1 181 ? 6.750 10.241 -17.526 1.00 92.69 181 GLU A CA 1
ATOM 1454 C C . GLU A 1 181 ? 7.076 8.883 -18.151 1.00 92.69 181 GLU A C 1
ATOM 1456 O O . GLU A 1 181 ? 6.627 7.848 -17.670 1.00 92.69 181 GLU A O 1
ATOM 1461 N N . SER A 1 182 ? 7.908 8.862 -19.195 1.00 94.00 182 SER A N 1
ATOM 1462 C CA . SER A 1 182 ? 8.475 7.609 -19.707 1.00 94.00 182 SER A CA 1
ATOM 1463 C C . SER A 1 182 ? 9.680 7.195 -18.865 1.00 94.00 182 SER A C 1
ATOM 1465 O O . SER A 1 182 ? 10.721 7.861 -18.873 1.00 94.00 182 SER A O 1
ATOM 1467 N N . LEU A 1 183 ? 9.555 6.066 -18.171 1.00 93.38 183 LEU A N 1
ATOM 1468 C CA . LEU A 1 183 ? 10.615 5.492 -17.346 1.00 93.38 183 LEU A CA 1
ATOM 1469 C C . LEU A 1 183 ? 11.730 4.879 -18.206 1.00 93.38 183 LEU A C 1
ATOM 1471 O O . LEU A 1 183 ? 12.902 4.957 -17.826 1.00 93.38 183 LEU A O 1
ATOM 1475 N N . SER A 1 184 ? 11.386 4.337 -19.380 1.00 93.88 184 SER A N 1
ATOM 1476 C CA . SER A 1 184 ? 12.309 3.637 -20.288 1.00 93.88 184 SER A CA 1
ATOM 1477 C C . SER A 1 184 ? 12.906 4.506 -21.405 1.00 93.88 184 SER A C 1
ATOM 1479 O O . SER A 1 184 ? 13.703 4.016 -22.212 1.00 93.88 184 SER A O 1
ATOM 1481 N N . LYS A 1 185 ? 12.555 5.799 -21.479 1.00 93.50 185 LYS A N 1
ATOM 1482 C CA . LYS A 1 185 ? 13.105 6.735 -22.474 1.00 93.50 185 LYS A CA 1
ATOM 1483 C C . LYS A 1 185 ? 14.626 6.837 -22.358 1.00 93.50 185 LYS A C 1
ATOM 1485 O O . LYS A 1 185 ? 15.163 7.192 -21.311 1.00 93.50 185 LYS A O 1
ATOM 1490 N N . ASN A 1 186 ? 15.320 6.572 -23.462 1.00 93.69 186 ASN A N 1
ATOM 1491 C CA . ASN A 1 186 ? 16.776 6.475 -23.509 1.00 93.69 186 ASN A CA 1
ATOM 1492 C C . ASN A 1 186 ? 17.356 7.059 -24.811 1.00 93.69 186 ASN A C 1
ATOM 1494 O O . ASN A 1 186 ? 16.640 7.270 -25.786 1.00 93.69 186 ASN A O 1
ATOM 1498 N N . LEU A 1 187 ? 18.668 7.317 -24.820 1.00 91.62 187 LEU A N 1
ATOM 1499 C CA . LEU A 1 187 ? 19.407 7.827 -25.988 1.00 91.62 187 LEU A CA 1
ATOM 1500 C C . LEU A 1 187 ? 20.054 6.715 -26.836 1.00 91.62 187 LEU A C 1
ATOM 1502 O O . LEU A 1 187 ? 20.762 7.014 -27.794 1.00 91.62 187 LEU A O 1
ATOM 1506 N N . PHE A 1 188 ? 19.859 5.446 -26.469 1.00 90.75 188 PHE A N 1
ATOM 1507 C CA . PHE A 1 188 ? 20.540 4.298 -27.076 1.00 90.75 188 PHE A CA 1
ATOM 1508 C C . PHE A 1 188 ? 19.708 3.595 -28.158 1.00 90.75 188 PHE A C 1
ATOM 1510 O O . PHE A 1 188 ? 20.233 2.722 -28.838 1.00 90.75 188 PHE A O 1
ATOM 1517 N N . GLY A 1 189 ? 18.432 3.964 -28.320 1.00 91.69 189 GLY A N 1
ATOM 1518 C CA . GLY A 1 189 ? 17.509 3.303 -29.249 1.00 91.69 189 GLY A CA 1
ATOM 1519 C C . GLY A 1 189 ? 16.991 1.952 -28.747 1.00 91.69 189 GLY A C 1
ATOM 1520 O O . GLY A 1 189 ? 16.564 1.133 -29.551 1.00 91.69 189 GLY A O 1
ATOM 1521 N N . VAL A 1 190 ? 17.057 1.700 -27.435 1.00 95.00 190 VAL A N 1
ATOM 1522 C CA . VAL A 1 190 ? 16.503 0.484 -26.822 1.00 95.00 190 VAL A CA 1
ATOM 1523 C C . VAL A 1 190 ? 14.981 0.615 -26.723 1.00 95.00 190 VAL A C 1
ATOM 1525 O O . VAL A 1 190 ? 14.487 1.594 -26.161 1.00 95.00 190 VAL A O 1
ATOM 1528 N N . GLU A 1 191 ? 14.253 -0.381 -27.219 1.00 95.38 191 GLU A N 1
ATOM 1529 C CA . GLU A 1 191 ? 12.787 -0.472 -27.163 1.00 95.38 191 GLU A CA 1
ATOM 1530 C C . GLU A 1 191 ? 12.347 -1.510 -26.121 1.00 95.38 191 GLU A C 1
ATOM 1532 O O . GLU A 1 191 ? 12.992 -2.552 -25.989 1.00 95.38 191 GLU A O 1
ATOM 1537 N N . ILE A 1 192 ? 11.239 -1.272 -25.408 1.00 96.75 192 ILE A N 1
ATOM 1538 C CA . ILE A 1 192 ? 10.639 -2.259 -24.497 1.00 96.75 192 ILE A CA 1
ATOM 1539 C C . ILE A 1 192 ? 9.562 -3.043 -25.254 1.00 96.75 192 ILE A C 1
ATOM 1541 O O . ILE A 1 192 ? 8.468 -2.532 -25.497 1.00 96.75 192 ILE A O 1
ATOM 1545 N N . GLU A 1 193 ? 9.859 -4.292 -25.621 1.00 96.19 193 GLU A N 1
ATOM 1546 C CA . GLU A 1 193 ? 8.923 -5.153 -26.362 1.00 96.19 193 GLU A CA 1
ATOM 1547 C C . GLU A 1 193 ? 7.891 -5.851 -25.466 1.00 96.19 193 GLU A C 1
ATOM 1549 O O . GLU A 1 193 ? 6.878 -6.323 -25.982 1.00 96.19 193 GLU A O 1
ATOM 1554 N N . ARG A 1 194 ? 8.121 -5.930 -24.147 1.00 96.00 194 ARG A N 1
ATOM 1555 C CA . ARG A 1 194 ? 7.154 -6.473 -23.179 1.00 96.00 194 ARG A CA 1
ATOM 1556 C C . ARG A 1 194 ? 7.445 -5.989 -21.764 1.00 96.00 194 ARG A C 1
ATOM 1558 O O . ARG A 1 194 ? 8.593 -6.019 -21.328 1.00 96.00 194 ARG A O 1
ATOM 1565 N N . MET A 1 195 ? 6.389 -5.679 -21.019 1.00 96.31 195 MET A N 1
ATOM 1566 C CA . MET A 1 195 ? 6.384 -5.741 -19.556 1.00 96.31 195 MET A CA 1
ATOM 1567 C C . MET A 1 195 ? 5.359 -6.784 -19.107 1.00 96.31 195 MET A C 1
ATOM 1569 O O . MET A 1 195 ? 4.304 -6.920 -19.731 1.00 96.31 195 MET A O 1
ATOM 1573 N N . GLU A 1 196 ? 5.664 -7.514 -18.039 1.00 96.00 196 GLU A N 1
ATOM 1574 C CA . GLU A 1 196 ? 4.719 -8.395 -17.356 1.00 96.00 196 GLU A CA 1
ATOM 1575 C C . GLU A 1 196 ? 4.813 -8.211 -15.841 1.00 96.00 196 GLU A C 1
ATOM 1577 O O . GLU A 1 196 ? 5.913 -8.145 -15.290 1.00 96.00 196 GLU A O 1
ATOM 1582 N N . LEU A 1 197 ? 3.654 -8.127 -15.192 1.00 96.38 197 LEU A N 1
ATOM 1583 C CA . LEU A 1 197 ? 3.497 -8.040 -13.743 1.00 96.38 197 LEU A CA 1
ATOM 1584 C C . LEU A 1 197 ? 2.760 -9.287 -13.245 1.00 96.38 197 LEU A C 1
ATOM 1586 O O . LEU A 1 197 ? 1.716 -9.644 -13.796 1.00 96.38 197 LEU A O 1
ATOM 1590 N N . ARG A 1 198 ? 3.283 -9.937 -12.201 1.00 96.12 198 ARG A N 1
ATOM 1591 C CA . ARG A 1 198 ? 2.625 -11.066 -11.518 1.00 96.12 198 ARG A CA 1
ATOM 1592 C C . ARG A 1 198 ? 2.593 -10.837 -10.017 1.00 96.12 198 ARG A C 1
ATOM 1594 O O . ARG A 1 198 ? 3.571 -10.356 -9.452 1.00 96.12 198 ARG A O 1
ATOM 1601 N N . TYR A 1 199 ? 1.485 -11.193 -9.379 1.00 93.62 199 TYR A N 1
ATOM 1602 C CA . TYR A 1 199 ? 1.158 -10.750 -8.023 1.00 93.62 199 TYR A CA 1
ATOM 1603 C C . TYR A 1 199 ? 1.111 -11.916 -7.036 1.00 93.62 199 TYR A C 1
ATOM 1605 O O . TYR A 1 199 ? 0.496 -12.944 -7.318 1.00 93.62 199 TYR A O 1
ATOM 1613 N N . TYR A 1 200 ? 1.750 -11.745 -5.877 1.00 88.56 200 TYR A N 1
ATOM 1614 C CA . TYR A 1 200 ? 2.012 -12.820 -4.920 1.00 88.56 200 TYR A CA 1
ATOM 1615 C C . TYR A 1 200 ? 1.533 -12.492 -3.501 1.00 88.56 200 TYR A C 1
ATOM 1617 O O . TYR A 1 200 ? 1.682 -11.363 -3.017 1.00 88.56 200 TYR A O 1
ATOM 1625 N N . THR A 1 201 ? 1.011 -13.507 -2.814 1.00 79.56 201 THR A N 1
ATOM 1626 C CA . THR A 1 201 ? 0.656 -13.482 -1.385 1.00 79.56 201 THR A CA 1
ATOM 1627 C C . THR A 1 201 ? 1.890 -13.538 -0.475 1.00 79.56 201 THR A C 1
ATOM 1629 O O . THR A 1 201 ? 3.007 -13.809 -0.921 1.00 79.56 201 THR A O 1
ATOM 1632 N N . ASN A 1 202 ? 1.683 -13.338 0.831 1.00 70.38 202 ASN A N 1
ATOM 1633 C CA . ASN A 1 202 ? 2.703 -13.517 1.877 1.00 70.38 202 ASN A CA 1
ATOM 1634 C C . ASN A 1 202 ? 3.331 -14.923 1.886 1.00 70.38 202 ASN A C 1
ATOM 1636 O O . ASN A 1 202 ? 4.515 -15.056 2.190 1.00 70.38 202 ASN A O 1
ATOM 1640 N N . SER A 1 203 ? 2.557 -15.951 1.531 1.00 68.75 203 SER A N 1
ATOM 1641 C CA . SER A 1 203 ? 3.003 -17.339 1.354 1.00 68.75 203 SER A CA 1
ATOM 1642 C C . SER A 1 203 ? 3.744 -17.587 0.028 1.00 68.75 203 SER A C 1
ATOM 1644 O O . SER A 1 203 ? 4.055 -18.731 -0.300 1.00 68.75 203 SER A O 1
ATOM 1646 N N . ASN A 1 204 ? 4.050 -16.527 -0.733 1.00 74.75 204 ASN A N 1
ATOM 1647 C CA . ASN A 1 204 ? 4.680 -16.566 -2.054 1.00 74.75 204 ASN A CA 1
ATOM 1648 C C . ASN A 1 204 ? 3.891 -17.398 -3.087 1.00 74.75 204 ASN A C 1
ATOM 1650 O O . ASN A 1 204 ? 4.465 -17.973 -4.013 1.00 74.75 204 ASN A O 1
ATOM 1654 N N . GLN A 1 205 ? 2.565 -17.460 -2.935 1.00 83.25 205 GLN A N 1
ATOM 1655 C CA . GLN A 1 205 ? 1.660 -18.074 -3.903 1.00 83.25 205 GLN A CA 1
ATOM 1656 C C . GLN A 1 205 ? 1.243 -17.029 -4.940 1.00 83.25 205 GLN A C 1
ATOM 1658 O O . GLN A 1 205 ? 0.941 -15.887 -4.590 1.00 83.25 205 GLN A O 1
ATOM 1663 N N . LEU A 1 206 ? 1.232 -17.419 -6.216 1.00 88.44 206 LEU A N 1
ATOM 1664 C CA . LEU A 1 206 ? 0.722 -16.587 -7.303 1.00 88.44 206 LEU A CA 1
ATOM 1665 C C . LEU A 1 206 ? -0.799 -16.449 -7.154 1.00 88.44 206 LEU A C 1
ATOM 1667 O O . LEU A 1 206 ? -1.504 -17.452 -7.082 1.00 88.44 206 LEU A O 1
ATOM 1671 N N . VAL A 1 207 ? -1.297 -15.213 -7.114 1.00 87.06 207 VAL A N 1
ATOM 1672 C CA . VAL A 1 207 ? -2.716 -14.923 -6.848 1.00 87.06 207 VAL A CA 1
ATOM 1673 C C . VAL A 1 207 ? -3.598 -15.228 -8.059 1.00 87.06 207 VAL A C 1
ATOM 1675 O O . VAL A 1 207 ? -4.720 -15.700 -7.908 1.00 87.06 207 VAL A O 1
ATOM 1678 N N . THR A 1 208 ? -3.103 -14.986 -9.276 1.00 83.81 208 THR A N 1
ATOM 1679 C CA . THR A 1 208 ? -3.850 -15.276 -10.505 1.00 83.81 208 THR A CA 1
ATOM 1680 C C . THR A 1 208 ? -2.934 -15.426 -11.719 1.00 83.81 208 THR A C 1
ATOM 1682 O O . THR A 1 208 ? -1.956 -14.694 -11.860 1.00 83.81 208 THR A O 1
ATOM 1685 N N . ASP A 1 209 ? -3.310 -16.323 -12.633 1.00 80.44 209 ASP A N 1
ATOM 1686 C CA . ASP A 1 209 ? -2.775 -16.413 -14.003 1.00 80.44 209 ASP A CA 1
ATOM 1687 C C . ASP A 1 209 ? -3.595 -15.573 -15.011 1.00 80.44 209 ASP A C 1
ATOM 1689 O O . ASP A 1 209 ? -3.319 -15.557 -16.214 1.00 80.44 209 ASP A O 1
ATOM 1693 N N . ARG A 1 210 ? -4.666 -14.904 -14.557 1.00 86.00 210 ARG A N 1
ATOM 1694 C CA . ARG A 1 210 ? -5.529 -14.083 -15.419 1.00 86.00 210 ARG A CA 1
ATOM 1695 C C . ARG A 1 210 ? -4.857 -12.750 -15.763 1.00 86.00 210 ARG A C 1
ATOM 1697 O O . ARG A 1 210 ? -3.911 -12.305 -15.125 1.00 86.00 210 ARG A O 1
ATOM 1704 N N . ARG A 1 211 ? -5.418 -12.049 -16.757 1.00 89.06 211 ARG A N 1
ATOM 1705 C CA . ARG A 1 211 ? -4.982 -10.691 -17.139 1.00 89.06 211 ARG A CA 1
ATOM 1706 C C . ARG A 1 211 ? -5.107 -9.669 -15.996 1.00 89.06 211 ARG A C 1
ATOM 1708 O O . ARG A 1 211 ? -4.382 -8.681 -16.017 1.00 89.06 211 ARG A O 1
ATOM 1715 N N . TRP A 1 212 ? -6.022 -9.899 -15.058 1.00 94.19 212 TRP A N 1
ATOM 1716 C CA . TRP A 1 212 ? -6.369 -9.011 -13.951 1.00 94.19 212 TRP A CA 1
ATOM 1717 C C . TRP A 1 212 ? -6.561 -9.814 -12.663 1.00 94.19 212 TRP A C 1
ATOM 1719 O O . TRP A 1 212 ? -7.065 -10.939 -12.715 1.00 94.19 212 TRP A O 1
ATOM 1729 N N . VAL A 1 213 ? -6.172 -9.222 -11.533 1.00 91.88 213 VAL A N 1
ATOM 1730 C CA . VAL A 1 213 ? -6.507 -9.690 -10.180 1.00 91.88 213 VAL A CA 1
ATOM 1731 C C . VAL A 1 213 ? -7.946 -9.279 -9.854 1.00 91.88 213 VAL A C 1
ATOM 1733 O O . VAL A 1 213 ? -8.354 -8.160 -10.173 1.00 91.88 213 VAL A O 1
ATOM 1736 N N . ASP A 1 214 ? -8.719 -10.174 -9.237 1.00 88.44 214 ASP A N 1
ATOM 1737 C CA . ASP A 1 214 ? -10.089 -9.870 -8.816 1.00 88.44 214 ASP A CA 1
ATOM 1738 C C . ASP A 1 214 ? -10.053 -8.894 -7.614 1.00 88.44 214 ASP A C 1
ATOM 1740 O O . ASP A 1 214 ? -9.173 -8.972 -6.759 1.00 88.44 214 ASP A O 1
ATOM 1744 N N . VAL A 1 215 ? -10.999 -7.948 -7.531 1.00 85.31 215 VAL A N 1
ATOM 1745 C CA . VAL A 1 215 ? -10.954 -6.826 -6.556 1.00 85.31 215 VAL A CA 1
ATOM 1746 C C . VAL A 1 215 ? -10.858 -7.297 -5.094 1.00 85.31 215 VAL A C 1
ATOM 1748 O O . VAL A 1 215 ? -10.229 -6.632 -4.272 1.00 85.31 215 VAL A O 1
ATOM 1751 N N . ALA A 1 216 ? -11.436 -8.459 -4.780 1.00 80.44 216 ALA A N 1
ATOM 1752 C CA . ALA A 1 216 ? -11.380 -9.074 -3.454 1.00 80.44 216 ALA A CA 1
ATOM 1753 C C . ALA A 1 216 ? -9.961 -9.510 -3.033 1.00 80.44 216 ALA A C 1
ATOM 1755 O O . ALA A 1 216 ? -9.673 -9.535 -1.838 1.00 80.44 216 ALA A O 1
ATOM 1756 N N . ASP A 1 217 ? -9.074 -9.792 -3.994 1.00 82.81 217 ASP A N 1
ATOM 1757 C CA . ASP A 1 217 ? -7.718 -10.302 -3.756 1.00 82.81 217 ASP A CA 1
ATOM 1758 C C . ASP A 1 217 ? -6.644 -9.193 -3.771 1.00 82.81 217 ASP A C 1
ATOM 1760 O O . ASP A 1 217 ? -5.492 -9.425 -3.405 1.00 82.81 217 ASP A O 1
ATOM 1764 N N . LEU A 1 218 ? -6.995 -7.955 -4.144 1.00 86.19 218 LEU A N 1
ATOM 1765 C CA . LEU A 1 218 ? -6.070 -6.811 -4.095 1.00 86.19 218 LEU A CA 1
ATOM 1766 C C . LEU A 1 218 ? -5.484 -6.539 -2.688 1.00 86.19 218 LEU A C 1
ATOM 1768 O O . LEU A 1 218 ? -4.293 -6.226 -2.602 1.00 86.19 218 LEU A O 1
ATOM 1772 N N . PRO A 1 219 ? -6.235 -6.682 -1.571 1.00 80.00 219 PRO A N 1
ATOM 1773 C CA . PRO A 1 219 ? -5.701 -6.451 -0.225 1.00 80.00 219 PRO A CA 1
ATOM 1774 C C . PRO A 1 219 ? -4.688 -7.498 0.266 1.00 80.00 219 PRO A C 1
ATOM 1776 O O . PRO A 1 219 ? -3.950 -7.216 1.208 1.00 80.00 219 PRO A O 1
ATOM 1779 N N . ILE A 1 220 ? -4.644 -8.697 -0.333 1.00 77.31 220 ILE A N 1
ATOM 1780 C CA . ILE A 1 220 ? -3.708 -9.770 0.065 1.00 77.31 220 ILE A CA 1
ATOM 1781 C C . ILE A 1 220 ? -2.390 -9.748 -0.725 1.00 77.31 220 ILE A C 1
ATOM 1783 O O . ILE A 1 220 ? -1.500 -10.565 -0.470 1.00 77.31 220 ILE A O 1
ATOM 1787 N N . LEU A 1 221 ? -2.235 -8.814 -1.670 1.00 85.38 221 LEU A N 1
ATOM 1788 C CA . LEU A 1 221 ? -1.022 -8.678 -2.471 1.00 85.38 221 LEU A CA 1
ATOM 1789 C C . LEU A 1 221 ? 0.154 -8.182 -1.615 1.00 85.38 221 LEU A C 1
ATOM 1791 O O . LEU A 1 221 ? 0.079 -7.172 -0.920 1.00 85.38 221 LEU A O 1
ATOM 1795 N N . THR A 1 222 ? 1.279 -8.890 -1.694 1.00 80.69 222 THR A N 1
ATOM 1796 C CA . THR A 1 222 ? 2.513 -8.580 -0.945 1.00 80.69 222 THR A CA 1
ATOM 1797 C C . THR A 1 222 ? 3.746 -8.449 -1.821 1.00 80.69 222 THR A C 1
ATOM 1799 O O . THR A 1 222 ? 4.713 -7.788 -1.437 1.00 80.69 222 THR A O 1
ATOM 1802 N N . GLY A 1 223 ? 3.730 -9.107 -2.976 1.00 88.19 223 GLY A N 1
ATOM 1803 C CA . GLY A 1 223 ? 4.861 -9.210 -3.875 1.00 88.19 223 GLY A CA 1
ATOM 1804 C C . GLY A 1 223 ? 4.438 -8.987 -5.316 1.00 88.19 223 GLY A C 1
ATOM 1805 O O . GLY A 1 223 ? 3.338 -9.376 -5.708 1.00 88.19 223 GLY A O 1
ATOM 1806 N N . VAL A 1 224 ? 5.324 -8.376 -6.095 1.00 93.50 224 VAL A N 1
ATOM 1807 C CA . VAL A 1 224 ? 5.173 -8.218 -7.541 1.00 93.50 224 VAL A CA 1
ATOM 1808 C C . VAL A 1 224 ? 6.446 -8.712 -8.217 1.00 93.50 224 VAL A C 1
ATOM 1810 O O . VAL A 1 224 ? 7.520 -8.143 -8.016 1.00 93.50 224 VAL A O 1
ATOM 1813 N N . GLU A 1 225 ? 6.335 -9.765 -9.024 1.00 95.69 225 GLU A N 1
ATOM 1814 C CA . GLU A 1 225 ? 7.354 -10.089 -10.021 1.00 95.69 225 GLU A CA 1
ATOM 1815 C C . GLU A 1 225 ? 7.183 -9.122 -11.195 1.00 95.69 225 GLU A C 1
ATOM 1817 O O . GLU A 1 225 ? 6.094 -9.009 -11.760 1.00 95.69 225 GLU A O 1
ATOM 1822 N N . VAL A 1 226 ? 8.258 -8.416 -11.543 1.00 96.81 226 VAL A N 1
ATOM 1823 C CA . VAL A 1 226 ? 8.317 -7.507 -12.689 1.00 96.81 226 VAL A CA 1
ATOM 1824 C C . VAL A 1 226 ? 9.276 -8.108 -13.709 1.00 96.81 226 VAL A C 1
ATOM 1826 O O . VAL A 1 226 ? 10.469 -8.263 -13.439 1.00 96.81 226 VAL A O 1
ATOM 1829 N N . MET A 1 227 ? 8.764 -8.433 -14.892 1.00 97.12 227 MET A N 1
ATOM 1830 C CA . MET A 1 227 ? 9.561 -8.838 -16.047 1.00 97.12 227 MET A CA 1
ATOM 1831 C C . MET A 1 227 ? 9.538 -7.727 -17.094 1.00 97.12 227 MET A C 1
ATOM 1833 O O . MET A 1 227 ? 8.465 -7.268 -17.482 1.00 97.12 227 MET A O 1
ATOM 1837 N N . ILE A 1 228 ? 10.709 -7.343 -17.602 1.00 97.50 228 ILE A N 1
ATOM 1838 C CA . ILE A 1 228 ? 10.843 -6.430 -18.743 1.00 97.50 228 ILE A CA 1
ATOM 1839 C C . ILE A 1 228 ? 11.715 -7.091 -19.814 1.00 97.50 228 ILE A C 1
ATOM 1841 O O . ILE A 1 228 ? 12.836 -7.514 -19.531 1.00 97.50 228 ILE A O 1
ATOM 1845 N N . GLU A 1 229 ? 11.209 -7.171 -21.044 1.00 97.69 229 GLU A N 1
ATOM 1846 C CA . GLU A 1 229 ? 11.964 -7.575 -22.234 1.00 97.69 229 GLU A CA 1
ATOM 1847 C C . GLU A 1 229 ? 12.240 -6.350 -23.107 1.00 97.69 229 GLU A C 1
ATOM 1849 O O . GLU A 1 229 ? 11.320 -5.623 -23.489 1.00 97.69 229 GLU A O 1
ATOM 1854 N N . ALA A 1 230 ? 13.511 -6.139 -23.442 1.00 97.31 230 ALA A N 1
ATOM 1855 C CA . ALA A 1 230 ? 13.961 -5.050 -24.293 1.00 97.31 230 ALA A CA 1
ATOM 1856 C C . ALA A 1 230 ? 14.741 -5.555 -25.510 1.00 97.31 230 ALA A C 1
ATOM 1858 O O . ALA A 1 230 ? 15.350 -6.630 -25.485 1.00 97.31 230 ALA A O 1
ATOM 1859 N N . LYS A 1 231 ? 14.738 -4.745 -26.570 1.00 96.19 231 LYS A N 1
ATOM 1860 C CA . LYS A 1 231 ? 15.380 -5.027 -27.854 1.00 96.19 231 LYS A CA 1
ATOM 1861 C C . LYS A 1 231 ? 16.235 -3.848 -28.322 1.00 96.19 231 LYS A C 1
ATOM 1863 O O . LYS A 1 231 ? 15.864 -2.690 -28.143 1.00 96.19 231 LYS A O 1
ATOM 1868 N N . LEU A 1 232 ? 17.370 -4.162 -28.943 1.00 95.00 232 LEU A N 1
ATOM 1869 C CA . LEU A 1 232 ? 18.230 -3.228 -29.668 1.00 95.00 232 LEU A CA 1
ATOM 1870 C C . LEU A 1 232 ? 18.842 -3.972 -30.857 1.00 95.00 232 LEU A C 1
ATOM 1872 O O . LEU A 1 232 ? 19.515 -4.985 -30.667 1.00 95.00 232 LEU A O 1
ATOM 1876 N N . ASN A 1 233 ? 18.607 -3.486 -32.078 1.00 90.12 233 ASN A N 1
ATOM 1877 C CA . ASN A 1 233 ? 18.959 -4.202 -33.311 1.00 90.12 233 ASN A CA 1
ATOM 1878 C C . ASN A 1 233 ? 18.390 -5.641 -33.284 1.00 90.12 233 ASN A C 1
ATOM 1880 O O . ASN A 1 233 ? 17.203 -5.820 -33.005 1.00 90.12 233 ASN A O 1
ATOM 1884 N N . ASP A 1 234 ? 19.214 -6.662 -33.526 1.00 87.25 234 ASP A N 1
ATOM 1885 C CA . ASP A 1 234 ? 18.819 -8.078 -33.447 1.00 87.25 234 ASP A CA 1
ATOM 1886 C C . ASP A 1 234 ? 18.998 -8.690 -32.041 1.00 87.25 234 ASP A C 1
ATOM 1888 O O . ASP A 1 234 ? 18.755 -9.880 -31.833 1.00 87.25 234 ASP A O 1
ATOM 1892 N N . HIS A 1 235 ? 19.417 -7.894 -31.054 1.00 90.69 235 HIS A N 1
ATOM 1893 C CA . HIS A 1 235 ? 19.649 -8.350 -29.687 1.00 90.69 235 HIS A CA 1
ATOM 1894 C C . HIS A 1 235 ? 18.423 -8.126 -28.804 1.00 90.69 235 HIS A C 1
ATOM 1896 O O . HIS A 1 235 ? 17.807 -7.060 -28.815 1.00 90.69 235 HIS A O 1
ATOM 1902 N N . LYS A 1 236 ? 18.102 -9.143 -28.003 1.00 94.50 236 LYS A N 1
ATOM 1903 C CA . LYS A 1 236 ? 17.055 -9.118 -26.980 1.00 94.50 236 LYS A CA 1
ATOM 1904 C C . LYS A 1 236 ? 17.644 -9.443 -25.619 1.00 94.50 236 LYS A C 1
ATOM 1906 O O . LYS A 1 236 ? 18.543 -10.278 -25.516 1.00 94.50 236 LYS A O 1
ATOM 1911 N N . GLN A 1 237 ? 17.102 -8.821 -24.582 1.00 95.38 237 GLN A N 1
ATOM 1912 C CA . GLN A 1 237 ? 17.425 -9.135 -23.199 1.00 95.38 237 GLN A CA 1
ATOM 1913 C C . GLN A 1 237 ? 16.167 -9.022 -22.339 1.00 95.38 237 GLN A C 1
ATOM 1915 O O . GLN A 1 237 ? 15.411 -8.060 -22.453 1.00 95.38 237 GLN A O 1
ATOM 1920 N N . THR A 1 238 ? 15.972 -9.996 -21.454 1.00 96.50 238 THR A N 1
ATOM 1921 C CA . THR A 1 238 ? 14.906 -9.991 -20.449 1.00 96.50 238 THR A CA 1
ATOM 1922 C C . THR A 1 238 ? 15.533 -9.829 -19.073 1.00 96.50 238 THR A C 1
ATOM 1924 O O . THR A 1 238 ? 16.540 -10.472 -18.770 1.00 96.50 238 THR A O 1
ATOM 1927 N N . LEU A 1 239 ? 14.943 -8.981 -18.236 1.00 95.94 239 LEU A N 1
ATOM 1928 C CA . LEU A 1 239 ? 15.300 -8.835 -16.831 1.00 95.94 239 LEU A CA 1
ATOM 1929 C C . LEU A 1 239 ? 14.056 -9.106 -15.981 1.00 95.94 239 LEU A C 1
ATOM 1931 O O . LEU A 1 239 ? 12.991 -8.552 -16.245 1.00 95.94 239 LEU A O 1
ATOM 1935 N N . VAL A 1 240 ? 14.202 -9.982 -14.987 1.00 95.44 240 VAL A N 1
ATOM 1936 C CA . VAL A 1 240 ? 13.155 -10.346 -14.022 1.00 95.44 240 VAL A CA 1
ATOM 1937 C C . VAL A 1 240 ? 13.631 -9.945 -12.633 1.00 95.44 240 VAL A C 1
ATOM 1939 O O . VAL A 1 240 ? 14.806 -10.105 -12.302 1.00 95.44 240 VAL A O 1
ATOM 1942 N N . THR A 1 241 ? 12.722 -9.414 -11.828 1.00 94.38 241 THR A N 1
ATOM 1943 C CA . THR A 1 241 ? 12.974 -8.984 -10.452 1.00 94.38 241 THR A CA 1
ATOM 1944 C C . THR A 1 241 ? 11.723 -9.192 -9.607 1.00 94.38 241 THR A C 1
ATOM 1946 O O . THR A 1 241 ? 10.618 -9.255 -10.141 1.00 94.38 241 THR A O 1
ATOM 1949 N N . PHE A 1 242 ? 11.884 -9.261 -8.288 1.00 92.12 242 PHE A N 1
ATOM 1950 C CA . PHE A 1 242 ? 10.778 -9.405 -7.349 1.00 92.12 242 PHE A CA 1
ATOM 1951 C C . PHE A 1 242 ? 10.782 -8.257 -6.341 1.00 92.12 242 PHE A C 1
ATOM 1953 O O . PHE A 1 242 ? 11.784 -8.001 -5.670 1.00 92.12 242 PHE A O 1
ATOM 1960 N N . VAL A 1 243 ? 9.647 -7.575 -6.218 1.00 90.31 243 VAL A N 1
ATOM 1961 C CA . VAL A 1 243 ? 9.440 -6.454 -5.300 1.00 90.31 243 VAL A CA 1
ATOM 1962 C C . VAL A 1 243 ? 8.525 -6.902 -4.176 1.00 90.31 243 VAL A C 1
ATOM 1964 O O . VAL A 1 243 ? 7.385 -7.265 -4.432 1.00 90.31 243 VAL A O 1
ATOM 1967 N N . THR A 1 244 ? 8.979 -6.826 -2.924 1.00 84.19 244 THR A N 1
ATOM 1968 C CA . THR A 1 244 ? 8.048 -6.837 -1.786 1.00 84.19 244 THR A CA 1
ATOM 1969 C C . THR A 1 244 ? 7.475 -5.435 -1.609 1.00 84.19 244 THR A C 1
ATOM 1971 O O . THR A 1 244 ? 8.246 -4.488 -1.432 1.00 84.19 244 THR A O 1
ATOM 1974 N N . LEU A 1 245 ? 6.149 -5.310 -1.613 1.00 84.69 245 LEU A N 1
ATOM 1975 C CA . LEU A 1 245 ? 5.446 -4.054 -1.355 1.00 84.69 245 LEU A CA 1
ATOM 1976 C C . LEU A 1 245 ? 5.705 -3.592 0.093 1.00 84.69 245 LEU A C 1
ATOM 1978 O O . LEU A 1 245 ? 5.840 -4.414 1.005 1.00 84.69 245 LEU A O 1
ATOM 1982 N N . ARG A 1 246 ? 5.780 -2.279 0.342 1.00 67.31 246 ARG A N 1
ATOM 1983 C CA . ARG A 1 246 ? 6.045 -1.725 1.687 1.00 67.31 246 ARG A CA 1
ATOM 1984 C C . ARG A 1 246 ? 4.972 -2.109 2.691 1.00 67.31 246 ARG A C 1
ATOM 1986 O O . ARG A 1 246 ? 5.312 -2.464 3.817 1.00 67.31 246 ARG A O 1
ATOM 1993 N N . ASN A 1 247 ? 3.713 -2.060 2.268 1.00 58.84 247 ASN A N 1
ATOM 1994 C CA . ASN A 1 247 ? 2.571 -2.489 3.064 1.00 58.84 247 ASN A CA 1
ATOM 1995 C C . ASN A 1 247 ? 2.100 -3.903 2.691 1.00 58.84 247 ASN A C 1
ATOM 1997 O O . ASN A 1 247 ? 0.927 -4.233 2.822 1.00 58.84 247 ASN A O 1
ATOM 2001 N N . ALA A 1 248 ? 3.031 -4.752 2.242 1.00 48.50 248 ALA A N 1
ATOM 2002 C CA . ALA A 1 248 ? 2.831 -6.190 2.248 1.00 48.50 248 ALA A CA 1
ATOM 2003 C C . ALA A 1 248 ? 2.406 -6.639 3.659 1.00 48.50 248 ALA A C 1
ATOM 2005 O O . ALA A 1 248 ? 3.201 -6.424 4.586 1.00 48.50 248 ALA A O 1
ATOM 2006 N N . PRO A 1 249 ? 1.256 -7.327 3.838 1.00 40.47 249 PRO A N 1
ATOM 2007 C CA . PRO A 1 249 ? 0.852 -7.926 5.112 1.00 40.47 249 PRO A CA 1
ATOM 2008 C C . PRO A 1 249 ? 1.988 -8.595 5.908 1.00 40.47 249 PRO A C 1
ATOM 2010 O O . PRO A 1 249 ? 2.030 -8.496 7.126 1.00 40.47 249 PRO A O 1
ATOM 2013 N N . ALA A 1 250 ? 2.969 -9.209 5.238 1.00 36.47 250 ALA A N 1
ATOM 2014 C CA . ALA A 1 250 ? 4.101 -9.886 5.876 1.00 36.47 250 ALA A CA 1
ATOM 2015 C C . ALA A 1 250 ? 5.239 -8.990 6.425 1.00 36.47 250 ALA A C 1
ATOM 2017 O O . ALA A 1 250 ? 6.100 -9.506 7.136 1.00 36.47 250 ALA A O 1
ATOM 2018 N N . ARG A 1 251 ? 5.319 -7.688 6.097 1.00 40.09 251 ARG A N 1
ATOM 2019 C CA . ARG A 1 251 ? 6.433 -6.817 6.555 1.00 40.09 251 ARG A CA 1
ATOM 2020 C C . ARG A 1 251 ? 6.114 -5.979 7.786 1.00 40.09 251 ARG A C 1
ATOM 2022 O O . ARG A 1 251 ? 7.011 -5.716 8.583 1.00 40.09 251 ARG A O 1
ATOM 2029 N N . THR A 1 252 ? 4.865 -5.562 7.935 1.00 45.16 252 THR A N 1
ATOM 2030 C CA . THR A 1 252 ? 4.386 -4.770 9.078 1.00 45.16 252 THR A CA 1
ATOM 2031 C C . THR A 1 252 ? 3.269 -5.464 9.843 1.00 45.16 252 THR A C 1
ATOM 2033 O O . THR A 1 252 ? 2.865 -4.942 10.874 1.00 45.16 252 THR A O 1
ATOM 2036 N N . GLY A 1 253 ? 2.731 -6.579 9.341 1.00 55.66 253 GLY A N 1
ATOM 2037 C CA . GLY A 1 253 ? 1.517 -7.206 9.862 1.00 55.66 253 GLY A CA 1
ATOM 2038 C C . GLY A 1 253 ? 0.232 -6.426 9.589 1.00 55.66 253 GLY A C 1
ATOM 2039 O O . GLY A 1 253 ? -0.849 -6.966 9.790 1.00 55.66 253 GLY A O 1
ATOM 2040 N N . TYR A 1 254 ? 0.330 -5.163 9.168 1.00 67.19 254 TYR A N 1
ATOM 2041 C CA . TYR A 1 254 ? -0.754 -4.198 9.281 1.00 67.19 254 TYR A CA 1
ATOM 2042 C C . TYR A 1 254 ? -1.550 -4.060 7.979 1.00 67.19 254 TYR A C 1
ATOM 2044 O O . TYR A 1 254 ? -1.005 -3.668 6.951 1.00 67.19 254 TYR A O 1
ATOM 2052 N N . LEU A 1 255 ? -2.860 -4.279 8.050 1.00 76.38 255 LEU A N 1
ATOM 2053 C CA . LEU A 1 255 ? -3.804 -4.154 6.942 1.00 76.38 255 LEU A CA 1
ATOM 2054 C C . LEU A 1 255 ? -5.024 -3.336 7.355 1.00 76.38 255 LEU A C 1
ATOM 2056 O O . LEU A 1 255 ? -5.617 -3.610 8.392 1.00 76.38 255 LEU A O 1
ATOM 2060 N N . SER A 1 256 ? -5.452 -2.379 6.533 1.00 80.50 256 SER A N 1
ATOM 2061 C CA . SER A 1 256 ? -6.753 -1.727 6.726 1.00 80.50 256 SER A CA 1
ATOM 2062 C C . SER A 1 256 ? -7.874 -2.681 6.314 1.00 80.50 256 SER A C 1
ATOM 2064 O O . SER A 1 256 ? -7.931 -3.112 5.164 1.00 80.50 256 SER A O 1
ATOM 2066 N N . LEU A 1 257 ? -8.754 -3.006 7.258 1.00 84.25 257 LEU A N 1
ATOM 2067 C CA . LEU A 1 257 ? -9.904 -3.872 7.043 1.00 84.25 257 LEU A CA 1
ATOM 2068 C C . LEU A 1 257 ? -10.954 -3.177 6.172 1.00 84.25 257 LEU A C 1
ATOM 2070 O O . LEU A 1 257 ? -11.222 -1.982 6.314 1.00 84.25 257 LEU A O 1
ATOM 2074 N N . ARG A 1 258 ? -11.598 -3.971 5.320 1.00 81.62 258 ARG A N 1
ATOM 2075 C CA . ARG A 1 258 ? -12.836 -3.632 4.614 1.00 81.62 258 ARG A CA 1
ATOM 2076 C C . ARG A 1 258 ? -13.854 -4.736 4.853 1.00 81.62 258 ARG A C 1
ATOM 2078 O O . ARG A 1 258 ? -13.469 -5.879 5.079 1.00 81.62 258 ARG A O 1
ATOM 2085 N N . ARG A 1 259 ? -15.141 -4.413 4.742 1.00 83.81 259 ARG A N 1
ATOM 2086 C CA . ARG A 1 259 ? -16.201 -5.423 4.665 1.00 83.81 259 ARG A CA 1
ATOM 2087 C C . ARG A 1 259 ? -15.925 -6.398 3.508 1.00 83.81 259 ARG A C 1
ATOM 2089 O O . ARG A 1 259 ? -15.414 -5.984 2.471 1.00 83.81 259 ARG A O 1
ATOM 2096 N N . ASP A 1 260 ? -16.260 -7.666 3.717 1.00 82.88 260 ASP A N 1
ATOM 2097 C CA . ASP A 1 260 ? -16.118 -8.786 2.781 1.00 82.88 260 ASP A CA 1
ATOM 2098 C C . ASP A 1 260 ? -14.650 -9.112 2.406 1.00 82.88 260 ASP A C 1
ATOM 2100 O O . ASP A 1 260 ? -14.391 -9.983 1.576 1.00 82.88 260 ASP A O 1
ATOM 2104 N N . MET A 1 261 ? -13.670 -8.469 3.060 1.00 82.00 261 MET A N 1
ATOM 2105 C CA . MET A 1 261 ? -12.249 -8.801 2.945 1.00 82.00 261 MET A CA 1
ATOM 2106 C C . MET A 1 261 ? -11.968 -10.180 3.545 1.00 82.00 261 MET A C 1
ATOM 2108 O O . MET A 1 261 ? -12.395 -10.468 4.664 1.00 82.00 261 MET A O 1
ATOM 2112 N N . ARG A 1 262 ? -11.187 -10.989 2.822 1.00 81.75 262 ARG A N 1
ATOM 2113 C CA . ARG A 1 262 ? -10.672 -12.293 3.250 1.00 81.75 262 ARG A CA 1
ATOM 2114 C C . ARG A 1 262 ? -9.148 -12.234 3.349 1.00 81.75 262 ARG A C 1
ATOM 2116 O O . ARG A 1 262 ? -8.491 -11.750 2.433 1.00 81.75 262 ARG A O 1
ATOM 2123 N N . LEU A 1 263 ? -8.592 -12.716 4.454 1.00 77.69 263 LEU A N 1
ATOM 2124 C CA . LEU A 1 263 ? -7.157 -12.741 4.723 1.00 77.69 263 LEU A CA 1
ATOM 2125 C C . LEU A 1 263 ? -6.746 -14.126 5.218 1.00 77.69 263 LEU A C 1
ATOM 2127 O O . LEU A 1 263 ? -7.230 -14.580 6.252 1.00 77.69 263 LEU A O 1
ATOM 2131 N N . ARG A 1 264 ? -5.790 -14.755 4.530 1.00 75.38 264 ARG A N 1
ATOM 2132 C CA . ARG A 1 264 ? -5.139 -15.967 5.029 1.00 75.38 264 ARG A CA 1
ATOM 2133 C C . ARG A 1 264 ? -4.204 -15.594 6.183 1.00 75.38 264 ARG A C 1
ATOM 2135 O O . ARG A 1 264 ? -3.226 -14.868 5.977 1.00 75.38 264 ARG A O 1
ATOM 2142 N N . ILE A 1 265 ? -4.514 -16.071 7.381 1.00 73.19 265 ILE A N 1
ATOM 2143 C CA . ILE A 1 265 ? -3.672 -15.949 8.574 1.00 73.19 265 ILE A CA 1
ATOM 2144 C C . ILE A 1 265 ? -3.056 -17.319 8.911 1.00 73.19 265 ILE A C 1
ATOM 2146 O O . ILE A 1 265 ? -3.642 -18.346 8.556 1.00 73.19 265 ILE A O 1
ATOM 2150 N N . PRO A 1 266 ? -1.874 -17.362 9.556 1.00 68.44 266 PRO A N 1
ATOM 2151 C CA . PRO A 1 266 ? -1.372 -18.604 10.135 1.00 68.44 266 PRO A CA 1
ATOM 2152 C C . PRO A 1 266 ? -2.318 -19.129 11.228 1.00 68.44 266 PRO A C 1
ATOM 2154 O O . PRO A 1 266 ? -3.172 -18.395 11.730 1.00 68.44 266 PRO A O 1
ATOM 2157 N N . ASP A 1 267 ? -2.132 -20.396 11.585 1.00 68.12 267 ASP A N 1
ATOM 2158 C CA . ASP A 1 267 ? -2.819 -21.070 12.690 1.00 68.12 267 ASP A CA 1
ATOM 2159 C C . ASP A 1 267 ? -2.485 -20.464 14.076 1.00 68.12 267 ASP A C 1
ATOM 2161 O O . ASP A 1 267 ? -1.620 -19.591 14.210 1.00 68.12 267 ASP A O 1
ATOM 2165 N N . SER A 1 268 ? -3.167 -20.930 15.129 1.00 65.00 268 SER A N 1
ATOM 2166 C CA . SER A 1 268 ? -2.955 -20.431 16.499 1.00 65.00 268 SER A CA 1
ATOM 2167 C C . SER A 1 268 ? -1.536 -20.661 17.041 1.00 65.00 268 SER A C 1
ATOM 2169 O O . SER A 1 268 ? -1.074 -19.862 17.856 1.00 65.00 268 SER A O 1
ATOM 2171 N N . GLU A 1 269 ? -0.825 -21.709 16.608 1.00 64.12 269 GLU A N 1
ATOM 2172 C CA . GLU A 1 269 ? 0.553 -21.978 17.052 1.00 64.12 269 GLU A CA 1
ATOM 2173 C C . GLU A 1 269 ? 1.556 -21.013 16.397 1.00 64.12 269 GLU A C 1
ATOM 2175 O O . GLU A 1 269 ? 2.560 -20.618 17.002 1.00 64.12 269 GLU A O 1
ATOM 2180 N N . HIS A 1 270 ? 1.269 -20.604 15.160 1.00 68.94 270 HIS A N 1
ATOM 2181 C CA . HIS A 1 270 ? 2.135 -19.790 14.315 1.00 68.94 270 HIS A CA 1
ATOM 2182 C C . HIS A 1 270 ? 1.743 -18.300 14.265 1.00 68.94 270 HIS A C 1
ATOM 2184 O O . HIS A 1 270 ? 2.325 -17.560 13.472 1.00 68.94 270 HIS A O 1
ATOM 2190 N N . VAL A 1 271 ? 0.815 -17.814 15.106 1.00 67.94 271 VAL A N 1
ATOM 2191 C CA . VAL A 1 271 ? 0.496 -16.375 15.258 1.00 67.94 271 VAL A CA 1
ATOM 2192 C C . VAL A 1 271 ? 0.961 -15.820 16.609 1.00 67.94 271 VAL A C 1
ATOM 2194 O O . VAL A 1 271 ? 0.302 -15.935 17.641 1.00 67.94 271 VAL A O 1
ATOM 2197 N N . LYS A 1 272 ? 2.075 -15.079 16.599 1.00 68.44 272 LYS A N 1
ATOM 2198 C CA . LYS A 1 272 ? 2.601 -14.372 17.783 1.00 68.44 272 LYS A CA 1
ATOM 2199 C C . LYS A 1 272 ? 1.802 -13.131 18.181 1.00 68.44 272 LYS A C 1
ATOM 2201 O O . LYS A 1 272 ? 1.938 -12.661 19.311 1.00 68.44 272 LYS A O 1
ATOM 2206 N N . THR A 1 273 ? 1.062 -12.510 17.263 1.00 71.31 273 THR A N 1
ATOM 2207 C CA . THR A 1 273 ? 0.213 -11.346 17.573 1.00 71.31 273 THR A CA 1
ATOM 2208 C C . THR A 1 273 ? -0.894 -11.190 16.539 1.00 71.31 273 THR A C 1
ATOM 2210 O O . THR A 1 273 ? -0.598 -11.029 15.358 1.00 71.31 273 THR A O 1
ATOM 2213 N N . LEU A 1 274 ? -2.143 -11.138 16.990 1.00 76.81 274 LEU A N 1
ATOM 2214 C CA . LEU A 1 274 ? -3.309 -10.758 16.205 1.00 76.81 274 LEU A CA 1
ATOM 2215 C C . LEU A 1 274 ? -4.029 -9.616 16.932 1.00 76.81 274 LEU A C 1
ATOM 2217 O O . LEU A 1 274 ? -4.426 -9.764 18.083 1.00 76.81 274 LEU A O 1
ATOM 2221 N N . MET A 1 275 ? -4.170 -8.448 16.306 1.00 79.25 275 MET A N 1
ATOM 2222 C CA . MET A 1 275 ? -4.741 -7.270 16.972 1.00 79.25 275 MET A CA 1
ATOM 2223 C C . MET A 1 275 ? -5.539 -6.395 16.008 1.00 79.25 275 MET A C 1
ATOM 2225 O O . MET A 1 275 ? -5.028 -6.012 14.962 1.00 79.25 275 MET A O 1
ATOM 2229 N N . ILE A 1 276 ? -6.756 -6.004 16.385 1.00 85.75 276 ILE A N 1
ATOM 2230 C CA . ILE A 1 276 ? -7.519 -4.952 15.700 1.00 85.75 276 ILE A CA 1
ATOM 2231 C C . ILE A 1 276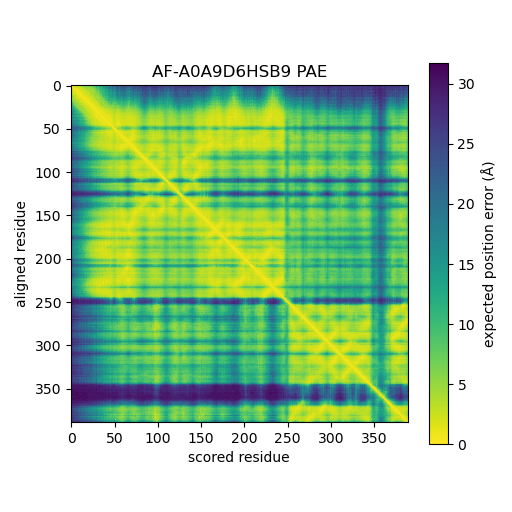 ? -7.152 -3.605 16.331 1.00 85.75 276 ILE A C 1
ATOM 2233 O O . ILE A 1 276 ? -7.110 -3.477 17.551 1.00 85.75 276 ILE A O 1
ATOM 2237 N N . THR A 1 277 ? -6.878 -2.575 15.539 1.00 87.00 277 THR A N 1
ATOM 2238 C CA . THR A 1 277 ? -6.466 -1.251 16.031 1.00 87.00 277 THR A CA 1
ATOM 2239 C C . THR A 1 277 ? -6.827 -0.144 15.032 1.00 87.00 277 THR A C 1
ATOM 2241 O O . THR A 1 277 ? -7.429 -0.407 13.996 1.00 87.00 277 THR A O 1
ATOM 2244 N N . SER A 1 278 ? -6.497 1.115 15.349 1.00 83.50 278 SER A N 1
ATOM 2245 C CA . SER A 1 278 ? -6.828 2.315 14.551 1.00 83.50 278 SER A CA 1
ATOM 2246 C C . SER A 1 278 ? -8.293 2.345 14.101 1.00 83.50 278 SER A C 1
ATOM 2248 O O . SER A 1 278 ? -8.612 2.663 12.954 1.00 83.50 278 SER A O 1
ATOM 2250 N N . LEU A 1 279 ? -9.173 1.981 15.032 1.00 87.00 279 LEU A N 1
ATOM 2251 C CA . LEU A 1 279 ? -10.615 2.077 14.882 1.00 87.00 279 LEU A CA 1
ATOM 2252 C C . LEU A 1 279 ? -10.976 3.556 14.686 1.00 87.00 279 LEU A C 1
ATOM 2254 O O . LEU A 1 279 ? -10.504 4.412 15.428 1.00 87.00 279 LEU A O 1
ATOM 2258 N N . THR A 1 280 ? -11.766 3.869 13.662 1.00 86.06 280 THR A N 1
ATOM 2259 C CA . THR A 1 280 ? -12.032 5.254 13.235 1.00 86.06 280 THR A CA 1
ATOM 2260 C C . THR A 1 280 ? -13.502 5.469 12.917 1.00 86.06 280 THR A C 1
ATOM 2262 O O . THR A 1 280 ? -14.167 4.588 12.365 1.00 86.06 280 THR A O 1
ATOM 2265 N N . GLY A 1 281 ? -14.009 6.662 13.244 1.00 84.31 281 GLY A N 1
ATOM 2266 C CA . GLY A 1 281 ? -15.382 7.050 12.920 1.00 84.31 281 GLY A CA 1
ATOM 2267 C C . GLY A 1 281 ? -16.464 6.217 13.608 1.00 84.31 281 GLY A C 1
ATOM 2268 O O . GLY A 1 281 ? -17.507 5.989 13.004 1.00 84.31 281 GLY A O 1
ATOM 2269 N N . ILE A 1 282 ? -16.207 5.761 14.837 1.00 88.06 282 ILE A N 1
ATOM 2270 C CA . ILE A 1 282 ? -17.166 5.027 15.671 1.00 88.06 282 ILE A CA 1
ATOM 2271 C C . ILE A 1 282 ? -18.347 5.924 16.074 1.00 88.06 282 ILE A C 1
ATOM 2273 O O . ILE A 1 282 ? -18.167 7.072 16.489 1.00 88.06 282 ILE A O 1
ATOM 2277 N N . THR A 1 283 ? -19.547 5.356 16.044 1.00 88.00 283 THR A N 1
ATOM 2278 C CA . THR A 1 283 ? -20.804 5.913 16.547 1.00 88.00 283 THR A CA 1
ATOM 2279 C C . THR A 1 283 ? -21.510 4.916 17.488 1.00 88.00 283 THR A C 1
ATOM 2281 O O . THR A 1 283 ? -20.934 3.914 17.913 1.00 88.00 283 THR A O 1
ATOM 2284 N N . ASN A 1 284 ? -22.745 5.211 17.905 1.00 87.94 284 ASN A N 1
ATOM 2285 C CA . ASN A 1 284 ? -23.481 4.359 18.843 1.00 87.94 284 ASN A CA 1
ATOM 2286 C C . ASN A 1 284 ? -24.135 3.164 18.139 1.00 87.94 284 ASN A C 1
ATOM 2288 O O . ASN A 1 284 ? -24.955 3.354 17.242 1.00 87.94 284 ASN A O 1
ATOM 2292 N N . ASN A 1 285 ? -23.872 1.957 18.656 1.00 86.69 285 ASN A N 1
ATOM 2293 C CA . ASN A 1 285 ? -24.325 0.664 18.120 1.00 86.69 285 ASN A CA 1
ATOM 2294 C C . ASN A 1 285 ? -23.640 0.238 16.808 1.00 86.69 285 ASN A C 1
ATOM 2296 O O . ASN A 1 285 ? -24.149 -0.648 16.120 1.00 86.69 285 ASN A O 1
ATOM 2300 N N . ASP A 1 286 ? -22.491 0.830 16.470 1.00 93.06 286 ASP A N 1
ATOM 2301 C CA . ASP A 1 286 ? -21.651 0.284 15.407 1.00 93.06 286 ASP A CA 1
ATOM 2302 C C . ASP A 1 286 ? -21.084 -1.076 15.814 1.00 93.06 286 ASP A C 1
ATOM 2304 O O . ASP A 1 286 ? -20.735 -1.297 16.978 1.00 93.06 286 ASP A O 1
ATOM 2308 N N . LYS A 1 287 ? -20.949 -1.968 14.830 1.00 94.12 287 LYS A N 1
ATOM 2309 C CA . LYS A 1 287 ? -20.348 -3.289 14.999 1.00 94.12 287 LYS A CA 1
ATOM 2310 C C . LYS A 1 287 ? -19.176 -3.514 14.048 1.00 94.12 287 LYS A C 1
ATOM 2312 O O . LYS A 1 287 ? -19.152 -2.994 12.928 1.00 94.12 287 LYS A O 1
ATOM 2317 N N . LEU A 1 288 ? -18.234 -4.339 14.490 1.00 92.88 288 LEU A N 1
ATOM 2318 C CA . LEU A 1 288 ? -17.260 -5.035 13.650 1.00 92.88 288 LEU A CA 1
ATOM 2319 C C . LEU A 1 288 ? -17.403 -6.532 13.925 1.00 92.88 288 LEU A C 1
ATOM 2321 O O . LEU A 1 288 ? -17.413 -6.945 15.080 1.00 92.88 288 LEU A O 1
ATOM 2325 N N . GLN A 1 289 ? -17.528 -7.332 12.876 1.00 93.50 289 GLN A N 1
ATOM 2326 C CA . GLN A 1 289 ? -17.696 -8.774 12.958 1.00 93.50 289 GLN A CA 1
ATOM 2327 C C . GLN A 1 289 ? -16.651 -9.442 12.077 1.00 93.50 289 GLN A C 1
ATOM 2329 O O . GLN A 1 289 ? -16.528 -9.125 10.889 1.00 93.50 289 GLN A O 1
ATOM 2334 N N . LEU A 1 290 ? -15.902 -10.351 12.686 1.00 90.25 290 LEU A N 1
ATOM 2335 C CA . LEU A 1 290 ? -14.928 -11.200 12.025 1.00 90.25 290 LEU A CA 1
ATOM 2336 C C . LEU A 1 290 ? -15.385 -12.644 12.179 1.00 90.25 290 LEU A C 1
ATOM 2338 O O . LEU A 1 290 ? -15.802 -13.051 13.260 1.00 90.25 290 LEU A O 1
ATOM 2342 N N . GLU A 1 291 ? -15.274 -13.415 11.115 1.00 89.75 291 GLU A N 1
ATOM 2343 C CA . GLU A 1 291 ? -15.285 -14.873 11.177 1.00 89.75 291 GLU A CA 1
ATOM 2344 C C . GLU A 1 291 ? -13.888 -15.349 10.814 1.00 89.75 291 GLU A C 1
ATOM 2346 O O . GLU A 1 291 ? -13.246 -14.705 9.984 1.00 89.75 291 GLU A O 1
ATOM 2351 N N . ALA A 1 292 ? -13.408 -16.460 11.366 1.00 83.62 292 ALA A N 1
ATOM 2352 C CA . ALA A 1 292 ? -12.370 -17.190 10.651 1.00 83.62 292 ALA A CA 1
ATOM 2353 C C . ALA A 1 292 ? -12.747 -18.643 10.414 1.00 83.62 292 ALA A C 1
ATOM 2355 O O . ALA A 1 292 ? -13.322 -19.333 11.256 1.00 83.62 292 ALA A O 1
ATOM 2356 N N . VAL A 1 293 ? -12.435 -19.051 9.193 1.00 84.81 293 VAL A N 1
ATOM 2357 C CA . VAL A 1 293 ? -12.854 -20.292 8.571 1.00 84.81 293 VAL A CA 1
ATOM 2358 C C . VAL A 1 293 ? -11.599 -21.155 8.459 1.00 84.81 293 VAL A C 1
ATOM 2360 O O . VAL A 1 293 ? -10.748 -20.864 7.608 1.00 84.81 293 VAL A O 1
ATOM 2363 N N . PRO A 1 294 ? -11.414 -22.154 9.339 1.00 76.62 294 PRO A N 1
ATOM 2364 C CA . PRO A 1 294 ? -10.287 -23.069 9.233 1.00 76.62 294 PRO A CA 1
ATOM 2365 C C . PRO A 1 294 ? -10.455 -23.979 8.008 1.00 76.62 294 PRO A C 1
ATOM 2367 O O . PRO A 1 294 ? -11.550 -24.132 7.463 1.00 76.62 294 PRO A O 1
ATOM 2370 N N . ALA A 1 295 ? -9.368 -24.615 7.567 1.00 72.25 295 ALA A N 1
ATOM 2371 C CA . ALA A 1 295 ? -9.434 -25.611 6.492 1.00 72.25 295 ALA A CA 1
ATOM 2372 C C . ALA A 1 295 ? -10.240 -26.869 6.895 1.00 72.25 295 ALA A C 1
ATOM 2374 O O . ALA A 1 295 ? -10.789 -27.560 6.034 1.00 72.25 295 ALA A O 1
ATOM 2375 N N . SER A 1 296 ? -10.321 -27.142 8.198 1.00 69.56 296 SER A N 1
ATOM 2376 C CA . SER A 1 296 ? -11.112 -28.199 8.830 1.00 69.56 296 SER A CA 1
ATOM 2377 C C . SER A 1 296 ? -11.529 -27.760 10.234 1.00 69.56 296 SER A C 1
ATOM 2379 O O . SER A 1 296 ? -10.703 -27.210 10.954 1.00 69.56 296 SER A O 1
ATOM 2381 N N . GLY A 1 297 ? -12.776 -28.024 10.625 1.00 72.62 297 GLY A N 1
ATOM 2382 C CA . GLY A 1 297 ? -13.350 -27.586 11.904 1.00 72.62 297 GLY A CA 1
ATOM 2383 C C . GLY A 1 297 ? -14.568 -26.682 11.712 1.00 72.62 297 GLY A C 1
ATOM 2384 O O . GLY A 1 297 ? -15.008 -26.456 10.583 1.00 72.62 297 GLY A O 1
ATOM 2385 N N . GLU A 1 298 ? -15.119 -26.186 12.818 1.00 76.81 298 GLU A N 1
ATOM 2386 C CA . GLU A 1 298 ? -16.228 -25.229 12.809 1.00 76.81 298 GLU A CA 1
ATOM 2387 C C . GLU A 1 298 ? -15.734 -23.782 12.643 1.00 76.81 298 GLU A C 1
ATOM 2389 O O . GLU A 1 298 ? -14.570 -23.453 12.878 1.00 76.81 298 GLU A O 1
ATOM 2394 N N . ILE A 1 299 ? -16.633 -22.893 12.217 1.00 83.00 299 ILE A N 1
ATOM 2395 C CA . ILE A 1 299 ? -16.331 -21.464 12.063 1.00 83.00 299 ILE A CA 1
ATOM 2396 C C . ILE A 1 299 ? -16.426 -20.786 13.431 1.00 83.00 299 ILE A C 1
ATOM 2398 O O . ILE A 1 299 ? -17.445 -20.903 14.108 1.00 83.00 299 ILE A O 1
ATOM 2402 N N . TRP A 1 300 ? -15.422 -19.995 13.810 1.00 79.56 300 TRP A N 1
ATOM 2403 C CA . TRP A 1 300 ? -15.579 -19.055 14.922 1.00 79.56 300 TRP A CA 1
ATOM 2404 C C . TRP A 1 300 ? -15.963 -17.672 14.418 1.00 79.56 300 TRP A C 1
ATOM 2406 O O . TRP A 1 300 ? -15.583 -17.257 13.319 1.00 79.56 300 TRP A O 1
ATOM 2416 N N . ARG A 1 301 ? -16.684 -16.932 15.258 1.00 87.31 301 ARG A N 1
ATOM 2417 C CA . ARG A 1 301 ? -17.107 -15.563 14.983 1.00 87.31 301 ARG A CA 1
ATOM 2418 C C . ARG A 1 301 ? -16.881 -14.677 16.197 1.00 87.31 301 ARG A C 1
ATOM 2420 O O . ARG A 1 301 ? -17.426 -14.939 17.262 1.00 87.31 301 ARG A O 1
ATOM 2427 N N . LEU A 1 302 ? -16.177 -13.568 16.010 1.00 87.12 302 LEU A N 1
ATOM 2428 C CA . LEU A 1 302 ? -16.130 -12.462 16.961 1.00 87.12 302 LEU A CA 1
ATOM 2429 C C . LEU A 1 302 ? -17.043 -11.334 16.491 1.00 87.12 302 LEU A C 1
ATOM 2431 O O . LEU A 1 302 ? -16.919 -10.851 15.367 1.00 87.12 302 LEU A O 1
ATOM 2435 N N . THR A 1 303 ? -17.896 -10.860 17.392 1.00 91.62 303 THR A N 1
ATOM 2436 C CA . THR A 1 303 ? -18.628 -9.600 17.259 1.00 91.62 303 THR A CA 1
ATOM 2437 C C . THR A 1 303 ? -18.100 -8.600 18.278 1.00 91.62 303 THR A C 1
ATOM 2439 O O . THR A 1 303 ? -17.993 -8.891 19.467 1.00 91.62 303 THR A O 1
ATOM 2442 N N . VAL A 1 304 ? -17.789 -7.402 17.800 1.00 91.88 304 VAL A N 1
ATOM 2443 C CA . VAL A 1 304 ? -17.377 -6.247 18.590 1.00 91.88 304 VAL A CA 1
ATOM 2444 C C . VAL A 1 304 ? -18.471 -5.198 18.484 1.00 91.88 304 VAL A C 1
ATOM 2446 O O . VAL A 1 304 ? -18.758 -4.727 17.384 1.00 91.88 304 VAL A O 1
ATOM 2449 N N . ASP A 1 305 ? -19.053 -4.802 19.610 1.00 93.75 305 ASP A N 1
ATOM 2450 C CA . ASP A 1 305 ? -19.987 -3.680 19.694 1.00 93.75 305 ASP A CA 1
ATOM 2451 C C . ASP A 1 305 ? -19.283 -2.435 20.235 1.00 93.75 305 ASP A C 1
ATOM 2453 O O . ASP A 1 305 ? -18.566 -2.487 21.241 1.00 93.75 305 ASP A O 1
ATOM 2457 N N . PHE A 1 306 ? -19.554 -1.290 19.614 1.00 93.75 306 PHE A N 1
ATOM 2458 C CA . PHE A 1 306 ? -18.991 -0.003 19.999 1.00 93.75 306 PHE A CA 1
ATOM 2459 C C . PHE A 1 306 ? -20.041 0.979 20.537 1.00 93.75 306 PHE A C 1
ATOM 2461 O O . PHE A 1 306 ? -21.239 0.913 20.243 1.00 93.75 306 PHE A O 1
ATOM 2468 N N . GLU A 1 307 ? -19.570 1.934 21.337 1.00 92.06 307 GLU A N 1
ATOM 2469 C CA . GLU A 1 307 ? -20.368 3.044 21.857 1.00 92.06 307 GLU A CA 1
ATOM 2470 C C . GLU A 1 307 ? -19.551 4.337 21.805 1.00 92.06 307 GLU A C 1
ATOM 2472 O O . GLU A 1 307 ? -18.358 4.334 22.099 1.00 92.06 307 GLU A O 1
ATOM 2477 N N . LYS A 1 308 ? -20.192 5.460 21.474 1.00 89.00 308 LYS A N 1
ATOM 2478 C CA . LYS A 1 308 ? -19.616 6.804 21.582 1.00 89.00 308 LYS A CA 1
ATOM 2479 C C . LYS A 1 308 ? -20.490 7.637 22.530 1.00 89.00 308 LYS A C 1
ATOM 2481 O O . LYS A 1 308 ? -21.457 8.266 22.082 1.00 89.00 308 LYS A O 1
ATOM 2486 N N . PRO A 1 309 ? -20.190 7.636 23.843 1.00 84.06 309 PRO A N 1
ATOM 2487 C CA . PRO A 1 309 ? -20.904 8.466 24.803 1.00 84.06 309 PRO A CA 1
ATOM 2488 C C . PRO A 1 309 ? -20.702 9.955 24.488 1.00 84.06 309 PRO A C 1
ATOM 2490 O O . PRO A 1 309 ? -19.630 10.373 24.046 1.00 84.06 309 PRO A O 1
ATOM 2493 N N . ALA A 1 310 ? -21.731 10.772 24.717 1.00 81.25 310 ALA A N 1
ATOM 2494 C CA . ALA A 1 310 ? -21.702 12.191 24.367 1.00 81.25 310 ALA A CA 1
ATOM 2495 C C . ALA A 1 310 ? -20.560 12.935 25.087 1.00 81.25 310 ALA A C 1
ATOM 2497 O O . ALA A 1 310 ? -20.472 12.913 26.314 1.00 81.25 310 ALA A O 1
ATOM 2498 N N . GLY A 1 311 ? -19.691 13.602 24.319 1.00 75.75 311 GLY A N 1
ATOM 2499 C CA . GLY A 1 311 ? -18.534 14.335 24.848 1.00 75.75 311 GLY A CA 1
ATOM 2500 C C . GLY A 1 311 ? -17.382 13.462 25.369 1.00 75.75 311 GLY A C 1
ATOM 2501 O O . GLY A 1 311 ? -16.434 14.004 25.933 1.00 75.75 311 GLY A O 1
ATOM 2502 N N . ALA A 1 312 ? -17.439 12.141 25.182 1.00 81.19 312 ALA A N 1
ATOM 2503 C CA . ALA A 1 312 ? -16.375 11.207 25.538 1.00 81.19 312 ALA A CA 1
ATOM 2504 C C . ALA A 1 312 ? -15.733 10.583 24.288 1.00 81.19 312 ALA A C 1
ATOM 2506 O O . ALA A 1 312 ? -16.243 10.695 23.169 1.00 81.19 312 ALA A O 1
ATOM 2507 N N . LYS A 1 313 ? -14.607 9.894 24.490 1.00 83.94 313 LYS A N 1
ATOM 2508 C CA . LYS A 1 313 ? -14.028 9.031 23.459 1.00 83.94 313 LYS A CA 1
ATOM 2509 C C . LYS A 1 313 ? -14.932 7.823 23.171 1.00 83.94 313 LYS A C 1
ATOM 2511 O O . LYS A 1 313 ? -15.651 7.385 24.073 1.00 83.94 313 LYS A O 1
ATOM 2516 N N . PRO A 1 314 ? -14.865 7.251 21.957 1.00 88.69 314 PRO A N 1
ATOM 2517 C CA . PRO A 1 314 ? -15.457 5.952 21.680 1.00 88.69 314 PRO A CA 1
ATOM 2518 C C . PRO A 1 314 ? -14.864 4.842 22.557 1.00 88.69 314 PRO A C 1
ATOM 2520 O O . PRO A 1 314 ? -13.676 4.859 22.881 1.00 88.69 314 PRO A O 1
ATOM 2523 N N . VAL A 1 315 ? -15.690 3.857 22.900 1.00 91.31 315 VAL A N 1
ATOM 2524 C CA . VAL A 1 315 ? -15.303 2.697 23.707 1.00 91.31 315 VAL A CA 1
ATOM 2525 C C . VAL A 1 315 ? -15.723 1.388 23.049 1.00 91.31 315 VAL A C 1
ATOM 2527 O O . VAL A 1 315 ? -16.743 1.316 22.356 1.00 91.31 315 VAL A O 1
ATOM 2530 N N . ILE A 1 316 ? -14.960 0.332 23.324 1.00 89.56 316 ILE A N 1
ATOM 2531 C CA . ILE A 1 316 ? -15.371 -1.049 23.068 1.00 89.56 316 ILE A CA 1
ATOM 2532 C C . ILE A 1 316 ? -16.400 -1.401 24.147 1.00 89.56 316 ILE A C 1
ATOM 2534 O O . ILE A 1 316 ? -16.085 -1.487 25.337 1.00 89.56 316 ILE A O 1
ATOM 2538 N N . LYS A 1 317 ? -17.666 -1.522 23.747 1.00 91.56 317 LYS A N 1
ATOM 2539 C CA . LYS A 1 317 ? -18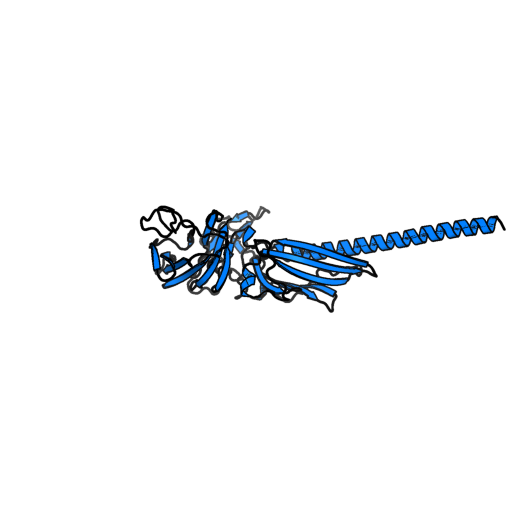.797 -1.727 24.659 1.00 91.56 317 LYS A CA 1
ATOM 2540 C C . LYS A 1 317 ? -18.909 -3.182 25.083 1.00 91.56 317 LYS A C 1
ATOM 2542 O O . LYS A 1 317 ? -19.146 -3.441 26.261 1.00 91.56 317 LYS A O 1
ATOM 2547 N N . MET A 1 318 ? -18.794 -4.090 24.117 1.00 89.56 318 MET A N 1
ATOM 2548 C CA . MET A 1 318 ? -18.958 -5.526 24.304 1.00 89.56 318 MET A CA 1
ATOM 2549 C C . MET A 1 318 ? -18.132 -6.288 23.263 1.00 89.56 318 MET A C 1
ATOM 2551 O O . MET A 1 318 ? -18.021 -5.850 22.116 1.00 89.56 318 MET A O 1
ATOM 2555 N N . LEU A 1 319 ? -17.574 -7.420 23.674 1.00 86.94 319 LEU A N 1
ATOM 2556 C CA . LEU A 1 319 ? -16.949 -8.425 22.819 1.00 86.94 319 LEU A CA 1
ATOM 2557 C C . LEU A 1 319 ? -17.743 -9.719 22.993 1.00 86.94 319 LEU A C 1
ATOM 2559 O O . LEU A 1 319 ? -18.016 -10.102 24.127 1.00 86.94 319 LEU A O 1
ATOM 2563 N N . THR A 1 320 ? -18.113 -10.384 21.904 1.00 85.81 320 THR A N 1
ATOM 2564 C CA . THR A 1 320 ? -18.875 -11.642 21.919 1.00 85.81 320 THR A CA 1
ATOM 2565 C C . THR A 1 320 ? -18.224 -12.632 20.969 1.00 85.81 320 THR A C 1
ATOM 2567 O O . THR A 1 320 ? -18.030 -12.302 19.800 1.00 85.81 320 THR A O 1
ATOM 2570 N N . VAL A 1 321 ? -17.917 -13.838 21.447 1.00 80.81 321 VAL A N 1
ATOM 2571 C CA . VAL A 1 321 ? -17.401 -14.933 20.612 1.00 80.81 321 VAL A CA 1
ATOM 2572 C C . VAL A 1 321 ? -18.472 -16.012 20.481 1.00 80.81 321 VAL A C 1
ATOM 2574 O O . VAL A 1 321 ? -19.075 -16.423 21.477 1.00 80.81 321 VAL A O 1
ATOM 2577 N N . GLU A 1 322 ? -18.716 -16.454 19.251 1.00 81.44 322 GLU A N 1
ATOM 2578 C CA . GLU A 1 322 ? -19.595 -17.570 18.906 1.00 81.44 322 GLU A CA 1
ATOM 2579 C C . GLU A 1 322 ? -18.779 -18.702 18.266 1.00 81.44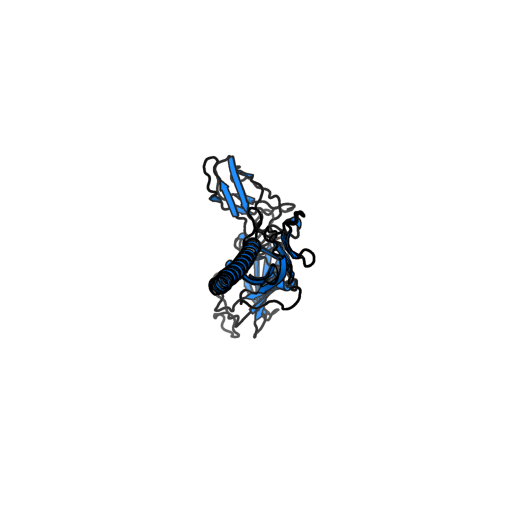 322 GLU A C 1
ATOM 2581 O O . GLU A 1 322 ? -17.971 -18.446 17.367 1.00 81.44 322 GLU A O 1
ATOM 2586 N N . TYR A 1 323 ? -19.013 -19.938 18.709 1.00 74.25 323 TYR A N 1
ATOM 2587 C CA . TYR A 1 323 ? -18.424 -21.156 18.153 1.00 74.25 323 TYR A CA 1
ATOM 2588 C C . TYR A 1 323 ? -19.370 -22.358 18.380 1.00 74.25 323 TYR A C 1
ATOM 2590 O O . TYR A 1 323 ? -19.627 -22.706 19.536 1.00 74.25 323 TYR A O 1
ATOM 2598 N N . PRO A 1 324 ? -19.921 -22.981 17.316 1.00 79.75 324 PRO A N 1
ATOM 2599 C CA . PRO A 1 324 ? -20.062 -22.436 15.958 1.00 79.75 324 PRO A CA 1
ATOM 2600 C C . PRO A 1 324 ? -20.910 -21.141 15.950 1.00 79.75 324 PRO A C 1
ATOM 2602 O O . PRO A 1 324 ? -21.442 -20.727 16.985 1.00 79.75 324 PRO A O 1
ATOM 2605 N N . PRO A 1 325 ? -21.091 -20.453 14.807 1.00 83.00 325 PRO A N 1
ATOM 2606 C CA . PRO A 1 325 ? -21.846 -19.206 14.782 1.00 83.00 325 PRO A CA 1
ATOM 2607 C C . PRO A 1 325 ? -23.304 -19.432 15.213 1.00 83.00 325 PRO A C 1
ATOM 2609 O O . PRO A 1 325 ? -23.921 -20.415 14.808 1.00 83.00 325 PRO A O 1
ATOM 2612 N N . GLN A 1 326 ? -23.876 -18.488 15.969 1.00 85.25 326 GLN A N 1
ATOM 2613 C CA . GLN A 1 326 ? -25.129 -18.586 16.752 1.00 85.25 326 GLN A CA 1
ATOM 2614 C C . GLN A 1 326 ? -25.022 -19.304 18.116 1.00 85.25 326 GLN A C 1
ATOM 2616 O O . GLN A 1 326 ? -25.969 -19.218 18.898 1.00 85.25 326 GLN A O 1
ATOM 2621 N N . GLN A 1 327 ? -23.897 -19.948 18.451 1.00 82.44 327 GLN A N 1
ATOM 2622 C CA . GLN A 1 327 ? -23.632 -20.495 19.787 1.00 82.44 327 GLN A CA 1
ATOM 2623 C C . GLN A 1 327 ? -22.624 -19.602 20.521 1.00 82.44 327 GLN A C 1
ATOM 2625 O O . GLN A 1 327 ? -21.419 -19.719 20.331 1.00 82.44 327 GLN A O 1
ATOM 2630 N N . THR A 1 328 ? -23.111 -18.674 21.348 1.00 81.94 328 THR A N 1
ATOM 2631 C CA . THR A 1 328 ? -22.245 -17.791 22.146 1.00 81.94 328 THR A CA 1
ATOM 2632 C C . THR A 1 328 ? -21.483 -18.583 23.208 1.00 81.94 328 THR A C 1
ATOM 2634 O O . THR A 1 328 ? -22.101 -19.133 24.118 1.00 81.94 328 THR A O 1
ATOM 2637 N N . VAL A 1 329 ? -20.152 -18.580 23.118 1.00 76.00 329 VAL A N 1
ATOM 2638 C CA . VAL A 1 329 ? -19.244 -19.215 24.091 1.00 76.00 329 VAL A CA 1
ATOM 2639 C C . VAL A 1 329 ? -18.630 -18.203 25.061 1.00 76.00 329 VAL A C 1
ATOM 2641 O O . VAL A 1 329 ? -18.380 -18.528 26.216 1.00 76.00 329 VAL A O 1
ATOM 2644 N N . TYR A 1 330 ? -18.455 -16.945 24.637 1.00 75.75 330 TYR A N 1
ATOM 2645 C CA . TYR A 1 330 ? -17.853 -15.897 25.466 1.00 75.75 330 TYR A CA 1
ATOM 2646 C C . TYR A 1 330 ? -18.534 -14.540 25.276 1.00 75.75 330 TYR A C 1
ATOM 2648 O O . TYR A 1 330 ? -18.979 -14.198 24.177 1.00 75.75 330 TYR A O 1
ATOM 2656 N N . THR A 1 331 ? -18.606 -13.730 26.337 1.00 80.38 331 THR A N 1
ATOM 2657 C CA . THR A 1 331 ? -19.003 -12.315 26.256 1.00 80.38 331 THR A CA 1
ATOM 2658 C C . THR A 1 331 ? -18.334 -11.484 27.352 1.00 80.38 331 THR A C 1
ATOM 2660 O O . THR A 1 331 ? -18.477 -11.790 28.533 1.00 80.38 331 THR A O 1
ATOM 2663 N N . GLU A 1 332 ? -17.679 -10.384 26.973 1.00 80.69 332 GLU A N 1
ATOM 2664 C CA . GLU A 1 332 ? -17.087 -9.401 27.891 1.00 80.69 332 GLU A CA 1
ATOM 2665 C C . GLU A 1 332 ? -17.646 -7.994 27.632 1.00 80.69 332 GLU A C 1
ATOM 2667 O O . GLU A 1 332 ? -18.030 -7.656 26.513 1.00 80.69 332 GLU A O 1
ATOM 2672 N N . TYR A 1 333 ? -17.645 -7.146 28.662 1.00 86.94 333 TYR A N 1
ATOM 2673 C CA . TYR A 1 333 ? -18.005 -5.727 28.593 1.00 86.94 333 TYR A CA 1
ATOM 2674 C C . TYR A 1 333 ? -16.813 -4.841 29.008 1.00 86.94 333 TYR A C 1
ATOM 2676 O O . TYR A 1 333 ? -16.887 -4.182 30.050 1.00 86.94 333 TYR A O 1
ATOM 2684 N N . PRO A 1 334 ? -15.707 -4.813 28.237 1.00 80.81 334 PRO A N 1
ATOM 2685 C CA . PRO A 1 334 ? -14.440 -4.223 28.682 1.00 80.81 334 PRO A CA 1
ATOM 2686 C C . PRO A 1 334 ? -14.523 -2.718 28.959 1.00 80.81 334 PRO A C 1
ATOM 2688 O O . PRO A 1 334 ? -13.769 -2.206 29.784 1.00 80.81 334 PRO A O 1
ATOM 2691 N N . ARG A 1 335 ? -15.429 -1.992 28.279 1.00 86.00 335 ARG A N 1
ATOM 2692 C CA . ARG A 1 335 ? -15.611 -0.530 28.412 1.00 86.00 335 ARG A CA 1
ATOM 2693 C C . ARG A 1 335 ? -14.318 0.273 28.179 1.00 86.00 335 ARG A C 1
ATOM 2695 O O . ARG A 1 335 ? -14.204 1.413 28.629 1.00 86.00 335 ARG A O 1
ATOM 2702 N N . SER A 1 336 ? -13.361 -0.314 27.464 1.00 86.19 336 SER A N 1
ATOM 2703 C CA . SER A 1 336 ? -12.038 0.240 27.187 1.00 86.19 336 SER A CA 1
ATOM 2704 C C . SER A 1 336 ? -12.078 1.296 26.080 1.00 86.19 336 SER A C 1
ATOM 2706 O O . SER A 1 336 ? -12.937 1.266 25.199 1.00 86.19 336 SER A O 1
ATOM 2708 N N . ASP A 1 337 ? -11.134 2.239 26.127 1.00 86.81 337 ASP A N 1
ATOM 2709 C CA . ASP A 1 337 ? -10.920 3.247 25.081 1.00 86.81 337 ASP A CA 1
ATOM 2710 C C . ASP A 1 337 ? -10.602 2.558 23.744 1.00 86.81 337 ASP A C 1
ATOM 2712 O O . ASP A 1 337 ? -9.676 1.747 23.671 1.00 86.81 337 ASP A O 1
ATOM 2716 N N . ALA A 1 338 ? -11.353 2.880 22.687 1.00 85.56 338 ALA A N 1
ATOM 2717 C CA . ALA A 1 338 ? -11.167 2.274 21.369 1.00 85.56 338 ALA A CA 1
ATOM 2718 C C . ALA A 1 338 ? -9.776 2.561 20.763 1.00 85.56 338 ALA A C 1
ATOM 2720 O O . ALA A 1 338 ? -9.301 1.779 19.937 1.00 85.56 338 ALA A O 1
ATOM 2721 N N . ASP A 1 339 ? -9.081 3.616 21.216 1.00 79.88 339 ASP A N 1
ATOM 2722 C CA . ASP A 1 339 ? -7.686 3.898 20.842 1.00 79.88 339 ASP A CA 1
ATOM 2723 C C . ASP A 1 339 ? -6.716 2.762 21.226 1.00 79.88 339 ASP A C 1
ATOM 2725 O O . ASP A 1 339 ? -5.655 2.628 20.611 1.00 79.88 339 ASP A O 1
ATOM 2729 N N . LEU A 1 340 ? -7.052 1.947 22.235 1.00 80.62 340 LEU A N 1
ATOM 2730 C CA . LEU A 1 340 ? -6.238 0.801 22.655 1.00 80.62 340 LEU A CA 1
ATOM 2731 C C . LEU A 1 340 ? -6.322 -0.372 21.670 1.00 80.62 340 LEU A C 1
ATOM 2733 O O . LEU A 1 340 ? -5.425 -1.211 21.657 1.00 80.62 340 LEU A O 1
ATOM 2737 N N . GLY A 1 341 ? -7.365 -0.425 20.837 1.00 83.00 341 GLY A N 1
ATOM 2738 C CA . GLY A 1 341 ? -7.660 -1.579 19.995 1.00 83.00 341 GLY A CA 1
ATOM 2739 C C . GLY A 1 341 ? -8.094 -2.816 20.792 1.00 83.00 341 GLY A C 1
ATOM 2740 O O . GLY A 1 341 ? -8.468 -2.737 21.960 1.00 83.00 341 GLY A O 1
ATOM 2741 N N . ILE A 1 342 ? -8.071 -3.966 20.123 1.00 80.88 342 ILE A N 1
ATOM 2742 C CA . ILE A 1 342 ? -8.549 -5.259 20.619 1.00 80.88 342 ILE A CA 1
ATOM 2743 C C . ILE A 1 342 ? -7.463 -6.282 20.309 1.00 80.88 342 ILE A C 1
ATOM 2745 O O . ILE A 1 342 ? -7.146 -6.511 19.141 1.00 80.88 342 ILE A O 1
ATOM 2749 N N . ASN A 1 343 ? -6.878 -6.884 21.339 1.00 75.12 343 ASN A N 1
ATOM 2750 C CA . ASN A 1 343 ? -5.918 -7.964 21.159 1.00 75.12 343 ASN A CA 1
ATOM 2751 C C . ASN A 1 343 ? -6.683 -9.278 20.969 1.00 75.12 343 ASN A C 1
ATOM 2753 O O . ASN A 1 343 ? -7.297 -9.774 21.905 1.00 75.12 343 ASN A O 1
ATOM 2757 N N . LEU A 1 344 ? -6.648 -9.839 19.763 1.00 71.69 344 LEU A N 1
ATOM 2758 C CA . LEU A 1 344 ? -7.345 -11.082 19.442 1.00 71.69 344 LEU A CA 1
ATOM 2759 C C . LEU A 1 344 ? -6.634 -12.325 19.995 1.00 71.69 344 LEU A C 1
ATOM 2761 O O . LEU A 1 344 ? -7.246 -13.383 20.042 1.00 71.69 344 LEU A O 1
ATOM 2765 N N . ASN A 1 345 ? -5.392 -12.193 20.478 1.00 61.38 345 ASN A N 1
ATOM 2766 C CA . ASN A 1 345 ? -4.731 -13.240 21.263 1.00 61.38 345 ASN A CA 1
ATOM 2767 C C . ASN A 1 345 ? -5.154 -13.227 22.746 1.00 61.38 345 ASN A C 1
ATOM 2769 O O . ASN A 1 345 ? -4.860 -14.184 23.452 1.00 61.38 345 ASN A O 1
ATOM 2773 N N . LEU A 1 346 ? -5.736 -12.129 23.252 1.00 54.34 346 LEU A N 1
ATOM 2774 C CA . LEU A 1 346 ? -6.001 -11.902 24.681 1.00 54.34 346 LEU A CA 1
ATOM 2775 C C . LEU A 1 346 ? -7.322 -11.133 24.849 1.00 54.34 346 LEU A C 1
ATOM 2777 O O . LEU A 1 346 ? -7.318 -9.910 25.004 1.00 54.34 346 LEU A O 1
ATOM 2781 N N . ILE A 1 347 ? -8.444 -11.855 24.796 1.00 52.94 347 ILE A N 1
ATOM 2782 C CA . ILE A 1 347 ? -9.802 -11.278 24.862 1.00 52.94 347 ILE A CA 1
ATOM 2783 C C . ILE A 1 347 ? -10.381 -11.281 26.299 1.00 52.94 347 ILE A C 1
ATOM 2785 O O . ILE A 1 347 ? -11.432 -10.694 26.526 1.00 52.94 347 ILE A O 1
ATOM 2789 N N . GLY A 1 348 ? -9.678 -11.860 27.284 1.00 40.72 348 GLY A N 1
ATOM 2790 C CA . GLY A 1 348 ? -10.058 -11.850 28.705 1.00 40.72 348 GLY A CA 1
ATOM 2791 C C . GLY A 1 348 ? -9.004 -11.239 29.640 1.00 40.72 348 GLY A C 1
ATOM 2792 O O . GLY A 1 348 ? -7.809 -11.211 29.335 1.00 40.72 348 GLY A O 1
ATOM 2793 N N . ASN A 1 349 ? -9.448 -10.776 30.815 1.00 35.41 349 ASN A N 1
ATOM 2794 C CA . ASN A 1 349 ? -8.607 -10.188 31.876 1.00 35.41 349 ASN A CA 1
ATOM 2795 C C . ASN A 1 349 ? -7.597 -11.167 32.528 1.00 35.41 349 ASN A C 1
ATOM 2797 O O . ASN A 1 349 ? -6.704 -10.738 33.259 1.00 35.41 349 ASN A O 1
ATOM 2801 N N . ASP A 1 350 ? -7.739 -12.465 32.278 1.00 37.00 350 ASP A N 1
ATOM 2802 C CA . ASP A 1 350 ? -6.870 -13.575 32.692 1.00 37.00 350 ASP A CA 1
ATOM 2803 C C . ASP A 1 350 ? -5.875 -14.018 31.600 1.00 37.00 350 ASP A C 1
ATOM 2805 O O . ASP A 1 350 ? -4.887 -14.693 31.898 1.00 37.00 350 ASP A O 1
ATOM 2809 N N . GLY A 1 351 ? -6.079 -13.578 30.355 1.00 35.16 351 GLY A N 1
ATOM 2810 C CA . GLY A 1 351 ? -5.125 -13.727 29.260 1.00 35.16 351 GLY A CA 1
ATOM 2811 C C . GLY A 1 351 ? -5.009 -15.140 28.684 1.00 35.16 351 GLY A C 1
ATOM 2812 O O . GLY A 1 351 ? -3.909 -15.536 28.294 1.00 35.16 351 GLY A O 1
ATOM 2813 N N . ARG A 1 352 ? -6.113 -15.895 28.632 1.00 36.50 352 ARG A N 1
ATOM 2814 C CA . ARG A 1 352 ? -6.185 -17.220 27.991 1.00 36.50 352 ARG A CA 1
ATOM 2815 C C . ARG A 1 352 ? -7.304 -17.310 26.951 1.00 36.50 352 ARG A C 1
ATOM 2817 O O . ARG A 1 352 ? -8.109 -16.395 26.795 1.00 36.50 352 ARG A O 1
ATOM 2824 N N . TYR A 1 353 ? -7.281 -18.407 26.207 1.00 51.09 353 TYR A N 1
ATOM 2825 C CA . TYR A 1 353 ? -8.141 -18.727 25.074 1.00 51.09 353 TYR A CA 1
ATOM 2826 C C . TYR A 1 353 ? -8.355 -20.259 25.129 1.00 51.09 353 TYR A C 1
ATOM 2828 O O . TYR A 1 353 ? -7.358 -20.945 25.342 1.00 51.09 353 TYR A O 1
ATOM 2836 N N . ASP A 1 354 ? -9.587 -20.765 24.960 1.00 38.16 354 ASP A N 1
ATOM 2837 C CA . ASP A 1 354 ? -10.029 -22.184 25.057 1.00 38.16 354 ASP A CA 1
ATOM 2838 C C . ASP A 1 354 ? -10.981 -22.538 23.885 1.00 38.16 354 ASP A C 1
ATOM 2840 O O . ASP A 1 354 ? -11.973 -21.831 23.694 1.00 38.16 354 ASP A O 1
ATOM 2844 N N . TYR A 1 355 ? -10.632 -23.545 23.069 1.00 47.84 355 TYR A N 1
ATOM 2845 C CA . TYR A 1 355 ? -11.473 -24.211 22.056 1.00 47.84 355 TYR A CA 1
ATOM 2846 C C . TYR A 1 355 ? -10.959 -25.653 21.864 1.00 47.84 355 TYR A C 1
ATOM 2848 O O . TYR A 1 355 ? -10.304 -25.969 20.861 1.00 47.84 355 TYR A O 1
ATOM 2856 N N . ASP A 1 356 ? -11.380 -26.560 22.726 1.00 37.75 356 ASP A N 1
ATOM 2857 C CA . ASP A 1 356 ? -11.913 -27.828 22.238 1.00 37.75 356 ASP A CA 1
ATOM 2858 C C . ASP A 1 356 ? -13.264 -28.151 22.906 1.00 37.75 356 ASP A C 1
ATOM 2860 O O . ASP A 1 356 ? -13.904 -27.280 23.496 1.00 37.75 356 ASP A O 1
ATOM 2864 N N . ASP A 1 357 ? -13.825 -29.324 22.609 1.00 41.12 357 ASP A N 1
ATOM 2865 C CA . ASP A 1 357 ? -15.246 -29.646 22.832 1.00 41.12 357 ASP A CA 1
ATOM 2866 C C . ASP A 1 357 ? -15.427 -30.493 24.101 1.00 41.12 357 ASP A C 1
ATOM 2868 O O . ASP A 1 357 ? -15.917 -31.628 24.053 1.00 41.12 357 ASP A O 1
ATOM 2872 N N . ASP A 1 358 ? -14.983 -29.958 25.242 1.00 44.78 358 ASP A N 1
ATOM 2873 C CA . ASP A 1 358 ? -15.201 -30.567 26.553 1.00 44.78 358 ASP A CA 1
ATOM 2874 C C . ASP A 1 358 ? -15.893 -29.631 27.569 1.00 44.78 358 ASP A C 1
ATOM 2876 O O . ASP A 1 358 ? -16.180 -28.459 27.316 1.00 44.78 358 ASP A O 1
ATOM 2880 N N . GLY A 1 359 ? -16.373 -30.224 28.665 1.00 41.97 359 GLY A N 1
ATOM 2881 C CA . GLY A 1 359 ? -17.287 -29.569 29.603 1.00 41.97 359 GLY A CA 1
ATOM 2882 C C . GLY A 1 359 ? -16.613 -28.816 30.751 1.00 41.97 359 GLY A C 1
ATOM 2883 O O . GLY A 1 359 ? -17.340 -28.269 31.585 1.00 41.97 359 GLY A O 1
ATOM 2884 N N . ASP A 1 360 ? -15.280 -28.819 30.827 1.00 41.88 360 ASP A N 1
ATOM 2885 C CA . ASP A 1 360 ? -14.494 -28.320 31.959 1.00 41.88 360 ASP A CA 1
ATOM 2886 C C . ASP A 1 360 ? -13.585 -27.153 31.516 1.00 41.88 360 ASP A C 1
ATOM 2888 O O . ASP A 1 360 ? -12.375 -27.285 31.394 1.00 41.88 360 ASP A O 1
ATOM 2892 N N . VAL A 1 361 ? -14.207 -25.981 31.328 1.00 43.53 361 VAL A N 1
ATOM 2893 C CA . VAL A 1 361 ? -13.614 -24.702 30.873 1.00 43.53 361 VAL A CA 1
ATOM 2894 C C . VAL A 1 361 ? -12.269 -24.355 31.551 1.00 43.53 361 VAL A C 1
ATOM 2896 O O . VAL A 1 361 ? -12.279 -23.811 32.662 1.00 43.53 361 VAL A O 1
ATOM 2899 N N . ASP A 1 362 ? -11.137 -24.603 30.872 1.00 38.00 362 ASP A N 1
ATOM 2900 C CA . ASP A 1 362 ? -9.787 -24.115 31.244 1.00 38.00 362 ASP A CA 1
ATOM 2901 C C . ASP A 1 362 ? -8.668 -24.309 30.161 1.00 38.00 362 ASP A C 1
ATOM 2903 O O . ASP A 1 362 ? -7.510 -23.990 30.464 1.00 38.00 362 ASP A O 1
ATOM 2907 N N . ASP A 1 363 ? -8.935 -24.780 28.921 1.00 37.78 363 ASP A N 1
ATOM 2908 C CA . ASP A 1 363 ? -7.893 -25.272 27.974 1.00 37.78 363 ASP A CA 1
ATOM 2909 C C . ASP A 1 363 ? -7.955 -24.788 26.487 1.00 37.78 363 ASP A C 1
ATOM 2911 O O . ASP A 1 363 ? -8.816 -25.139 25.697 1.00 37.78 363 ASP A O 1
ATOM 2915 N N . ALA A 1 364 ? -6.939 -24.007 26.083 1.00 41.75 364 ALA A N 1
ATOM 2916 C CA . ALA A 1 364 ? -6.423 -23.734 24.718 1.00 41.75 364 ALA A CA 1
ATOM 2917 C C . ALA A 1 364 ? -7.374 -23.677 23.489 1.00 41.75 364 ALA A C 1
ATOM 2919 O O . ALA A 1 364 ? -7.756 -24.704 22.937 1.00 41.75 364 ALA A O 1
ATOM 2920 N N . VAL A 1 365 ? -7.580 -22.487 22.884 1.00 40.94 365 VAL A N 1
ATOM 2921 C CA . VAL A 1 365 ? -8.008 -22.491 21.468 1.00 40.94 365 VAL A CA 1
ATOM 2922 C C . VAL A 1 365 ? -6.893 -23.015 20.600 1.00 40.94 365 VAL A C 1
ATOM 2924 O O . VAL A 1 365 ? -5.741 -22.581 20.713 1.00 40.94 365 VAL A O 1
ATOM 2927 N N . LEU A 1 366 ? -7.296 -23.773 19.593 1.00 47.44 366 LEU A N 1
ATOM 2928 C CA . LEU A 1 366 ? -6.463 -24.057 18.445 1.00 47.44 366 LEU A CA 1
ATOM 2929 C C . LEU A 1 366 ? -7.260 -23.832 17.156 1.00 47.44 366 LEU A C 1
ATOM 2931 O O . LEU A 1 366 ? -8.116 -24.621 16.771 1.00 47.44 366 LEU A O 1
ATOM 2935 N N . LEU A 1 367 ? -6.961 -22.734 16.458 1.00 51.25 367 LEU A N 1
ATOM 2936 C CA . LEU A 1 367 ? -7.234 -22.646 15.028 1.00 51.25 367 LEU A CA 1
ATOM 2937 C C . LEU A 1 367 ? -6.187 -23.513 14.345 1.00 51.25 367 LEU A C 1
ATOM 2939 O O . LEU A 1 367 ? -5.020 -23.144 14.399 1.00 51.25 367 LEU A O 1
ATOM 2943 N N . GLU A 1 368 ? -6.574 -24.640 13.749 1.00 46.66 368 GLU A N 1
ATOM 2944 C CA . GLU A 1 368 ? -5.630 -25.557 13.101 1.00 46.66 368 GLU A CA 1
ATOM 2945 C C . GLU A 1 368 ? -5.507 -25.324 11.588 1.00 46.66 368 GLU A C 1
ATOM 2947 O O . GLU A 1 368 ? -6.496 -25.219 10.853 1.00 46.66 368 GLU A O 1
ATOM 2952 N N . GLY A 1 369 ? -4.259 -25.316 11.112 1.00 54.38 369 GLY A N 1
ATOM 2953 C CA . GLY A 1 369 ? -3.911 -25.141 9.705 1.00 54.38 369 GLY A CA 1
ATOM 2954 C C . GLY A 1 369 ? -4.175 -23.733 9.164 1.00 54.38 369 GLY A C 1
ATOM 2955 O O . GLY A 1 369 ? -4.535 -22.806 9.883 1.00 54.38 369 GLY A O 1
ATOM 2956 N N . ASP A 1 370 ? -3.978 -23.557 7.858 1.00 63.84 370 ASP A N 1
ATOM 2957 C CA . ASP A 1 370 ? -4.224 -22.270 7.212 1.00 63.84 370 ASP A CA 1
ATOM 2958 C C . ASP A 1 370 ? -5.688 -21.799 7.414 1.00 63.84 370 ASP A C 1
ATOM 2960 O O . ASP A 1 370 ? -6.636 -22.428 6.913 1.00 63.84 370 ASP A O 1
ATOM 2964 N N . VAL A 1 371 ? -5.872 -20.629 8.027 1.00 74.69 371 VAL A N 1
ATOM 2965 C CA . VAL A 1 371 ? -7.194 -20.084 8.370 1.00 74.69 371 VAL A CA 1
ATOM 2966 C C . VAL A 1 371 ? -7.512 -18.837 7.548 1.00 74.69 371 VAL A C 1
ATOM 2968 O O . VAL A 1 371 ? -6.667 -17.967 7.342 1.00 74.69 371 VAL A O 1
ATOM 2971 N N . ASP A 1 372 ? -8.753 -18.725 7.075 1.00 82.56 372 ASP A N 1
ATOM 2972 C CA . ASP A 1 372 ? -9.255 -17.536 6.385 1.00 82.56 372 ASP A CA 1
ATOM 2973 C C . ASP A 1 372 ? -10.061 -16.643 7.319 1.00 82.56 372 ASP A C 1
ATOM 2975 O O . ASP A 1 372 ? -11.197 -16.964 7.659 1.00 82.56 372 ASP A O 1
ATOM 2979 N N . LEU A 1 373 ? -9.501 -15.493 7.686 1.00 83.56 373 LEU A N 1
ATOM 2980 C CA . LEU A 1 373 ? -10.195 -14.446 8.424 1.00 83.56 373 LEU A CA 1
ATOM 2981 C C . LEU A 1 373 ? -11.024 -13.582 7.462 1.00 83.56 373 LEU A C 1
ATOM 2983 O O . LEU A 1 373 ? -10.479 -12.981 6.536 1.00 83.56 373 LEU A O 1
ATOM 2987 N N . VAL A 1 374 ? -12.333 -13.508 7.688 1.00 89.25 374 VAL A N 1
ATOM 2988 C CA . VAL A 1 374 ? -13.326 -12.831 6.848 1.00 89.25 374 VAL A CA 1
ATOM 2989 C C . VAL A 1 374 ? -14.030 -11.727 7.639 1.00 89.25 374 VAL A C 1
ATOM 2991 O O . VAL A 1 374 ? -14.574 -11.967 8.716 1.00 89.25 374 VAL A O 1
ATOM 2994 N N . VAL A 1 375 ? -14.071 -10.509 7.096 1.00 89.69 375 VAL A N 1
ATOM 2995 C CA . VAL A 1 375 ? -14.771 -9.366 7.709 1.00 89.69 375 VAL A CA 1
ATOM 2996 C C . VAL A 1 375 ? -16.243 -9.356 7.286 1.00 89.69 375 VAL A C 1
ATOM 2998 O O . VAL A 1 375 ? -16.606 -8.753 6.276 1.00 89.69 375 VAL A O 1
ATOM 3001 N N . THR A 1 376 ? -17.118 -10.015 8.041 1.00 91.75 376 THR A N 1
ATOM 3002 C CA . THR A 1 376 ? -18.526 -10.212 7.643 1.00 91.75 376 THR A CA 1
ATOM 3003 C C . THR A 1 376 ? -19.430 -9.000 7.888 1.00 91.75 376 THR A C 1
ATOM 3005 O O . THR A 1 376 ? -20.391 -8.784 7.144 1.00 91.75 376 THR A O 1
ATOM 3008 N N . GLN A 1 377 ? -19.111 -8.153 8.871 1.00 93.06 377 GLN A N 1
ATOM 3009 C CA . GLN A 1 377 ? -19.811 -6.885 9.108 1.00 93.06 377 GLN A CA 1
ATOM 3010 C C . GLN A 1 377 ? -18.844 -5.812 9.610 1.00 93.06 377 GLN A C 1
ATOM 3012 O O . GLN A 1 377 ? -17.979 -6.069 10.438 1.00 93.06 377 GLN A O 1
ATOM 3017 N N . MET A 1 378 ? -19.010 -4.580 9.130 1.00 92.31 378 MET A N 1
ATOM 3018 C CA . MET A 1 378 ? -18.214 -3.431 9.553 1.00 92.31 378 MET A CA 1
ATOM 3019 C C . MET A 1 378 ? -19.043 -2.157 9.359 1.00 92.31 378 MET A C 1
ATOM 3021 O O . MET A 1 378 ? -19.329 -1.776 8.226 1.00 92.31 378 MET A O 1
ATOM 3025 N N . ASN A 1 379 ? -19.494 -1.545 10.458 1.00 92.50 379 ASN A N 1
ATOM 3026 C CA . ASN A 1 379 ? -20.290 -0.306 10.434 1.00 92.50 379 ASN A CA 1
ATOM 3027 C C . ASN A 1 379 ? -19.456 0.947 10.740 1.00 92.50 379 ASN A C 1
ATOM 3029 O O . ASN A 1 379 ? -19.757 2.026 10.234 1.00 92.50 379 ASN A O 1
ATOM 3033 N N . ILE A 1 380 ? -18.378 0.782 11.510 1.00 89.94 380 ILE A N 1
ATOM 3034 C CA . ILE A 1 380 ? -17.343 1.802 11.718 1.00 89.94 380 ILE A CA 1
ATOM 3035 C C . ILE A 1 380 ? -16.699 2.209 10.383 1.00 89.94 380 ILE A C 1
ATOM 3037 O O . ILE A 1 380 ? -16.571 1.383 9.478 1.00 89.94 380 ILE A O 1
ATOM 3041 N N . LYS A 1 381 ? -16.225 3.458 10.268 1.00 85.81 381 LYS A N 1
ATOM 3042 C CA . LYS A 1 381 ? -15.607 3.951 9.019 1.00 85.81 381 LYS A CA 1
ATOM 3043 C C . LYS A 1 381 ? -14.338 3.191 8.630 1.00 85.81 381 LYS A C 1
ATOM 3045 O O . LYS A 1 381 ? -14.034 3.098 7.448 1.00 85.81 381 LYS A O 1
ATOM 3050 N N . GLY A 1 382 ? -13.576 2.699 9.606 1.00 85.56 382 GLY A N 1
ATOM 3051 C CA . GLY A 1 382 ? -12.303 2.035 9.349 1.00 85.56 382 GLY A CA 1
ATOM 3052 C C . GLY A 1 382 ? -11.716 1.353 10.578 1.00 85.56 382 GLY A C 1
ATOM 3053 O O . GLY A 1 382 ? -11.883 1.831 11.700 1.00 85.56 382 GLY A O 1
ATOM 3054 N N . ALA A 1 383 ? -10.994 0.264 10.342 1.00 88.31 383 ALA A N 1
ATOM 3055 C CA . ALA A 1 383 ? -10.203 -0.484 11.311 1.00 88.31 383 ALA A CA 1
ATOM 3056 C C . ALA A 1 383 ? -8.953 -1.021 10.613 1.00 88.31 383 ALA A C 1
ATOM 3058 O O . ALA A 1 383 ? -8.975 -1.239 9.403 1.00 88.31 383 ALA A O 1
ATOM 3059 N N . GLY A 1 384 ? -7.885 -1.256 11.361 1.00 85.56 384 GLY A N 1
ATOM 3060 C CA . GLY A 1 384 ? -6.726 -2.009 10.903 1.00 85.56 384 GLY A CA 1
ATOM 3061 C C . GLY A 1 384 ? -6.594 -3.316 11.672 1.00 85.56 384 GLY A C 1
ATOM 3062 O O . GLY A 1 384 ? -6.929 -3.365 12.853 1.00 85.56 384 GLY A O 1
ATOM 3063 N N . ILE A 1 385 ? -6.086 -4.361 11.029 1.00 83.00 385 ILE A N 1
ATOM 3064 C CA . ILE A 1 385 ? -5.631 -5.587 11.681 1.00 83.00 385 ILE A CA 1
ATOM 3065 C C . ILE A 1 385 ? -4.112 -5.681 11.597 1.00 83.00 385 ILE A C 1
ATOM 3067 O O . ILE A 1 385 ? -3.526 -5.372 10.565 1.00 83.00 385 ILE A O 1
ATOM 3071 N N . PHE A 1 386 ? -3.477 -6.103 12.682 1.00 77.50 386 PHE A N 1
ATOM 3072 C CA . PHE A 1 386 ? -2.057 -6.395 12.780 1.00 77.50 386 PHE A CA 1
ATOM 3073 C C . PHE A 1 386 ? -1.877 -7.898 13.013 1.00 77.50 386 PHE A C 1
ATOM 3075 O O . PHE A 1 386 ? -2.325 -8.412 14.037 1.00 77.50 386 PHE A O 1
ATOM 3082 N N . VAL A 1 387 ? -1.229 -8.586 12.071 1.00 72.00 387 VAL A N 1
ATOM 3083 C CA . VAL A 1 387 ? -0.933 -10.026 12.102 1.00 72.00 387 VAL A CA 1
ATOM 3084 C C . VAL A 1 387 ? 0.579 -10.235 12.126 1.00 72.00 387 VAL A C 1
ATOM 3086 O O . VAL A 1 387 ? 1.281 -9.843 11.196 1.00 72.00 387 VAL A O 1
ATOM 3089 N N . ARG A 1 388 ? 1.107 -10.884 13.161 1.00 68.94 388 ARG A N 1
ATOM 3090 C CA . ARG A 1 388 ? 2.529 -11.223 13.270 1.00 68.94 388 ARG A CA 1
ATOM 3091 C C . ARG A 1 388 ? 2.715 -12.732 13.435 1.00 68.94 388 ARG A C 1
ATOM 3093 O O . ARG A 1 388 ? 2.304 -13.246 14.475 1.00 68.94 388 ARG A O 1
ATOM 3100 N N . PRO A 1 389 ? 3.385 -13.403 12.482 1.00 61.06 389 PRO A N 1
ATOM 3101 C CA . PRO A 1 389 ? 3.789 -14.796 12.627 1.00 61.06 389 PRO A CA 1
ATOM 3102 C C . PRO A 1 389 ? 4.906 -15.044 13.650 1.00 61.06 389 PRO A C 1
ATOM 3104 O O . PRO A 1 389 ? 5.675 -14.125 14.039 1.00 61.06 389 PRO A O 1
#